Protein 3O6U (pdb70)

Solvent-accessible surface area: 31038 Å² total

Radius of gyration: 30.33 Å; Cα contacts (8 Å, |Δi|>4): 1224; chains: 5; bounding box: 78×75×86 Å

Sequence (592 aa):
LKDGDYTVETAKADDHGYKAKLSIKVSDGKITEAKYNEFNGETNAKREDKDYNEKTGVSGIGPAEYEPQLEKALIEKQSSDIDVITGATSSSNQFKKLAEKVLKNAEEGKTEATLVDLELKDGDYTVETAKADDHGYKAKLSIKVSDGKITEAKYNEFNGETNAKREDKDYNEKTGVSGIGPAEYEPQLEKALIEKQSSDIDVITGATSSSNQFKKLAEKVLKNAEEGKTEATLVDLELKDGDYTVETAKADDHGYKAKLSIKVSDGKITEAKYNEFNGETNAKREDKDYNEKTGVSGIGPAEYEPQLEKALIEKQSSDIDVITGATSSSNQFKKLAEKVLKNAEEGKTEATLVDLKDGDYTVETAKADDHGYKAKLSIKVSDGKITEAKYNEFNGETNAKREDKDYNEKTGVSGIGPAEYEPQLEKALIEKQSSDIDVITGATSSSNQFKKLAEKVLKNAEEGKTEATLVDLLKDGDYTVETAKADDHGYKAKLSIKVSDGKITEAKYNEFNGETNAKREDKDYNEKTGVSGIGPAEYEPQLEKALIEKQSSDIDVITGATSSSNQFKKLAEKVLKNAEEGKTEATLVDLE

Organism: Clostridium perfringens (strain 13 / Type A) (NCBI:txid195102)

CATH classification: 3.90.1010.20

B-factor: mean 55.6, std 26.06, range [9.31, 227.6]

Structure (mmCIF, N/CA/C/O backbone):
data_3O6U
#
_entry.id   3O6U
#
_cell.length_a   114.435
_cell.length_b   121.643
_cell.length_c   95.532
_cell.angle_alpha   90.000
_cell.angle_beta   90.000
_cell.angle_gamma   90.000
#
_symmetry.space_group_name_H-M   'C 2 2 21'
#
loop_
_entity.id
_entity.type
_entity.pdbx_description
1 polymer 'uncharacterized protein CPE2226'
2 water water
#
loop_
_atom_site.group_PDB
_atom_site.id
_atom_site.type_symbol
_atom_site.label_atom_id
_atom_site.label_alt_id
_atom_site.label_comp_id
_atom_site.label_asym_id
_atom_site.label_entity_id
_atom_site.label_seq_id
_atom_site.pdbx_PDB_ins_code
_atom_site.Cartn_x
_atom_site.Cartn_y
_atom_site.Cartn_z
_atom_site.occupancy
_atom_site.B_iso_or_equiv
_atom_site.auth_seq_id
_atom_site.auth_comp_id
_atom_site.auth_asym_id
_atom_site.auth_atom_id
_atom_site.pdbx_PDB_model_num
ATOM 9 N N . LEU A 1 2 ? 37.733 45.033 46.638 1.00 44.52 29 LEU A N 1
ATOM 10 C CA . LEU A 1 2 ? 38.362 45.154 47.938 1.00 44.11 29 LEU A CA 1
ATOM 11 C C . LEU A 1 2 ? 37.469 45.893 48.950 1.00 41.74 29 LEU A C 1
ATOM 12 O O . LEU A 1 2 ? 37.100 47.050 48.742 1.00 39.94 29 LEU A O 1
ATOM 17 N N . LYS A 1 3 ? 37.073 45.197 50.011 1.00 41.87 30 LYS A N 1
ATOM 18 C CA . LYS A 1 3 ? 36.313 45.834 51.087 1.00 36.57 30 LYS A CA 1
ATOM 19 C C . LYS A 1 3 ? 37.284 46.766 51.855 1.00 35.06 30 LYS A C 1
ATOM 20 O O . LYS A 1 3 ? 38.425 46.399 52.176 1.00 36.15 30 LYS A O 1
ATOM 26 N N . ASP A 1 4 ? 36.824 47.973 52.134 1.00 36.39 31 ASP A N 1
ATOM 27 C CA . ASP A 1 4 ? 37.618 48.939 52.874 1.00 45.81 31 ASP A CA 1
ATOM 28 C C . ASP A 1 4 ? 37.924 48.428 54.284 1.00 41.50 31 ASP A C 1
ATOM 29 O O . ASP A 1 4 ? 37.196 47.607 54.844 1.00 35.50 31 ASP A O 1
ATOM 34 N N . GLY A 1 5 ? 39.023 48.907 54.844 1.00 40.89 32 GLY A N 1
ATOM 35 C CA . GLY A 1 5 ? 39.377 48.529 56.197 1.00 35.34 32 GLY A CA 1
ATOM 36 C C . GLY A 1 5 ? 40.862 48.330 56.330 1.00 32.59 32 GLY A C 1
ATOM 37 O O . GLY A 1 5 ? 41.623 48.667 55.419 1.00 31.88 32 GLY A O 1
ATOM 38 N N . ASP A 1 6 ? 41.270 47.800 57.474 1.00 32.89 33 ASP A N 1
ATOM 39 C CA . ASP A 1 6 ? 42.675 47.496 57.710 1.00 29.86 33 ASP A CA 1
ATOM 40 C C . ASP A 1 6 ? 42.832 45.980 57.748 1.00 25.49 33 ASP A C 1
ATOM 41 O O . ASP A 1 6 ? 42.038 45.291 58.373 1.00 26.33 33 ASP A O 1
ATOM 46 N N . TYR A 1 7 ? 43.842 45.465 57.052 1.00 17.74 34 TYR A N 1
ATOM 47 C CA . TYR A 1 7 ? 44.104 44.031 57.065 1.00 19.02 34 TYR A CA 1
ATOM 48 C C . TYR A 1 7 ? 45.583 43.799 57.342 1.00 23.41 34 TYR A C 1
ATOM 49 O O . TYR A 1 7 ? 46.456 44.507 56.852 1.00 19.77 34 TYR A O 1
ATOM 58 N N . THR A 1 8 ? 45.830 42.800 58.172 1.00 24.94 35 THR A N 1
ATOM 59 C CA . THR A 1 8 ? 47.160 42.442 58.590 1.00 12.78 35 THR A CA 1
ATOM 60 C C . THR A 1 8 ? 47.375 40.949 58.447 1.00 22.22 35 THR A C 1
ATOM 61 O O . THR A 1 8 ? 46.533 40.133 58.836 1.00 12.84 35 THR A O 1
ATOM 65 N N . VAL A 1 9 ? 48.505 40.594 57.865 1.00 21.50 36 VAL A N 1
ATOM 66 C CA . VAL A 1 9 ? 48.863 39.202 57.760 1.00 19.31 36 VAL A CA 1
ATOM 67 C C . VAL A 1 9 ? 50.294 39.074 58.291 1.00 21.88 36 VAL A C 1
ATOM 68 O O . VAL A 1 9 ? 51.083 40.012 58.211 1.00 28.12 36 VAL A O 1
ATOM 72 N N . GLU A 1 10 ? 50.610 37.907 58.838 1.00 23.60 37 GLU A N 1
ATOM 73 C CA . GLU A 1 10 ? 51.908 37.641 59.429 1.00 10.44 37 GLU A CA 1
ATOM 74 C C . GLU A 1 10 ? 52.325 36.194 59.232 1.00 27.77 37 GLU A C 1
ATOM 75 O O . GLU A 1 10 ? 51.471 35.316 59.211 1.00 26.35 37 GLU A O 1
ATOM 81 N N . THR A 1 11 ? 53.629 35.946 59.079 1.00 20.37 38 THR A N 1
ATOM 82 C CA . THR A 1 11 ? 54.139 34.580 58.935 1.00 22.85 38 THR A CA 1
ATOM 83 C C . THR A 1 11 ? 53.862 33.800 60.222 1.00 24.70 38 THR A C 1
ATOM 84 O O . THR A 1 11 ? 54.056 34.317 61.314 1.00 28.77 38 THR A O 1
ATOM 88 N N . ALA A 1 12 ? 53.428 32.551 60.084 1.00 26.47 39 ALA A N 1
ATOM 89 C CA . ALA A 1 12 ? 53.061 31.722 61.234 1.00 25.75 39 ALA A CA 1
ATOM 90 C C . ALA A 1 12 ? 54.183 31.472 62.221 1.00 30.68 39 ALA A C 1
ATOM 91 O O . ALA A 1 12 ? 53.950 31.336 63.426 1.00 31.22 39 ALA A O 1
ATOM 93 N N . LYS A 1 13 ? 55.401 31.409 61.694 1.00 27.06 40 LYS A N 1
ATOM 94 C CA . LYS A 1 13 ? 56.582 31.179 62.510 1.00 33.34 40 LYS A CA 1
ATOM 95 C C . LYS A 1 13 ? 57.819 31.868 61.961 1.00 32.81 40 LYS A C 1
ATOM 96 O O . LYS A 1 13 ? 57.922 32.143 60.757 1.00 33.24 40 LYS A O 1
ATOM 102 N N . ALA A 1 14 ? 58.747 32.158 62.861 1.00 22.85 41 ALA A N 1
ATOM 103 C CA . ALA A 1 14 ? 60.011 32.763 62.503 1.00 20.18 41 ALA A CA 1
ATOM 104 C C . ALA A 1 14 ? 60.736 31.857 61.506 1.00 23.94 41 ALA A C 1
ATOM 105 O O . ALA A 1 14 ? 60.612 30.635 61.571 1.00 29.03 41 ALA A O 1
ATOM 107 N N . ASP A 1 15 ? 61.472 32.465 60.580 1.00 22.76 42 ASP A N 1
ATOM 108 C CA . ASP A 1 15 ? 62.268 31.693 59.636 1.00 27.29 42 ASP A CA 1
ATOM 109 C C . ASP A 1 15 ? 63.547 31.137 60.326 1.00 24.01 42 ASP A C 1
ATOM 110 O O . ASP A 1 15 ? 63.681 31.177 61.556 1.00 34.52 42 ASP A O 1
ATOM 115 N N . ASP A 1 16 ? 64.481 30.624 59.534 1.00 31.04 43 ASP A N 1
ATOM 116 C CA . ASP A 1 16 ? 65.701 30.006 60.051 1.00 32.19 43 ASP A CA 1
ATOM 117 C C . ASP A 1 16 ? 66.595 30.967 60.833 1.00 37.51 43 ASP A C 1
ATOM 118 O O . ASP A 1 16 ? 67.440 30.540 61.605 1.00 38.19 43 ASP A O 1
ATOM 123 N N . HIS A 1 17 ? 66.424 32.269 60.634 1.00 37.44 44 HIS A N 1
ATOM 124 C CA . HIS A 1 17 ? 67.229 33.232 61.374 1.00 25.35 44 HIS A CA 1
ATOM 125 C C . HIS A 1 17 ? 66.489 33.953 62.487 1.00 30.64 44 HIS A C 1
ATOM 126 O O . HIS A 1 17 ? 67.022 34.897 63.062 1.00 31.94 44 HIS A O 1
ATOM 133 N N . GLY A 1 18 ? 65.257 33.533 62.771 1.00 34.62 45 GLY A N 1
ATOM 134 C CA . GLY A 1 18 ? 64.502 34.134 63.858 1.00 27.45 45 GLY A CA 1
ATOM 135 C C . GLY A 1 18 ? 63.631 35.313 63.487 1.00 29.59 45 GLY A C 1
ATOM 136 O O . GLY A 1 18 ? 63.093 35.976 64.363 1.00 34.97 45 GLY A O 1
ATOM 137 N N . TYR A 1 19 ? 63.499 35.591 62.199 1.00 28.26 46 TYR A N 1
ATOM 138 C CA . TYR A 1 19 ? 62.652 36.695 61.773 1.00 20.26 46 TYR A CA 1
ATOM 139 C C . TYR A 1 19 ? 61.301 36.282 61.251 1.00 23.53 46 TYR A C 1
ATOM 140 O O . TYR A 1 19 ? 61.169 35.288 60.534 1.00 33.32 46 TYR A O 1
ATOM 149 N N . LYS A 1 20 ? 60.292 37.041 61.648 1.00 26.07 47 LYS A N 1
ATOM 150 C CA . LYS A 1 20 ? 58.959 36.853 61.105 1.00 25.31 47 LYS A CA 1
ATOM 151 C C . LYS A 1 20 ? 58.712 38.043 60.180 1.00 25.80 47 LYS A C 1
ATOM 152 O O . LYS A 1 20 ? 59.472 39.017 60.173 1.00 30.81 47 LYS A O 1
ATOM 158 N N . ALA A 1 21 ? 57.655 37.956 59.382 1.00 20.98 48 ALA A N 1
ATOM 159 C CA . ALA A 1 21 ? 57.295 39.091 58.538 1.00 24.57 48 ALA A CA 1
ATOM 160 C C . ALA A 1 21 ? 55.793 39.418 58.619 1.00 28.97 48 ALA A C 1
ATOM 161 O O . ALA A 1 21 ? 54.916 38.541 58.667 1.00 20.47 48 ALA A O 1
ATOM 163 N N . LYS A 1 22 ? 55.541 40.718 58.606 1.00 24.97 49 LYS A N 1
ATOM 164 C CA . LYS A 1 22 ? 54.226 41.283 58.766 1.00 25.55 49 LYS A CA 1
ATOM 165 C C . LYS A 1 22 ? 53.883 42.229 57.626 1.00 24.17 49 LYS A C 1
ATOM 166 O O . LYS A 1 22 ? 54.711 43.047 57.230 1.00 30.97 49 LYS A O 1
ATOM 172 N N . LEU A 1 23 ? 52.682 42.091 57.084 1.00 22.21 50 LEU A N 1
ATOM 173 C CA . LEU A 1 23 ? 52.221 43.018 56.071 1.00 17.13 50 LEU A CA 1
ATOM 174 C C . LEU A 1 23 ? 50.875 43.607 56.486 1.00 27.00 50 LEU A C 1
ATOM 175 O O . LEU A 1 23 ? 49.925 42.866 56.770 1.00 23.43 50 LEU A O 1
ATOM 180 N N . SER A 1 24 ? 50.811 44.936 56.564 1.00 20.22 51 SER A N 1
ATOM 181 C CA . SER A 1 24 ? 49.546 45.593 56.840 1.00 19.53 51 SER A CA 1
ATOM 182 C C . SER A 1 24 ? 49.161 46.457 55.657 1.00 29.67 51 SER A C 1
ATOM 183 O O . SER A 1 24 ? 50.022 47.032 54.986 1.00 26.94 51 SER A O 1
ATOM 186 N N . ILE A 1 25 ? 47.862 46.514 55.389 1.00 22.21 52 ILE A N 1
ATOM 187 C CA . ILE A 1 25 ? 47.385 47.400 54.358 1.00 29.69 52 ILE A CA 1
ATOM 188 C C . ILE A 1 25 ? 46.133 48.136 54.818 1.00 34.82 52 ILE A C 1
ATOM 189 O O . ILE A 1 25 ? 45.468 47.758 55.793 1.00 35.18 52 ILE A O 1
ATOM 194 N N . LYS A 1 26 ? 45.874 49.250 54.156 1.00 31.97 53 LYS A N 1
ATOM 195 C CA . LYS A 1 26 ? 44.651 49.979 54.417 1.00 31.20 53 LYS A CA 1
ATOM 196 C C . LYS A 1 26 ? 44.003 50.102 53.024 1.00 27.26 53 LYS A C 1
ATOM 197 O O . LYS A 1 26 ? 44.661 50.398 52.021 1.00 28.44 53 LYS A O 1
ATOM 203 N N . VAL A 1 27 ? 42.714 49.802 52.975 1.00 22.64 54 VAL A N 1
ATOM 204 C CA . VAL A 1 27 ? 41.965 49.859 51.731 1.00 26.46 54 VAL A CA 1
ATOM 205 C C . VAL A 1 27 ? 40.885 50.917 51.903 1.00 23.54 54 VAL A C 1
ATOM 206 O O . VAL A 1 27 ? 40.091 50.865 52.843 1.00 34.81 54 VAL A O 1
ATOM 210 N N . SER A 1 28 ? 40.852 51.878 50.996 1.00 30.82 55 SER A N 1
ATOM 211 C CA . SER A 1 28 ? 39.876 52.959 51.079 1.00 24.92 55 SER A CA 1
ATOM 212 C C . SER A 1 28 ? 39.271 53.221 49.727 1.00 29.99 55 SER A C 1
ATOM 213 O O . SER A 1 28 ? 39.981 53.577 48.795 1.00 35.50 55 SER A O 1
ATOM 216 N N . ASP A 1 29 ? 37.956 53.081 49.632 1.00 38.65 56 ASP A N 1
ATOM 217 C CA . ASP A 1 29 ? 37.258 53.279 48.371 1.00 46.65 56 ASP A CA 1
ATOM 218 C C . ASP A 1 29 ? 37.785 52.208 47.429 1.00 51.62 56 ASP A C 1
ATOM 219 O O . ASP A 1 29 ? 38.105 52.486 46.269 1.00 51.12 56 ASP A O 1
ATOM 224 N N . GLY A 1 30 ? 37.891 50.991 47.973 1.00 47.97 57 GLY A N 1
ATOM 225 C CA . GLY A 1 30 ? 38.353 49.830 47.229 1.00 41.02 57 GLY A CA 1
ATOM 226 C C . GLY A 1 30 ? 39.791 49.898 46.761 1.00 37.44 57 GLY A C 1
ATOM 227 O O . GLY A 1 30 ? 40.194 49.161 45.859 1.00 37.37 57 GLY A O 1
ATOM 228 N N . LYS A 1 31 ? 40.593 50.754 47.371 1.00 42.10 58 LYS A N 1
ATOM 229 C CA . LYS A 1 31 ? 41.963 50.859 46.909 1.00 47.93 58 LYS A CA 1
ATOM 230 C C . LYS A 1 31 ? 43.015 50.698 47.998 1.00 46.90 58 LYS A C 1
ATOM 231 O O . LYS A 1 31 ? 42.840 51.223 49.104 1.00 41.49 58 LYS A O 1
ATOM 237 N N . ILE A 1 32 ? 44.081 49.932 47.712 1.00 35.91 59 ILE A N 1
ATOM 238 C CA . ILE A 1 32 ? 45.186 49.809 48.689 1.00 37.60 59 ILE A CA 1
ATOM 239 C C . ILE A 1 32 ? 45.763 51.218 48.743 1.00 30.90 59 ILE A C 1
ATOM 240 O O . ILE A 1 32 ? 46.267 51.756 47.753 1.00 30.56 59 ILE A O 1
ATOM 245 N N . THR A 1 33 ? 45.745 51.759 49.946 1.00 27.33 60 THR A N 1
ATOM 246 C CA . THR A 1 33 ? 46.064 53.151 50.192 1.00 29.54 60 THR A CA 1
ATOM 247 C C . THR A 1 33 ? 47.283 53.332 51.081 1.00 34.07 60 THR A C 1
ATOM 248 O O . THR A 1 33 ? 47.992 54.323 50.985 1.00 41.39 60 THR A O 1
ATOM 252 N N . GLU A 1 34 ? 47.496 52.365 51.963 1.00 29.17 61 GLU A N 1
ATOM 253 C CA . GLU A 1 34 ? 48.666 52.333 52.834 1.00 32.31 61 GLU A CA 1
ATOM 254 C C . GLU A 1 34 ? 49.160 50.881 52.830 1.00 34.36 61 GLU A C 1
ATOM 255 O O . GLU A 1 34 ? 48.365 49.942 52.779 1.00 39.64 61 GLU A O 1
ATOM 261 N N . ALA A 1 35 ? 50.471 50.700 52.873 1.00 30.94 62 ALA A N 1
ATOM 262 C CA . ALA A 1 35 ? 51.052 49.368 52.914 1.00 26.09 62 ALA A CA 1
ATOM 263 C C . ALA A 1 35 ? 52.282 49.396 53.835 1.00 32.64 62 ALA A C 1
ATOM 264 O O . ALA A 1 35 ? 53.210 50.173 53.606 1.00 31.19 62 ALA A O 1
ATOM 266 N N . LYS A 1 36 ? 52.268 48.566 54.886 1.00 31.67 63 LYS A N 1
ATOM 267 C CA . LYS A 1 36 ? 53.387 48.489 55.842 1.00 28.74 63 LYS A CA 1
ATOM 268 C C . LYS A 1 36 ? 53.958 47.080 55.954 1.00 21.62 63 LYS A C 1
ATOM 269 O O . LYS A 1 36 ? 53.290 46.151 56.406 1.00 24.41 63 LYS A O 1
ATOM 275 N N . TYR A 1 37 ? 55.202 46.916 55.528 1.00 22.74 64 TYR A N 1
ATOM 276 C CA . TYR A 1 37 ? 55.819 45.597 55.578 1.00 24.90 64 TYR A CA 1
ATOM 277 C C . TYR A 1 37 ? 57.110 45.576 56.386 1.00 27.62 64 TYR A C 1
ATOM 278 O O . TYR A 1 37 ? 58.025 46.345 56.124 1.00 32.37 64 TYR A O 1
ATOM 287 N N . ASN A 1 38 ? 57.175 44.675 57.357 1.00 25.02 65 ASN A N 1
ATOM 288 C CA . ASN A 1 38 ? 58.351 44.538 58.187 1.00 11.90 65 ASN A CA 1
ATOM 289 C C . ASN A 1 38 ? 58.785 43.123 58.503 1.00 20.13 65 ASN A C 1
ATOM 290 O O . ASN A 1 38 ? 57.964 42.286 58.892 1.00 19.95 65 ASN A O 1
ATOM 295 N N . GLU A 1 39 ? 60.076 42.864 58.291 1.00 20.19 66 GLU A N 1
ATOM 296 C CA . GLU A 1 39 ? 60.684 41.625 58.766 1.00 19.76 66 GLU A CA 1
ATOM 297 C C . GLU A 1 39 ? 61.143 42.052 60.188 1.00 17.48 66 GLU A C 1
ATOM 298 O O . GLU A 1 39 ? 61.524 43.197 60.423 1.00 24.50 66 GLU A O 1
ATOM 304 N N . PHE A 1 40 ? 61.080 41.138 61.137 1.00 24.16 67 PHE A N 1
ATOM 305 C CA . PHE A 1 40 ? 61.353 41.520 62.519 1.00 24.86 67 PHE A CA 1
ATOM 306 C C . PHE A 1 40 ? 61.573 40.311 63.401 1.00 30.48 67 PHE A C 1
ATOM 307 O O . PHE A 1 40 ? 61.154 39.203 63.087 1.00 28.36 67 PHE A O 1
ATOM 315 N N . ASN A 1 41 ? 62.221 40.539 64.526 1.00 28.15 68 ASN A N 1
ATOM 316 C CA . ASN A 1 41 ? 62.542 39.440 65.408 1.00 26.33 68 ASN A CA 1
ATOM 317 C C . ASN A 1 41 ? 61.309 38.993 66.177 1.00 29.20 68 ASN A C 1
ATOM 318 O O . ASN A 1 41 ? 60.699 39.778 66.907 1.00 19.35 68 ASN A O 1
ATOM 323 N N . GLY A 1 42 ? 60.939 37.730 65.974 1.00 35.60 69 GLY A N 1
ATOM 324 C CA . GLY A 1 42 ? 59.779 37.163 66.634 1.00 28.45 69 GLY A CA 1
ATOM 325 C C . GLY A 1 42 ? 59.651 37.446 68.121 1.00 26.64 69 GLY A C 1
ATOM 326 O O . GLY A 1 42 ? 58.588 37.836 68.589 1.00 44.76 69 GLY A O 1
ATOM 327 N N . GLU A 1 43 ? 60.750 37.306 68.846 1.00 20.82 70 GLU A N 1
ATOM 328 C CA . GLU A 1 43 ? 60.769 37.469 70.286 1.00 23.56 70 GLU A CA 1
ATOM 329 C C . GLU A 1 43 ? 60.974 38.873 70.813 1.00 34.62 70 GLU A C 1
ATOM 330 O O . GLU A 1 43 ? 60.301 39.277 71.751 1.00 45.68 70 GLU A O 1
ATOM 336 N N . THR A 1 44 ? 61.904 39.615 70.214 1.00 35.71 71 THR A N 1
ATOM 337 C CA . THR A 1 44 ? 62.240 40.966 70.681 1.00 40.58 71 THR A CA 1
ATOM 338 C C . THR A 1 44 ? 61.471 42.039 69.958 1.00 42.79 71 THR A C 1
ATOM 339 O O . THR A 1 44 ? 61.336 43.163 70.444 1.00 33.41 71 THR A O 1
ATOM 343 N N . ASN A 1 45 ? 61.002 41.697 68.772 1.00 41.92 72 ASN A N 1
ATOM 344 C CA . ASN A 1 45 ? 60.250 42.620 67.950 1.00 39.40 72 ASN A CA 1
ATOM 345 C C . ASN A 1 45 ? 61.095 43.728 67.308 1.00 32.31 72 ASN A C 1
ATOM 346 O O . ASN A 1 45 ? 60.566 44.700 66.751 1.00 29.15 72 ASN A O 1
ATOM 351 N N . ALA A 1 46 ? 62.407 43.581 67.402 1.00 27.78 73 ALA A N 1
ATOM 352 C CA . ALA A 1 46 ? 63.299 44.504 66.720 1.00 22.17 73 ALA A CA 1
ATOM 353 C C . ALA A 1 46 ? 63.083 44.360 65.204 1.00 20.59 73 ALA A C 1
ATOM 354 O O . ALA A 1 46 ? 63.088 43.258 64.641 1.00 22.10 73 ALA A O 1
ATOM 364 N N . LYS A 1 48 ? 64.033 44.667 61.380 1.00 25.77 75 LYS A N 1
ATOM 365 C CA . LYS A 1 48 ? 65.218 44.435 60.559 1.00 23.28 75 LYS A CA 1
ATOM 366 C C . LYS A 1 48 ? 65.683 45.696 59.810 1.00 24.26 75 LYS A C 1
ATOM 367 O O . LYS A 1 48 ? 66.875 45.887 59.584 1.00 27.39 75 LYS A O 1
ATOM 373 N N . ARG A 1 49 ? 64.755 46.574 59.441 1.00 28.94 76 ARG A N 1
ATOM 374 C CA . ARG A 1 49 ? 65.166 47.743 58.675 1.00 26.70 76 ARG A CA 1
ATOM 375 C C . ARG A 1 49 ? 65.807 48.819 59.528 1.00 34.08 76 ARG A C 1
ATOM 376 O O . ARG A 1 49 ? 66.337 49.803 59.008 1.00 32.23 76 ARG A O 1
ATOM 384 N N . GLU A 1 50 ? 65.773 48.595 60.843 1.00 31.05 77 GLU A N 1
ATOM 385 C CA . GLU A 1 50 ? 66.403 49.491 61.800 1.00 28.98 77 GLU A CA 1
ATOM 386 C C . GLU A 1 50 ? 67.764 48.931 62.220 1.00 24.93 77 GLU A C 1
ATOM 387 O O . GLU A 1 50 ? 68.505 49.593 62.937 1.00 29.74 77 GLU A O 1
ATOM 393 N N . ASP A 1 51 ? 68.101 47.722 61.773 1.00 28.90 78 ASP A N 1
ATOM 394 C CA . ASP A 1 51 ? 69.381 47.120 62.149 1.00 25.31 78 ASP A CA 1
ATOM 395 C C . ASP A 1 51 ? 70.529 47.482 61.202 1.00 24.71 78 ASP A C 1
ATOM 396 O O . ASP A 1 51 ? 70.660 46.924 60.117 1.00 34.91 78 ASP A O 1
ATOM 401 N N . LYS A 1 52 ? 71.361 48.417 61.642 1.00 38.85 79 LYS A N 1
ATOM 402 C CA . LYS A 1 52 ? 72.516 48.902 60.890 1.00 43.16 79 LYS A CA 1
ATOM 403 C C . LYS A 1 52 ? 73.467 47.821 60.382 1.00 40.99 79 LYS A C 1
ATOM 404 O O . LYS A 1 52 ? 73.756 47.764 59.184 1.00 50.90 79 LYS A O 1
ATOM 410 N N . ASP A 1 53 ? 73.967 46.969 61.279 1.00 34.16 80 ASP A N 1
ATOM 411 C CA . ASP A 1 53 ? 74.911 45.926 60.863 1.00 41.38 80 ASP A CA 1
ATOM 412 C C . ASP A 1 53 ? 74.271 44.936 59.925 1.00 48.22 80 ASP A C 1
ATOM 413 O O . ASP A 1 53 ? 74.900 44.496 58.970 1.00 52.10 80 ASP A O 1
ATOM 418 N N . TYR A 1 54 ? 73.022 44.579 60.193 1.00 43.26 81 TYR A N 1
ATOM 419 C CA . TYR A 1 54 ? 72.339 43.645 59.322 1.00 42.04 81 TYR A CA 1
ATOM 420 C C . TYR A 1 54 ? 72.238 44.231 57.925 1.00 44.84 81 TYR A C 1
ATOM 421 O O . TYR A 1 54 ? 72.376 43.508 56.934 1.00 46.04 81 TYR A O 1
ATOM 430 N N . ASN A 1 55 ? 71.991 45.535 57.837 1.00 40.00 82 ASN A N 1
ATOM 431 C CA . ASN A 1 55 ? 71.886 46.149 56.531 1.00 42.10 82 ASN A CA 1
ATOM 432 C C . ASN A 1 55 ? 73.204 46.249 55.810 1.00 56.18 82 ASN A C 1
ATOM 433 O O . ASN A 1 55 ? 73.341 45.747 54.706 1.00 53.77 82 ASN A O 1
ATOM 438 N N . GLU A 1 56 ? 74.173 46.902 56.448 1.00 71.21 83 GLU A N 1
ATOM 439 C CA . GLU A 1 56 ? 75.462 47.150 55.812 1.00 74.64 83 GLU A CA 1
ATOM 440 C C . GLU A 1 56 ? 76.071 45.910 55.205 1.00 71.87 83 GLU A C 1
ATOM 441 O O . GLU A 1 56 ? 76.542 45.941 54.059 1.00 75.84 83 GLU A O 1
ATOM 447 N N . LYS A 1 57 ? 76.070 44.822 55.962 1.00 56.01 84 LYS A N 1
ATOM 448 C CA . LYS A 1 57 ? 76.570 43.569 55.421 1.00 55.85 84 LYS A CA 1
ATOM 449 C C . LYS A 1 57 ? 75.722 43.189 54.181 1.00 71.48 84 LYS A C 1
ATOM 450 O O . LYS A 1 57 ? 76.242 42.578 53.237 1.00 78.18 84 LYS A O 1
ATOM 464 N N . THR A 1 59 ? 73.723 45.469 52.106 1.00 81.03 86 THR A N 1
ATOM 465 C CA . THR A 1 59 ? 73.998 46.402 51.008 1.00 81.55 86 THR A CA 1
ATOM 466 C C . THR A 1 59 ? 75.297 45.798 50.399 1.00 73.89 86 THR A C 1
ATOM 467 O O . THR A 1 59 ? 75.371 45.540 49.197 1.00 70.99 86 THR A O 1
ATOM 471 N N . GLY A 1 60 ? 76.302 45.585 51.258 1.00 72.65 87 GLY A N 1
ATOM 472 C CA . GLY A 1 60 ? 77.550 44.968 50.847 1.00 70.80 87 GLY A CA 1
ATOM 473 C C . GLY A 1 60 ? 77.464 43.694 50.005 1.00 69.59 87 GLY A C 1
ATOM 474 O O . GLY A 1 60 ? 78.011 43.674 48.899 1.00 71.36 87 GLY A O 1
ATOM 475 N N . VAL A 1 61 ? 76.782 42.647 50.471 1.00 62.38 88 VAL A N 1
ATOM 476 C CA . VAL A 1 61 ? 76.766 41.414 49.693 1.00 65.41 88 VAL A CA 1
ATOM 477 C C . VAL A 1 61 ? 76.063 41.494 48.348 1.00 62.99 88 VAL A C 1
ATOM 478 O O . VAL A 1 61 ? 76.707 41.428 47.302 1.00 56.58 88 VAL A O 1
ATOM 482 N N . SER A 1 62 ? 74.751 41.695 48.396 1.00 69.65 89 SER A N 1
ATOM 483 C CA . SER A 1 62 ? 73.879 41.725 47.227 1.00 64.61 89 SER A CA 1
ATOM 484 C C . SER A 1 62 ? 73.684 43.107 46.657 1.00 66.40 89 SER A C 1
ATOM 485 O O . SER A 1 62 ? 73.248 43.252 45.522 1.00 66.55 89 SER A O 1
ATOM 488 N N . GLY A 1 63 ? 73.971 44.115 47.474 1.00 68.06 90 GLY A N 1
ATOM 489 C CA . GLY A 1 63 ? 73.777 45.497 47.068 1.00 61.46 90 GLY A CA 1
ATOM 490 C C . GLY A 1 63 ? 72.507 46.153 47.621 1.00 69.12 90 GLY A C 1
ATOM 491 O O . GLY A 1 63 ? 72.223 47.304 47.267 1.00 80.25 90 GLY A O 1
ATOM 492 N N . ILE A 1 64 ? 71.747 45.457 48.480 1.00 57.44 91 ILE A N 1
ATOM 493 C CA . ILE A 1 64 ? 70.504 46.028 49.024 1.00 55.37 91 ILE A CA 1
ATOM 494 C C . ILE A 1 64 ? 69.890 45.307 50.237 1.00 51.22 91 ILE A C 1
ATOM 495 O O . ILE A 1 64 ? 69.734 44.087 50.241 1.00 58.88 91 ILE A O 1
ATOM 500 N N . GLY A 1 65 ? 69.552 46.109 51.249 1.00 47.19 92 GLY A N 1
ATOM 501 C CA . GLY A 1 65 ? 68.950 45.628 52.486 1.00 31.55 92 GLY A CA 1
ATOM 502 C C . GLY A 1 65 ? 67.520 46.100 52.759 1.00 36.18 92 GLY A C 1
ATOM 503 O O . GLY A 1 65 ? 66.971 46.947 52.039 1.00 35.56 92 GLY A O 1
ATOM 504 N N . PRO A 1 66 ? 66.946 45.601 53.884 1.00 35.45 93 PRO A N 1
ATOM 505 C CA . PRO A 1 66 ? 65.569 45.922 54.311 1.00 30.61 93 PRO A CA 1
ATOM 506 C C . PRO A 1 66 ? 65.189 47.390 54.317 1.00 30.12 93 PRO A C 1
ATOM 507 O O . PRO A 1 66 ? 64.093 47.762 53.891 1.00 35.28 93 PRO A O 1
ATOM 511 N N . ALA A 1 67 ? 66.112 48.184 54.817 1.00 25.20 94 ALA A N 1
ATOM 512 C CA . ALA A 1 67 ? 65.974 49.628 54.894 1.00 32.86 94 ALA A CA 1
ATOM 513 C C . ALA A 1 67 ? 65.588 50.166 53.523 1.00 31.35 94 ALA A C 1
ATOM 514 O O . ALA A 1 67 ? 64.806 51.104 53.424 1.00 29.48 94 ALA A O 1
ATOM 516 N N . GLU A 1 68 ? 66.145 49.558 52.479 1.00 28.30 95 GLU A N 1
ATOM 517 C CA . GLU A 1 68 ? 65.789 49.903 51.114 1.00 30.75 95 GLU A CA 1
ATOM 518 C C . GLU A 1 68 ? 64.649 49.026 50.538 1.00 32.33 95 GLU A C 1
ATOM 519 O O . GLU A 1 68 ? 63.656 49.569 50.044 1.00 37.74 95 GLU A O 1
ATOM 525 N N . TYR A 1 69 ? 64.759 47.693 50.608 1.00 29.69 96 TYR A N 1
ATOM 526 C CA . TYR A 1 69 ? 63.732 46.891 49.952 1.00 35.34 96 TYR A CA 1
ATOM 527 C C . TYR A 1 69 ? 62.345 46.910 50.542 1.00 30.79 96 TYR A C 1
ATOM 528 O O . TYR A 1 69 ? 61.376 46.843 49.777 1.00 30.12 96 TYR A O 1
ATOM 537 N N . GLU A 1 70 ? 62.219 47.080 51.861 1.00 24.75 97 GLU A N 1
ATOM 538 C CA . GLU A 1 70 ? 60.884 47.040 52.453 1.00 22.55 97 GLU A CA 1
ATOM 539 C C . GLU A 1 70 ? 60.039 48.206 52.038 1.00 30.58 97 GLU A C 1
ATOM 540 O O . GLU A 1 70 ? 58.871 48.035 51.715 1.00 34.38 97 GLU A O 1
ATOM 546 N N . PRO A 1 71 ? 60.613 49.420 52.034 1.00 34.74 98 PRO A N 1
ATOM 547 C CA . PRO A 1 71 ? 59.759 50.530 51.609 1.00 33.84 98 PRO A CA 1
ATOM 548 C C . PRO A 1 71 ? 59.482 50.418 50.106 1.00 30.37 98 PRO A C 1
ATOM 549 O O . PRO A 1 71 ? 58.436 50.861 49.640 1.00 36.55 98 PRO A O 1
ATOM 553 N N . GLN A 1 72 ? 60.397 49.828 49.339 1.00 32.46 99 GLN A N 1
ATOM 554 C CA . GLN A 1 72 ? 60.136 49.652 47.909 1.00 32.45 99 GLN A CA 1
ATOM 555 C C . GLN A 1 72 ? 58.970 48.701 47.668 1.00 40.34 99 GLN A C 1
ATOM 556 O O . GLN A 1 72 ? 58.071 49.007 46.872 1.00 43.30 99 GLN A O 1
ATOM 562 N N . LEU A 1 73 ? 58.969 47.569 48.374 1.00 27.68 100 LEU A N 1
ATOM 563 C CA . LEU A 1 73 ? 57.915 46.575 48.226 1.00 25.31 100 LEU A CA 1
ATOM 564 C C . LEU A 1 73 ? 56.562 47.187 48.567 1.00 28.79 100 LEU A C 1
ATOM 565 O O . LEU A 1 73 ? 55.553 46.939 47.883 1.00 22.92 100 LEU A O 1
ATOM 570 N N . GLU A 1 74 ? 56.549 47.996 49.618 1.00 20.29 101 GLU A N 1
ATOM 571 C CA . GLU A 1 74 ? 55.337 48.667 50.043 1.00 25.74 101 GLU A CA 1
ATOM 572 C C . GLU A 1 74 ? 54.777 49.529 48.916 1.00 38.11 101 GLU A C 1
ATOM 573 O O . GLU A 1 74 ? 53.579 49.463 48.610 1.00 41.05 101 GLU A O 1
ATOM 579 N N . LYS A 1 75 ? 55.640 50.325 48.286 1.00 34.61 102 LYS A N 1
ATOM 580 C CA . LYS A 1 75 ? 55.197 51.232 47.227 1.00 29.46 102 LYS A CA 1
ATOM 581 C C . LYS A 1 75 ? 54.739 50.507 45.976 1.00 33.70 102 LYS A C 1
ATOM 582 O O . LYS A 1 75 ? 53.704 50.850 45.403 1.00 44.22 102 LYS A O 1
ATOM 588 N N . ALA A 1 76 ? 55.513 49.507 45.562 1.00 25.99 103 ALA A N 1
ATOM 589 C CA . ALA A 1 76 ? 55.191 48.713 44.378 1.00 29.89 103 ALA A CA 1
ATOM 590 C C . ALA A 1 76 ? 53.825 48.073 44.532 1.00 32.32 103 ALA A C 1
ATOM 591 O O . ALA A 1 76 ? 53.108 47.893 43.554 1.00 47.40 103 ALA A O 1
ATOM 593 N N . LEU A 1 77 ? 53.471 47.718 45.759 1.00 32.38 104 LEU A N 1
ATOM 594 C CA . LEU A 1 77 ? 52.168 47.119 46.036 1.00 33.16 104 LEU A CA 1
ATOM 595 C C . LEU A 1 77 ? 51.091 48.166 45.791 1.00 34.45 104 LEU A C 1
ATOM 596 O O . LEU A 1 77 ? 50.086 47.899 45.138 1.00 35.23 104 LEU A O 1
ATOM 601 N N . ILE A 1 78 ? 51.309 49.365 46.315 1.00 38.02 105 ILE A N 1
ATOM 602 C CA . ILE A 1 78 ? 50.348 50.441 46.140 1.00 40.41 105 ILE A CA 1
ATOM 603 C C . ILE A 1 78 ? 50.228 50.856 44.672 1.00 39.43 105 ILE A C 1
ATOM 604 O O . ILE A 1 78 ? 49.132 51.140 44.200 1.00 44.47 105 ILE A O 1
ATOM 609 N N . GLU A 1 79 ? 51.346 50.842 43.948 1.00 33.84 106 GLU A N 1
ATOM 610 C CA . GLU A 1 79 ? 51.371 51.184 42.527 1.00 41.54 106 GLU A CA 1
ATOM 611 C C . GLU A 1 79 ? 50.683 50.104 41.677 1.00 37.67 106 GLU A C 1
ATOM 612 O O . GLU A 1 79 ? 49.992 50.412 40.716 1.00 43.37 106 GLU A O 1
ATOM 618 N N . LYS A 1 80 ? 50.859 48.838 42.032 1.00 45.98 107 LYS A N 1
ATOM 619 C CA . LYS A 1 80 ? 50.268 47.750 41.254 1.00 43.19 107 LYS A CA 1
ATOM 620 C C . LYS A 1 80 ? 48.865 47.367 41.666 1.00 41.47 107 LYS A C 1
ATOM 621 O O . LYS A 1 80 ? 48.116 46.786 40.883 1.00 48.12 107 LYS A O 1
ATOM 627 N N . GLN A 1 81 ? 48.512 47.693 42.902 1.00 37.89 108 GLN A N 1
ATOM 628 C CA . GLN A 1 81 ? 47.218 47.316 43.458 1.00 37.73 108 GLN A CA 1
ATOM 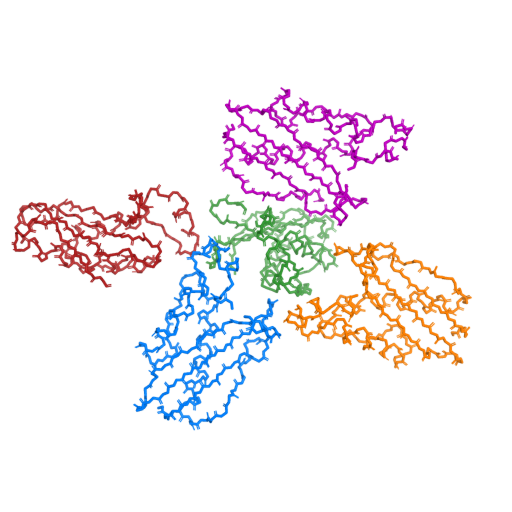629 C C . GLN A 1 81 ? 46.989 45.796 43.379 1.00 44.05 108 GLN A C 1
ATOM 630 O O . GLN A 1 81 ? 45.853 45.332 43.441 1.00 45.83 108 GLN A O 1
ATOM 636 N N . SER A 1 82 ? 48.065 45.026 43.216 1.00 36.43 109 SER A N 1
ATOM 637 C CA . SER A 1 82 ? 47.967 43.563 43.230 1.00 31.58 109 SER A CA 1
ATOM 638 C C . SER A 1 82 ? 49.271 42.986 43.774 1.00 41.57 109 SER A C 1
ATOM 639 O O . SER A 1 82 ? 50.289 43.672 43.823 1.00 39.56 109 SER A O 1
ATOM 642 N N . SER A 1 83 ? 49.226 41.726 44.189 1.00 37.19 110 SER A N 1
ATOM 643 C CA . SER A 1 83 ? 50.389 41.040 44.741 1.00 33.89 110 SER A CA 1
ATOM 644 C C . SER A 1 83 ? 51.435 40.774 43.671 1.00 43.76 110 SER A C 1
ATOM 645 O O . SER A 1 83 ? 52.602 40.542 43.981 1.00 39.14 110 SER A O 1
ATOM 648 N N . ASP A 1 84 ? 51.015 40.815 42.411 1.00 55.48 111 ASP A N 1
ATOM 649 C CA . ASP A 1 84 ? 51.914 40.516 41.309 1.00 62.90 111 ASP A CA 1
ATOM 650 C C . ASP A 1 84 ? 52.914 41.619 41.056 1.00 59.56 111 ASP A C 1
ATOM 651 O O . ASP A 1 84 ? 52.754 42.403 40.122 1.00 69.21 111 ASP A O 1
ATOM 656 N N . ILE A 1 85 ? 53.940 41.695 41.898 1.00 46.51 112 ILE A N 1
ATOM 657 C CA . ILE A 1 85 ? 54.975 42.703 41.709 1.00 44.43 112 ILE A CA 1
ATOM 658 C C . ILE A 1 85 ? 56.255 42.033 41.213 1.00 42.59 112 ILE A C 1
ATOM 659 O O . ILE A 1 85 ? 56.387 40.814 41.280 1.00 42.65 112 ILE A O 1
ATOM 664 N N . ASP A 1 86 ? 57.186 42.838 40.707 1.00 46.35 113 ASP A N 1
ATOM 665 C CA . ASP A 1 86 ? 58.467 42.345 40.197 1.00 45.89 113 ASP A CA 1
ATOM 666 C C . ASP A 1 86 ? 59.407 42.143 41.382 1.00 38.36 113 ASP A C 1
ATOM 667 O O . ASP A 1 86 ? 59.459 42.992 42.278 1.00 36.99 113 ASP A O 1
ATOM 672 N N . VAL A 1 87 ? 60.161 41.050 41.402 1.00 34.05 114 VAL A N 1
ATOM 673 C CA . VAL A 1 87 ? 61.035 40.863 42.540 1.00 34.32 114 VAL A CA 1
ATOM 674 C C . VAL A 1 87 ? 62.131 41.916 42.497 1.00 35.26 114 VAL A C 1
ATOM 675 O O . VAL A 1 87 ? 62.381 42.506 41.455 1.00 35.86 114 VAL A O 1
ATOM 679 N N . ILE A 1 88 ? 62.708 42.238 43.647 1.00 34.59 115 ILE A N 1
ATOM 680 C CA . ILE A 1 88 ? 63.771 43.232 43.663 1.00 40.79 115 ILE A CA 1
ATOM 681 C C . ILE A 1 88 ? 65.139 42.536 43.665 1.00 50.92 115 ILE A C 1
ATOM 682 O O . ILE A 1 88 ? 65.479 41.752 44.555 1.00 44.29 115 ILE A O 1
ATOM 687 N N . THR A 1 89 ? 65.902 42.825 42.621 1.00 58.10 116 THR A N 1
ATOM 688 C CA . THR A 1 89 ? 67.239 42.290 42.419 1.00 57.98 116 THR A CA 1
ATOM 689 C C . THR A 1 89 ? 68.068 42.447 43.687 1.00 49.45 116 THR A C 1
ATOM 690 O O . THR A 1 89 ? 68.268 43.566 44.157 1.00 33.46 116 THR A O 1
ATOM 694 N N . GLY A 1 90 ? 68.540 41.322 44.222 1.00 46.62 117 GLY A N 1
ATOM 695 C CA . GLY A 1 90 ? 69.379 41.335 45.408 1.00 45.72 117 GLY A CA 1
ATOM 696 C C . GLY A 1 90 ? 68.617 41.137 46.702 1.00 43.95 117 GLY A C 1
ATOM 697 O O . GLY A 1 90 ? 69.194 41.156 47.795 1.00 37.00 117 GLY A O 1
ATOM 698 N N . ALA A 1 91 ? 67.311 40.943 46.566 1.00 39.12 118 ALA A N 1
ATOM 699 C CA . ALA A 1 91 ? 66.411 40.746 47.702 1.00 36.84 118 ALA A CA 1
ATOM 700 C C . ALA A 1 91 ? 65.254 39.927 47.165 1.00 35.65 118 ALA A C 1
ATOM 701 O O . ALA A 1 91 ? 64.086 40.284 47.340 1.00 34.43 118 ALA A O 1
ATOM 703 N N . THR A 1 92 ? 65.597 38.827 46.506 1.00 35.77 119 THR A N 1
ATOM 704 C CA . THR A 1 92 ? 64.609 37.954 45.882 1.00 34.91 119 THR A CA 1
ATOM 705 C C . THR A 1 92 ? 63.789 37.192 46.900 1.00 38.06 119 THR A C 1
ATOM 706 O O . THR A 1 92 ? 62.611 36.914 46.694 1.00 46.12 119 THR A O 1
ATOM 710 N N . SER A 1 93 ? 64.434 36.862 48.005 1.00 34.12 120 SER A N 1
ATOM 711 C CA . SER A 1 93 ? 63.819 36.115 49.092 1.00 31.76 120 SER A CA 1
ATOM 712 C C . SER A 1 93 ? 62.670 36.916 49.707 1.00 29.04 120 SER A C 1
ATOM 713 O O . SER A 1 93 ? 61.542 36.432 49.809 1.00 34.11 120 SER A O 1
ATOM 716 N N . SER A 1 94 ? 62.962 38.146 50.109 1.00 26.59 121 SER A N 1
ATOM 717 C CA . SER A 1 94 ? 61.952 39.007 50.699 1.00 25.68 121 SER A CA 1
ATOM 718 C C . SER A 1 94 ? 60.855 39.370 49.688 1.00 26.82 121 SER A C 1
ATOM 719 O O . SER A 1 94 ? 59.675 39.458 50.038 1.00 27.19 121 SER A O 1
ATOM 722 N N . SER A 1 95 ? 61.227 39.549 48.428 1.00 25.92 122 SER A N 1
ATOM 723 C CA . SER A 1 95 ? 60.228 39.862 47.423 1.00 30.11 122 SER A CA 1
ATOM 724 C C . SER A 1 95 ? 59.213 38.724 47.347 1.00 35.84 122 SER A C 1
ATOM 725 O O . SER A 1 95 ? 58.000 38.958 47.340 1.00 38.42 122 SER A O 1
ATOM 728 N N . ASN A 1 96 ? 59.715 37.492 47.318 1.00 34.85 123 ASN A N 1
ATOM 729 C CA . ASN A 1 96 ? 58.849 36.315 47.256 1.00 32.48 123 ASN A CA 1
ATOM 730 C C . ASN A 1 96 ? 58.056 36.161 48.556 1.00 28.65 123 ASN A C 1
ATOM 731 O O . ASN A 1 96 ? 56.854 35.916 48.520 1.00 27.89 123 ASN A O 1
ATOM 736 N N . GLN A 1 97 ? 58.719 36.273 49.704 1.00 24.93 124 GLN A N 1
ATOM 737 C CA . GLN A 1 97 ? 57.987 36.226 50.962 1.00 26.46 124 GLN A CA 1
ATOM 738 C C . GLN A 1 97 ? 56.890 37.318 50.950 1.00 29.60 124 GLN A C 1
ATOM 739 O O . GLN A 1 97 ? 55.723 37.024 51.226 1.00 27.47 124 GLN A O 1
ATOM 745 N N . PHE A 1 98 ? 57.263 38.560 50.612 1.00 28.69 125 PHE A N 1
ATOM 746 C CA . PHE A 1 98 ? 56.313 39.684 50.525 1.00 23.39 125 PHE A CA 1
ATOM 747 C C . PHE A 1 98 ? 55.141 39.355 49.609 1.00 26.20 125 PHE A C 1
ATOM 748 O O . PHE A 1 98 ? 53.985 39.625 49.963 1.00 28.93 125 PHE A O 1
ATOM 756 N N . LYS A 1 99 ? 55.434 38.782 48.441 1.00 30.19 126 LYS A N 1
ATOM 757 C CA . LYS A 1 99 ? 54.386 38.443 47.487 1.00 32.72 126 LYS A CA 1
ATOM 758 C C . LYS A 1 99 ? 53.365 37.476 48.067 1.00 27.78 126 LYS A C 1
ATOM 759 O O . LYS A 1 99 ? 52.169 37.682 47.878 1.00 26.82 126 LYS A O 1
ATOM 765 N N . LYS A 1 100 ? 53.807 36.457 48.809 1.00 25.51 127 LYS A N 1
ATOM 766 C CA . LYS A 1 100 ? 52.849 35.506 49.404 1.00 34.31 127 LYS A CA 1
ATOM 767 C C . LYS A 1 100 ? 51.906 36.184 50.420 1.00 33.19 127 LYS A C 1
ATOM 768 O O . LYS A 1 100 ? 50.694 35.951 50.403 1.00 29.84 127 LYS A O 1
ATOM 774 N N . LEU A 1 101 ? 52.466 37.032 51.285 1.00 26.64 128 LEU A N 1
ATOM 775 C CA . LEU A 1 101 ? 51.687 37.796 52.268 1.00 20.26 128 LEU A CA 1
ATOM 776 C C . LEU A 1 101 ? 50.704 38.744 51.539 1.00 21.99 128 LEU A C 1
ATOM 777 O O . LEU A 1 101 ? 49.544 38.871 51.947 1.00 22.25 128 LEU A O 1
ATOM 782 N N . ALA A 1 102 ? 51.147 39.413 50.477 1.00 18.95 129 ALA A N 1
ATOM 783 C CA . ALA A 1 102 ? 50.224 40.247 49.695 1.00 24.94 129 ALA A CA 1
ATOM 784 C C . ALA A 1 102 ? 49.061 39.410 49.100 1.00 30.98 129 ALA A C 1
ATOM 785 O O . ALA A 1 102 ? 47.906 39.847 49.154 1.00 32.28 129 ALA A O 1
ATOM 787 N N . GLU A 1 103 ? 49.340 38.227 48.542 1.00 27.73 130 GLU A N 1
ATOM 788 C CA . GLU A 1 103 ? 48.258 37.406 47.999 1.00 33.75 130 GLU A CA 1
ATOM 789 C C . GLU A 1 103 ? 47.246 37.113 49.108 1.00 29.40 130 GLU A C 1
ATOM 790 O O . GLU A 1 103 ? 46.045 37.301 48.916 1.00 28.65 130 GLU A O 1
ATOM 796 N N . LYS A 1 104 ? 47.720 36.702 50.281 1.00 22.79 131 LYS A N 1
ATOM 797 C CA . LYS A 1 104 ? 46.795 36.386 51.350 1.00 24.13 131 LYS A CA 1
ATOM 798 C C . LYS A 1 104 ? 46.086 37.594 51.945 1.00 25.44 131 LYS A C 1
ATOM 799 O O . LYS A 1 104 ? 44.895 37.507 52.237 1.00 33.53 131 LYS A O 1
ATOM 805 N N . VAL A 1 105 ? 46.782 38.725 52.114 1.00 23.06 132 VAL A N 1
ATOM 806 C CA . VAL A 1 105 ? 46.113 39.908 52.684 1.00 20.48 132 VAL A CA 1
ATOM 807 C C . VAL A 1 105 ? 45.057 40.466 51.720 1.00 22.94 132 VAL A C 1
ATOM 808 O O . VAL A 1 105 ? 44.003 40.938 52.156 1.00 33.01 132 VAL A O 1
ATOM 812 N N . LEU A 1 106 ? 45.336 40.387 50.418 1.00 27.73 133 LEU A N 1
ATOM 813 C CA . LEU A 1 106 ? 44.401 40.842 49.388 1.00 28.18 133 LEU A CA 1
ATOM 814 C C . LEU A 1 106 ? 43.159 39.943 49.311 1.00 38.23 133 LEU A C 1
ATOM 815 O O . LEU A 1 106 ? 42.078 40.425 48.978 1.00 40.01 133 LEU A O 1
ATOM 820 N N . LYS A 1 107 ? 43.302 38.648 49.603 1.00 32.11 134 LYS A N 1
ATOM 821 C CA . LYS A 1 107 ? 42.135 37.780 49.595 1.00 35.80 134 LYS A CA 1
ATOM 822 C C . LYS A 1 107 ? 41.231 38.213 50.742 1.00 38.76 134 LYS A C 1
ATOM 823 O O . LYS A 1 107 ? 40.004 38.252 50.596 1.00 46.30 134 LYS A O 1
ATOM 829 N N . ASN A 1 108 ? 41.838 38.533 51.883 1.00 34.22 135 ASN A N 1
ATOM 830 C CA . ASN A 1 108 ? 41.077 38.936 53.061 1.00 27.05 135 ASN A CA 1
ATOM 831 C C . ASN A 1 108 ? 40.358 40.251 52.830 1.00 30.32 135 ASN A C 1
ATOM 832 O O . ASN A 1 108 ? 39.265 40.469 53.344 1.00 29.19 135 ASN A O 1
ATOM 837 N N . ALA A 1 109 ? 40.973 41.129 52.050 1.00 31.46 136 ALA A N 1
ATOM 838 C CA . ALA A 1 109 ? 40.352 42.405 51.731 1.00 29.55 136 ALA A CA 1
ATOM 839 C C . ALA A 1 109 ? 39.088 42.139 50.916 1.00 38.75 136 ALA A C 1
ATOM 840 O O . ALA A 1 109 ? 38.089 42.838 51.081 1.00 48.02 136 ALA A O 1
ATOM 842 N N . GLU A 1 110 ? 39.135 41.125 50.051 1.00 37.47 137 GLU A N 1
ATOM 843 C CA . GLU A 1 110 ? 37.990 40.745 49.222 1.00 42.22 137 GLU A CA 1
ATOM 844 C C . GLU A 1 110 ? 36.841 40.206 50.046 1.00 47.27 137 GLU A C 1
ATOM 845 O O . GLU A 1 110 ? 35.681 40.526 49.781 1.00 56.73 137 GLU A O 1
ATOM 851 N N . GLU A 1 111 ? 37.157 39.373 51.031 1.00 43.73 138 GLU A N 1
ATOM 852 C CA . GLU A 1 111 ? 36.124 38.800 51.884 1.00 41.94 138 GLU A CA 1
ATOM 853 C C . GLU A 1 111 ? 35.780 39.751 53.013 1.00 41.03 138 GLU A C 1
ATOM 854 O O . GLU A 1 111 ? 34.831 39.512 53.746 1.00 42.13 138 GLU A O 1
ATOM 860 N N . GLY A 1 112 ? 36.554 40.823 53.149 1.00 50.33 139 GLY A N 1
ATOM 861 C CA . GLY A 1 112 ? 36.351 41.740 54.259 1.00 49.33 139 GLY A CA 1
ATOM 862 C C . GLY A 1 112 ? 36.531 41.010 55.589 1.00 47.78 139 GLY A C 1
ATOM 863 O O . GLY A 1 112 ? 35.722 41.178 56.506 1.00 48.08 139 GLY A O 1
ATOM 864 N N . LYS A 1 113 ? 37.562 40.163 55.686 1.00 42.82 140 LYS A N 1
ATOM 865 C CA . LYS A 1 113 ? 37.853 39.426 56.928 1.00 36.57 140 LYS A CA 1
ATOM 866 C C . LYS A 1 113 ? 38.633 40.347 57.857 1.00 42.50 140 LYS A C 1
ATOM 867 O O . LYS A 1 113 ? 39.756 40.773 57.552 1.00 41.11 140 LYS A O 1
ATOM 873 N N . THR A 1 114 ? 38.056 40.615 59.016 1.00 43.00 141 THR A N 1
ATOM 874 C CA . THR A 1 114 ? 38.667 41.579 59.897 1.00 54.92 141 THR A CA 1
ATOM 875 C C . THR A 1 114 ? 39.906 41.140 60.642 1.00 53.71 141 THR A C 1
ATOM 876 O O . THR A 1 114 ? 40.865 41.908 60.769 1.00 54.94 141 THR A O 1
ATOM 880 N N . GLU A 1 115 ? 39.913 39.892 61.084 1.00 47.67 142 GLU A N 1
ATOM 881 C CA . GLU A 1 115 ? 41.008 39.404 61.902 1.00 41.04 142 GLU A CA 1
ATOM 882 C C . GLU A 1 115 ? 42.305 39.144 61.168 1.00 36.50 142 GLU A C 1
ATOM 883 O O . GLU A 1 115 ? 42.305 38.796 59.996 1.00 43.42 142 GLU A O 1
ATOM 889 N N . ALA A 1 116 ? 43.412 39.346 61.870 1.00 27.50 143 ALA A N 1
ATOM 890 C CA . ALA A 1 116 ? 44.737 39.106 61.317 1.00 30.27 143 ALA A CA 1
ATOM 891 C C . ALA A 1 116 ? 44.932 37.607 61.143 1.00 26.34 143 ALA A C 1
ATOM 892 O O . ALA A 1 116 ? 44.580 36.813 62.020 1.00 17.23 143 ALA A O 1
ATOM 894 N N . THR A 1 117 ? 45.516 37.212 60.020 1.00 27.25 144 THR A N 1
ATOM 895 C CA . THR A 1 117 ? 45.741 35.798 59.783 1.00 27.34 144 THR A CA 1
ATOM 896 C C . THR A 1 117 ? 47.208 35.473 59.641 1.00 32.21 144 THR A C 1
ATOM 897 O O . THR A 1 117 ? 48.034 36.342 59.339 1.00 29.26 144 THR A O 1
ATOM 901 N N . LEU A 1 118 ? 47.509 34.205 59.889 1.00 23.98 145 LEU A N 1
ATOM 902 C CA . LEU A 1 118 ? 48.851 33.689 59.816 1.00 20.13 145 LEU A CA 1
ATOM 903 C C . LEU A 1 118 ? 49.047 33.019 58.485 1.00 29.98 145 LEU A C 1
ATOM 904 O O . LEU A 1 118 ? 48.164 32.304 58.002 1.00 31.30 145 LEU A O 1
ATOM 909 N N . VAL A 1 119 ? 50.191 33.291 57.868 1.00 24.52 146 VAL A N 1
ATOM 910 C CA . VAL A 1 119 ? 50.517 32.661 56.599 1.00 26.31 146 VAL A CA 1
ATOM 911 C C . VAL A 1 119 ? 51.730 31.765 56.830 1.00 32.86 146 VAL A C 1
ATOM 912 O O . VAL A 1 119 ? 52.757 32.198 57.361 1.00 30.88 146 VAL A O 1
ATOM 916 N N . ASP A 1 120 ? 51.582 30.502 56.456 1.00 27.91 147 ASP A N 1
ATOM 917 C CA . ASP A 1 120 ? 52.622 29.506 56.676 1.00 43.13 147 ASP A CA 1
ATOM 918 C C . ASP A 1 120 ? 53.473 29.355 55.436 1.00 44.66 147 ASP A C 1
ATOM 919 O O . ASP A 1 120 ? 53.048 28.731 54.455 1.00 41.85 147 ASP A O 1
ATOM 924 N N . LEU A 1 121 ? 54.670 29.929 55.475 1.00 35.60 148 LEU A N 1
ATOM 925 C CA . LEU A 1 121 ? 55.552 29.869 54.321 1.00 45.57 148 LEU A CA 1
ATOM 926 C C . LEU A 1 121 ? 56.350 28.583 54.326 1.00 63.01 148 LEU A C 1
ATOM 927 O O . LEU A 1 121 ? 56.566 27.981 53.276 1.00 74.25 148 LEU A O 1
ATOM 932 N N . GLU A 1 122 ? 56.755 28.144 55.512 1.00 68.53 149 GLU A N 1
ATOM 933 C CA . GLU A 1 122 ? 57.542 26.922 55.645 1.00 76.49 149 GLU A CA 1
ATOM 934 C C . GLU A 1 122 ? 56.809 25.651 55.167 1.00 76.81 149 GLU A C 1
ATOM 935 O O . GLU A 1 122 ? 55.876 25.720 54.347 1.00 73.37 149 GLU A O 1
ATOM 945 N N . LEU B 1 2 ? 68.253 -1.187 88.624 1.00 75.91 29 LEU B N 1
ATOM 946 C CA . LEU B 1 2 ? 68.803 0.088 89.034 1.00 67.47 29 LEU B CA 1
ATOM 947 C C . LEU B 1 2 ? 69.037 0.124 90.540 1.00 72.60 29 LEU B C 1
ATOM 948 O O . LEU B 1 2 ? 68.094 0.047 91.333 1.00 73.12 29 LEU B O 1
ATOM 953 N N . LYS B 1 3 ? 70.300 0.216 90.933 1.00 74.55 30 LYS B N 1
ATOM 954 C CA . LYS B 1 3 ? 70.630 0.297 92.349 1.00 78.39 30 LYS B CA 1
ATOM 955 C C . LYS B 1 3 ? 70.155 1.657 92.870 1.00 74.91 30 LYS B C 1
ATOM 956 O O . LYS B 1 3 ? 70.473 2.690 92.286 1.00 73.21 30 LYS B O 1
ATOM 962 N N . ASP B 1 4 ? 69.374 1.662 93.948 1.00 78.16 31 ASP B N 1
ATOM 963 C CA . ASP B 1 4 ? 68.895 2.928 94.514 1.00 79.72 31 ASP B CA 1
ATOM 964 C C . ASP B 1 4 ? 70.085 3.819 94.893 1.00 82.65 31 ASP B C 1
ATOM 965 O O . ASP B 1 4 ? 71.142 3.322 95.286 1.00 85.76 31 ASP B O 1
ATOM 970 N N . GLY B 1 5 ? 69.906 5.132 94.739 1.00 79.91 32 GLY B N 1
ATOM 971 C CA . GLY B 1 5 ? 70.959 6.098 95.037 1.00 71.34 32 GLY B CA 1
ATOM 972 C C . GLY B 1 5 ? 70.933 7.309 94.105 1.00 65.04 32 GLY B C 1
ATOM 973 O O . GLY B 1 5 ? 69.987 7.470 93.323 1.00 53.65 32 GLY B O 1
ATOM 974 N N . ASP B 1 6 ? 71.966 8.157 94.204 1.00 60.62 33 ASP B N 1
ATOM 975 C CA . ASP B 1 6 ? 72.125 9.366 93.376 1.00 49.23 33 ASP B CA 1
ATOM 976 C C . ASP B 1 6 ? 73.326 9.207 92.427 1.00 51.84 33 ASP B C 1
ATOM 977 O O . ASP B 1 6 ? 74.435 8.883 92.857 1.00 53.99 33 ASP B O 1
ATOM 982 N N . TYR B 1 7 ? 73.103 9.466 91.139 1.00 47.73 34 TYR B N 1
ATOM 983 C CA . TYR B 1 7 ? 74.142 9.290 90.120 1.00 44.20 34 TYR B CA 1
ATOM 984 C C . TYR B 1 7 ? 74.342 10.508 89.234 1.00 40.80 34 TYR B C 1
ATOM 985 O O . TYR B 1 7 ? 73.385 11.165 88.849 1.00 46.59 34 TYR B O 1
ATOM 994 N N . THR B 1 8 ? 75.592 10.799 88.905 1.00 40.20 35 THR B N 1
ATOM 995 C CA . THR B 1 8 ? 75.906 11.952 88.082 1.00 38.34 35 THR B CA 1
ATOM 996 C C . THR B 1 8 ? 76.896 11.641 86.973 1.00 33.46 35 THR B C 1
ATOM 997 O O . THR B 1 8 ? 77.889 10.949 87.179 1.00 28.93 35 THR B O 1
ATOM 1001 N N . VAL B 1 9 ? 76.620 12.191 85.799 1.00 31.19 36 VAL B N 1
ATOM 1002 C CA . VAL B 1 9 ? 77.499 12.051 84.660 1.00 30.03 36 VAL B CA 1
ATOM 1003 C C . VAL B 1 9 ? 77.617 13.451 84.045 1.00 36.14 36 VAL B C 1
ATOM 1004 O O . VAL B 1 9 ? 76.682 14.246 84.115 1.00 32.67 36 VAL B O 1
ATOM 1008 N N . GLU B 1 10 ? 78.767 13.738 83.444 1.00 39.79 37 GLU B N 1
ATOM 1009 C CA . GLU B 1 10 ? 79.051 15.034 82.839 1.00 33.66 37 GLU B CA 1
ATOM 1010 C C . GLU B 1 10 ? 79.911 14.871 81.584 1.00 31.49 37 GLU B C 1
ATOM 1011 O O . GLU B 1 10 ? 80.614 13.874 81.442 1.00 34.26 37 GLU B O 1
ATOM 1017 N N . THR B 1 11 ? 79.860 15.838 80.668 1.00 29.36 38 THR B N 1
ATOM 1018 C CA . THR B 1 11 ? 80.699 15.729 79.479 1.00 28.65 38 THR B CA 1
ATOM 1019 C C . THR B 1 11 ? 82.154 16.079 79.804 1.00 31.33 38 THR B C 1
ATOM 1020 O O . THR B 1 11 ? 82.439 16.955 80.623 1.00 38.17 38 THR B O 1
ATOM 1024 N N . ALA B 1 12 ? 83.072 15.375 79.152 1.00 41.65 39 ALA B N 1
ATOM 1025 C CA . ALA B 1 12 ? 84.503 15.552 79.376 1.00 38.99 39 ALA B CA 1
ATOM 1026 C C . ALA B 1 12 ? 85.024 16.870 78.876 1.00 41.25 39 ALA B C 1
ATOM 1027 O O . ALA B 1 12 ? 85.860 17.499 79.520 1.00 45.60 39 ALA B O 1
ATOM 1029 N N . LYS B 1 13 ? 84.539 17.293 77.719 1.00 38.99 40 LYS B N 1
ATOM 1030 C CA . LYS B 1 13 ? 85.031 18.523 77.146 1.00 49.78 40 LYS B CA 1
ATOM 1031 C C . LYS B 1 13 ? 83.945 19.413 76.563 1.00 53.06 40 LYS B C 1
ATOM 1032 O O . LYS B 1 13 ? 82.967 18.941 75.993 1.00 58.60 40 LYS B O 1
ATOM 1038 N N . ALA B 1 14 ? 84.116 20.712 76.749 1.00 45.16 41 ALA B N 1
ATOM 1039 C CA . ALA B 1 14 ? 83.174 21.685 76.224 1.00 40.76 41 ALA B CA 1
ATOM 1040 C C . ALA B 1 14 ? 83.016 21.459 74.724 1.00 50.58 41 ALA B C 1
ATOM 1041 O O . ALA B 1 14 ? 84.009 21.323 74.005 1.00 60.48 41 ALA B O 1
ATOM 1043 N N . ASP B 1 15 ? 81.768 21.428 74.261 1.00 43.49 42 ASP B N 1
ATOM 1044 C CA . ASP B 1 15 ? 81.481 21.224 72.849 1.00 43.81 42 ASP B CA 1
ATOM 1045 C C . ASP B 1 15 ? 82.004 22.358 71.977 1.00 53.12 42 ASP B C 1
ATOM 1046 O O . ASP B 1 15 ? 82.694 23.264 72.456 1.00 47.66 42 ASP B O 1
ATOM 1051 N N . ASP B 1 16 ? 81.655 22.319 70.700 1.00 59.45 43 ASP B N 1
ATOM 1052 C CA . ASP B 1 16 ? 82.166 23.305 69.771 1.00 75.06 43 ASP B CA 1
ATOM 1053 C C . ASP B 1 16 ? 81.930 24.741 70.203 1.00 73.18 43 ASP B C 1
ATOM 1054 O O . ASP B 1 16 ? 82.755 25.616 69.942 1.00 64.15 43 ASP B O 1
ATOM 1059 N N . HIS B 1 17 ? 80.830 24.961 70.917 1.00 74.24 44 HIS B N 1
ATOM 1060 C CA . HIS B 1 17 ? 80.410 26.307 71.306 1.00 61.33 44 HIS B CA 1
ATOM 1061 C C . HIS B 1 17 ? 80.760 26.746 72.720 1.00 50.39 44 HIS B C 1
ATOM 1062 O O . HIS B 1 17 ? 80.311 27.798 73.186 1.00 43.54 44 HIS B O 1
ATOM 1069 N N . GLY B 1 18 ? 81.560 25.936 73.400 1.00 45.74 45 GLY B N 1
ATOM 1070 C CA . GLY B 1 18 ? 81.962 26.266 74.755 1.00 35.70 45 GLY B CA 1
ATOM 1071 C C . GLY B 1 18 ? 81.083 25.666 75.831 1.00 33.66 45 GLY B C 1
ATOM 1072 O O . GLY B 1 18 ? 81.324 25.886 77.019 1.00 40.05 45 GLY B O 1
ATOM 1073 N N . TYR B 1 19 ? 80.084 24.886 75.445 1.00 25.88 46 TYR B N 1
ATOM 1074 C CA . TYR B 1 19 ? 79.191 24.318 76.432 1.00 36.59 46 TYR B CA 1
ATOM 1075 C C . TYR B 1 19 ? 79.426 22.884 76.822 1.00 34.14 46 TYR B C 1
ATOM 1076 O O . TYR B 1 19 ? 79.780 22.048 75.999 1.00 38.67 46 TYR B O 1
ATOM 1085 N N . LYS B 1 20 ? 79.266 22.634 78.113 1.00 28.37 47 LYS B N 1
ATOM 1086 C CA . LYS B 1 20 ? 79.309 21.289 78.646 1.00 27.68 47 LYS B CA 1
ATOM 1087 C C . LYS B 1 20 ? 77.854 20.905 79.012 1.00 28.17 47 LYS B C 1
ATOM 1088 O O . LYS B 1 20 ? 76.927 21.703 78.870 1.00 36.16 47 LYS B O 1
ATOM 1094 N N . ALA B 1 21 ? 77.659 19.681 79.480 1.00 30.41 48 ALA B N 1
ATOM 1095 C CA . ALA B 1 21 ? 76.342 19.235 79.903 1.00 24.46 48 ALA B CA 1
ATOM 1096 C C . ALA B 1 21 ? 76.545 18.305 81.065 1.00 26.94 48 ALA B C 1
ATOM 1097 O O . ALA B 1 21 ? 77.591 17.698 81.203 1.00 30.29 48 ALA B O 1
ATOM 1099 N N . LYS B 1 22 ? 75.518 18.182 81.886 1.00 27.48 49 LYS B N 1
ATOM 1100 C CA . LYS B 1 22 ? 75.592 17.370 83.074 1.00 29.07 49 LYS B CA 1
ATOM 1101 C C . LYS B 1 22 ? 74.236 16.730 83.283 1.00 30.99 49 LYS B C 1
ATOM 1102 O O . LYS B 1 22 ? 73.208 17.348 83.027 1.00 34.26 49 LYS B O 1
ATOM 1108 N N . LEU B 1 23 ? 74.238 15.474 83.695 1.00 37.38 50 LEU B N 1
ATOM 1109 C CA . LEU B 1 23 ? 73.001 14.787 83.973 1.00 26.38 50 LEU B CA 1
ATOM 1110 C C . LEU B 1 23 ? 73.092 14.066 85.310 1.00 29.86 50 LEU B C 1
ATOM 1111 O O . LEU B 1 23 ? 74.050 13.357 85.577 1.00 36.90 50 LEU B O 1
ATOM 1116 N N . SER B 1 24 ? 72.111 14.293 86.163 1.00 29.86 51 SER B N 1
ATOM 1117 C CA . SER B 1 24 ? 72.046 13.586 87.419 1.00 31.09 51 SER B CA 1
ATOM 1118 C C . SER B 1 24 ? 70.667 12.942 87.524 1.00 34.58 51 SER B C 1
ATOM 1119 O O . SER B 1 24 ? 69.679 13.483 87.030 1.00 28.80 51 SER B O 1
ATOM 1122 N N . ILE B 1 25 ? 70.620 11.754 88.117 1.00 37.14 52 ILE B N 1
ATOM 1123 C CA . ILE B 1 25 ? 69.354 11.099 88.379 1.00 38.05 52 ILE B CA 1
ATOM 1124 C C . ILE B 1 25 ? 69.352 10.553 89.803 1.00 42.97 52 ILE B C 1
ATOM 1125 O O . ILE B 1 25 ? 70.402 10.306 90.402 1.00 43.70 52 ILE B O 1
ATOM 1130 N N . LYS B 1 26 ? 68.151 10.411 90.346 1.00 33.98 53 LYS B N 1
ATOM 1131 C CA . LYS B 1 26 ? 67.972 9.838 91.654 1.00 30.59 53 LYS B CA 1
ATOM 1132 C C . LYS B 1 26 ? 67.102 8.598 91.471 1.00 44.25 53 LYS B C 1
ATOM 1133 O O . LYS B 1 26 ? 65.994 8.675 90.930 1.00 48.36 53 LYS B O 1
ATOM 1139 N N . VAL B 1 27 ? 67.615 7.450 91.900 1.00 50.97 54 VAL B N 1
ATOM 1140 C CA . VAL B 1 27 ? 66.854 6.208 91.799 1.00 60.35 54 VAL B CA 1
ATOM 1141 C C . VAL B 1 27 ? 66.301 5.753 93.154 1.00 66.75 54 VAL B C 1
ATOM 1142 O O . VAL B 1 27 ? 67.001 5.778 94.174 1.00 66.33 54 VAL B O 1
ATOM 1146 N N . SER B 1 28 ? 65.036 5.348 93.159 1.00 70.46 55 SER B N 1
ATOM 1147 C CA . SER B 1 28 ? 64.401 4.858 94.374 1.00 66.53 55 SER B CA 1
ATOM 1148 C C . SER B 1 28 ? 63.402 3.754 94.063 1.00 61.60 55 SER B C 1
ATOM 1149 O O . SER B 1 28 ? 62.327 4.016 93.519 1.00 54.74 55 SER B O 1
ATOM 1152 N N . ASP B 1 29 ? 63.778 2.524 94.420 1.00 66.60 56 ASP B N 1
ATOM 1153 C CA . ASP B 1 29 ? 62.967 1.319 94.217 1.00 64.40 56 ASP B CA 1
ATOM 1154 C C . ASP B 1 29 ? 62.978 0.840 92.762 1.00 63.35 56 ASP B C 1
ATOM 1155 O O . ASP B 1 29 ? 61.932 0.486 92.209 1.00 62.54 56 ASP B O 1
ATOM 1160 N N . GLY B 1 30 ? 64.165 0.831 92.157 1.00 63.25 57 GLY B N 1
ATOM 1161 C CA . GLY B 1 30 ? 64.315 0.389 90.779 1.00 59.09 57 GLY B CA 1
ATOM 1162 C C . GLY B 1 30 ? 63.929 1.425 89.738 1.00 66.03 57 GLY B C 1
ATOM 1163 O O . GLY B 1 30 ? 64.249 1.277 88.551 1.00 65.98 57 GLY B O 1
ATOM 1164 N N . LYS B 1 31 ? 63.254 2.479 90.178 1.00 59.18 58 LYS B N 1
ATOM 1165 C CA . LYS B 1 31 ? 62.825 3.534 89.275 1.00 62.89 58 LYS B CA 1
ATOM 1166 C C . LYS B 1 31 ? 63.542 4.886 89.396 1.00 54.16 58 LYS B C 1
ATOM 1167 O O . LYS B 1 31 ? 63.835 5.363 90.499 1.00 46.57 58 LYS B O 1
ATOM 1173 N N . ILE B 1 32 ? 63.859 5.462 88.238 1.00 48.29 59 ILE B N 1
ATOM 1174 C CA . ILE B 1 32 ? 64.353 6.840 88.165 1.00 41.29 59 ILE B CA 1
ATOM 1175 C C . ILE B 1 32 ? 63.216 7.706 88.765 1.00 43.12 59 ILE B C 1
ATOM 1176 O O . ILE B 1 32 ? 62.101 7.767 88.226 1.00 48.99 59 ILE B O 1
ATOM 1181 N N . THR B 1 33 ? 63.526 8.385 89.864 1.00 41.83 60 THR B N 1
ATOM 1182 C CA . THR B 1 33 ? 62.553 9.206 90.583 1.00 37.82 60 THR B CA 1
ATOM 1183 C C . THR B 1 33 ? 62.745 10.730 90.398 1.00 52.16 60 THR B C 1
ATOM 1184 O O . THR B 1 33 ? 61.799 11.506 90.553 1.00 57.41 60 THR B O 1
ATOM 1188 N N . GLU B 1 34 ? 63.970 11.156 90.097 1.00 48.89 61 GLU B N 1
ATOM 1189 C CA . GLU B 1 34 ? 64.246 12.562 89.803 1.00 42.68 61 GLU B CA 1
ATOM 1190 C C . GLU B 1 34 ? 65.358 12.606 88.758 1.00 39.41 61 GLU B C 1
ATOM 1191 O O . GLU B 1 34 ? 66.132 11.656 88.628 1.00 37.43 61 GLU B O 1
ATOM 1197 N N . ALA B 1 35 ? 65.426 13.713 88.016 1.00 36.05 62 ALA B N 1
ATOM 1198 C CA . ALA B 1 35 ? 66.440 13.896 86.978 1.00 35.56 62 ALA B CA 1
ATOM 1199 C C . ALA B 1 35 ? 66.662 15.373 86.711 1.00 30.74 62 ALA B C 1
ATOM 1200 O O . ALA B 1 35 ? 65.716 16.153 86.597 1.00 28.35 62 ALA B O 1
ATOM 1202 N N . LYS B 1 36 ? 67.932 15.744 86.624 1.00 31.52 63 LYS B N 1
ATOM 1203 C CA . LYS B 1 36 ? 68.324 17.126 86.421 1.00 31.24 63 LYS B CA 1
ATOM 1204 C C . LYS B 1 36 ? 69.359 17.189 85.318 1.00 31.98 63 LYS B C 1
ATOM 1205 O O . LYS B 1 36 ? 70.451 16.630 85.448 1.00 39.78 63 LYS B O 1
ATOM 1211 N N . TYR B 1 37 ? 68.997 17.876 84.239 1.00 22.12 64 TYR B N 1
ATOM 1212 C CA . TYR B 1 37 ? 69.850 18.036 83.066 1.00 19.98 64 TYR B CA 1
ATOM 1213 C C . TYR B 1 37 ? 70.176 19.521 82.861 1.00 32.28 64 TYR B C 1
ATOM 1214 O O . TYR B 1 37 ? 69.277 20.360 82.922 1.00 27.24 64 TYR B O 1
ATOM 1223 N N . ASN B 1 38 ? 71.451 19.835 82.613 1.00 31.83 65 ASN B N 1
ATOM 1224 C CA . ASN B 1 38 ? 71.897 21.208 82.416 1.00 29.52 65 ASN B CA 1
ATOM 1225 C C . ASN B 1 38 ? 73.069 21.377 81.467 1.00 30.60 65 ASN B C 1
ATOM 1226 O O . ASN B 1 38 ? 74.156 20.836 81.680 1.00 23.64 65 ASN B O 1
ATOM 1231 N N . GLU B 1 39 ? 72.840 22.127 80.406 1.00 26.83 66 GLU B N 1
ATOM 1232 C CA . GLU B 1 39 ? 73.938 22.483 79.533 1.00 20.90 66 GLU B CA 1
ATOM 1233 C C . GLU B 1 39 ? 74.443 23.791 80.183 1.00 23.18 66 GLU B C 1
ATOM 1234 O O . GLU B 1 39 ? 73.665 24.562 80.742 1.00 30.19 66 GLU B O 1
ATOM 1240 N N . PHE B 1 40 ? 75.750 24.013 80.156 1.00 27.50 67 PHE B N 1
ATOM 1241 C CA . PHE B 1 40 ? 76.321 25.182 80.806 1.00 32.94 67 PHE B CA 1
ATOM 1242 C C . PHE B 1 40 ? 77.659 25.558 80.207 1.00 32.50 67 PHE B C 1
ATOM 1243 O O . PHE B 1 40 ? 78.387 24.709 79.714 1.00 31.50 67 PHE B O 1
ATOM 1251 N N . ASN B 1 41 ? 77.956 26.851 80.211 1.00 37.16 68 ASN B N 1
ATOM 1252 C CA . ASN B 1 41 ? 79.231 27.327 79.692 1.00 35.61 68 ASN B CA 1
ATOM 1253 C C . ASN B 1 41 ? 80.375 26.678 80.465 1.00 35.38 68 ASN B C 1
ATOM 1254 O O . ASN B 1 41 ? 80.416 26.728 81.697 1.00 40.49 68 ASN B O 1
ATOM 1259 N N . GLY B 1 42 ? 81.300 26.077 79.721 1.00 42.88 69 GLY B N 1
ATOM 1260 C CA . GLY B 1 42 ? 82.434 25.386 80.309 1.00 42.83 69 GLY B CA 1
ATOM 1261 C C . GLY B 1 42 ? 83.305 26.205 81.238 1.00 46.08 69 GLY B C 1
ATOM 1262 O O . GLY B 1 42 ? 83.668 25.729 82.315 1.00 43.19 69 GLY B O 1
ATOM 1263 N N . GLU B 1 43 ? 83.641 27.429 80.850 1.00 49.17 70 GLU B N 1
ATOM 1264 C CA . GLU B 1 43 ? 84.491 28.253 81.701 1.00 47.51 70 GLU B CA 1
ATOM 1265 C C . GLU B 1 43 ? 83.779 28.936 82.862 1.00 47.54 70 GLU B C 1
ATOM 1266 O O . GLU B 1 43 ? 84.174 28.752 84.012 1.00 52.14 70 GLU B O 1
ATOM 1272 N N . THR B 1 44 ? 82.710 29.679 82.575 1.00 49.95 71 THR B N 1
ATOM 1273 C CA . THR B 1 44 ? 81.982 30.419 83.608 1.00 42.82 71 THR B CA 1
ATOM 1274 C C . THR B 1 44 ? 80.949 29.626 84.394 1.00 39.50 71 THR B C 1
ATOM 1275 O O . THR B 1 44 ? 80.530 30.043 85.470 1.00 41.64 71 THR B O 1
ATOM 1279 N N . ASN B 1 45 ? 80.514 28.495 83.857 1.00 39.37 72 ASN B N 1
ATOM 1280 C CA . ASN B 1 45 ? 79.540 27.668 84.559 1.00 38.00 72 ASN B CA 1
ATOM 1281 C C . ASN B 1 45 ? 78.118 28.231 84.567 1.00 39.65 72 ASN B C 1
ATOM 1282 O O . ASN B 1 45 ? 77.272 27.798 85.349 1.00 39.36 72 ASN B O 1
ATOM 1287 N N . ALA B 1 46 ? 77.861 29.196 83.693 1.00 34.76 73 ALA B N 1
ATOM 1288 C CA . ALA B 1 46 ? 76.540 29.793 83.599 1.00 34.01 73 ALA B CA 1
ATOM 1289 C C . ALA B 1 46 ? 75.597 28.768 82.967 1.00 34.83 73 ALA B C 1
ATOM 1290 O O . ALA B 1 46 ? 75.932 28.132 81.955 1.00 23.03 73 ALA B O 1
ATOM 1300 N N . LYS B 1 48 ? 72.904 27.409 80.752 1.00 21.46 75 LYS B N 1
ATOM 1301 C CA . LYS B 1 48 ? 72.191 27.756 79.531 1.00 22.67 75 LYS B CA 1
ATOM 1302 C C . LYS B 1 48 ? 70.695 28.079 79.808 1.00 28.46 75 LYS B C 1
ATOM 1303 O O . LYS B 1 48 ? 70.128 28.981 79.179 1.00 36.81 75 LYS B O 1
ATOM 1309 N N . ARG B 1 49 ? 70.050 27.395 80.757 1.00 23.75 76 ARG B N 1
ATOM 1310 C CA . ARG B 1 49 ? 68.619 27.643 80.894 1.00 29.90 76 ARG B CA 1
ATOM 1311 C C . ARG B 1 49 ? 68.220 28.909 81.605 1.00 28.71 76 ARG B C 1
ATOM 1312 O O . ARG B 1 49 ? 67.051 29.280 81.594 1.00 32.28 76 ARG B O 1
ATOM 1320 N N . GLU B 1 50 ? 69.182 29.589 82.212 1.00 22.71 77 GLU B N 1
ATOM 1321 C CA . GLU B 1 50 ? 68.878 30.871 82.833 1.00 27.77 77 GLU B CA 1
ATOM 1322 C C . GLU B 1 50 ? 69.326 32.006 81.894 1.00 16.31 77 GLU B C 1
ATOM 1323 O O . GLU B 1 50 ? 69.108 33.171 82.171 1.00 23.23 77 GLU B O 1
ATOM 1329 N N . ASP B 1 51 ? 69.952 31.660 80.778 1.00 24.90 78 ASP B N 1
ATOM 1330 C CA . ASP B 1 51 ? 70.453 32.661 79.842 1.00 26.76 78 ASP B CA 1
ATOM 1331 C C . ASP B 1 51 ? 69.327 33.242 78.987 1.00 23.45 78 ASP B C 1
ATOM 1332 O O . ASP B 1 51 ? 68.942 32.640 77.986 1.00 27.37 78 ASP B O 1
ATOM 1337 N N . LYS B 1 52 ? 68.821 34.413 79.359 1.00 31.28 79 LYS B N 1
ATOM 1338 C CA . LYS B 1 52 ? 67.727 35.010 78.615 1.00 34.19 79 LYS B CA 1
ATOM 1339 C C . LYS B 1 52 ? 68.011 35.159 77.121 1.00 35.84 79 LYS B C 1
ATOM 1340 O O . LYS B 1 52 ? 67.253 34.644 76.299 1.00 38.82 79 LYS B O 1
ATOM 1346 N N . ASP B 1 53 ? 69.117 35.808 76.761 1.00 33.53 80 ASP B N 1
ATOM 1347 C CA . ASP B 1 53 ? 69.407 36.039 75.348 1.00 25.95 80 ASP B CA 1
ATOM 1348 C C . ASP B 1 53 ? 69.518 34.765 74.567 1.00 26.21 80 ASP B C 1
ATOM 1349 O O . ASP B 1 53 ? 68.969 34.653 73.478 1.00 32.71 80 ASP B O 1
ATOM 1354 N N . TYR B 1 54 ? 70.231 33.801 75.119 1.00 22.62 81 TYR B N 1
ATOM 1355 C CA . TYR B 1 54 ? 70.371 32.520 74.459 1.00 27.25 81 TYR B CA 1
ATOM 1356 C C . TYR B 1 54 ? 68.978 31.922 74.236 1.00 24.75 81 TYR B C 1
ATOM 1357 O O . TYR B 1 54 ? 68.654 31.491 73.121 1.00 23.10 81 TYR B O 1
ATOM 1366 N N . ASN B 1 55 ? 68.142 31.899 75.275 1.00 26.45 82 ASN B N 1
ATOM 1367 C CA . ASN B 1 55 ? 66.813 31.331 75.097 1.00 29.17 82 ASN B CA 1
ATOM 1368 C C . ASN B 1 55 ? 66.002 32.054 74.041 1.00 29.52 82 ASN B C 1
ATOM 1369 O O . ASN B 1 55 ? 65.350 31.404 73.224 1.00 33.85 82 ASN B O 1
ATOM 1374 N N . GLU B 1 56 ? 66.039 33.383 74.051 1.00 31.60 83 GLU B N 1
ATOM 1375 C CA . GLU B 1 56 ? 65.316 34.155 73.050 1.00 35.36 83 GLU B CA 1
ATOM 1376 C C . GLU B 1 56 ? 65.817 33.814 71.663 1.00 32.01 83 GLU B C 1
ATOM 1377 O O . GLU B 1 56 ? 65.009 33.513 70.787 1.00 29.31 83 GLU B O 1
ATOM 1383 N N . LYS B 1 57 ? 67.134 33.826 71.460 1.00 33.10 84 LYS B N 1
ATOM 1384 C CA . LYS B 1 57 ? 67.659 33.499 70.144 1.00 34.05 84 LYS B CA 1
ATOM 1385 C C . LYS B 1 57 ? 67.186 32.152 69.640 1.00 30.64 84 LYS B C 1
ATOM 1386 O O . LYS B 1 57 ? 66.563 32.071 68.585 1.00 32.69 84 LYS B O 1
ATOM 1400 N N . THR B 1 59 ? 64.868 30.062 70.634 1.00 30.07 86 THR B N 1
ATOM 1401 C CA . THR B 1 59 ? 63.416 29.978 70.557 1.00 27.59 86 THR B CA 1
ATOM 1402 C C . THR B 1 59 ? 63.033 30.506 69.172 1.00 32.28 86 THR B C 1
ATOM 1403 O O . THR B 1 59 ? 62.152 29.969 68.508 1.00 25.95 86 THR B O 1
ATOM 1407 N N . GLY B 1 60 ? 63.730 31.560 68.756 1.00 31.43 87 GLY B N 1
ATOM 1408 C CA . GLY B 1 60 ? 63.521 32.156 67.454 1.00 36.96 87 GLY B CA 1
ATOM 1409 C C . GLY B 1 60 ? 63.992 31.316 66.277 1.00 38.76 87 GLY B C 1
ATOM 1410 O O . GLY B 1 60 ? 63.248 31.165 65.303 1.00 44.23 87 GLY B O 1
ATOM 1411 N N . VAL B 1 61 ? 65.194 30.752 66.325 1.00 38.30 88 VAL B N 1
ATOM 1412 C CA . VAL B 1 61 ? 65.603 30.002 65.149 1.00 39.29 88 VAL B CA 1
ATOM 1413 C C . VAL B 1 61 ? 65.151 28.544 65.098 1.00 31.86 88 VAL B C 1
ATOM 1414 O O . VAL B 1 61 ? 64.829 28.042 64.031 1.00 28.85 88 VAL B O 1
ATOM 1418 N N . SER B 1 62 ? 65.041 27.880 66.239 1.00 26.59 89 SER B N 1
ATOM 1419 C CA . SER B 1 62 ? 64.630 26.486 66.222 1.00 26.58 89 SER B CA 1
ATOM 1420 C C . SER B 1 62 ? 63.263 26.213 66.859 1.00 30.18 89 SER B C 1
ATOM 1421 O O . SER B 1 62 ? 62.787 25.082 66.841 1.00 41.19 89 SER B O 1
ATOM 1424 N N . GLY B 1 63 ? 62.653 27.240 67.439 1.00 24.59 90 GLY B N 1
ATOM 1425 C CA . GLY B 1 63 ? 61.337 27.087 68.030 1.00 20.23 90 GLY B CA 1
ATOM 1426 C C . GLY B 1 63 ? 61.267 26.845 69.526 1.00 31.57 90 GLY B C 1
ATOM 1427 O O . GLY B 1 63 ? 60.216 27.033 70.138 1.00 39.82 90 GLY B O 1
ATOM 1428 N N . ILE B 1 64 ? 62.401 26.475 70.118 1.00 29.33 91 ILE B N 1
ATOM 1429 C CA . ILE B 1 64 ? 62.459 26.140 71.536 1.00 30.25 91 ILE B CA 1
ATOM 1430 C C . ILE B 1 64 ? 63.880 26.361 72.100 1.00 30.77 91 ILE B C 1
ATOM 1431 O O . ILE B 1 64 ? 64.867 26.232 71.387 1.00 28.61 91 ILE B O 1
ATOM 1436 N N . GLY B 1 65 ? 63.949 26.758 73.366 1.00 27.78 92 GLY B N 1
ATOM 1437 C CA . GLY B 1 65 ? 65.214 26.995 74.031 1.00 23.67 92 GLY B CA 1
ATOM 1438 C C . GLY B 1 65 ? 65.338 26.116 75.263 1.00 28.39 92 GLY B C 1
ATOM 1439 O O . GLY B 1 65 ? 64.351 25.518 75.716 1.00 19.33 92 GLY B O 1
ATOM 1440 N N . PRO B 1 66 ? 66.553 26.041 75.833 1.00 27.63 93 PRO B N 1
ATOM 1441 C CA . PRO B 1 66 ? 66.882 25.243 77.022 1.00 18.58 93 PRO B CA 1
ATOM 1442 C C . PRO B 1 66 ? 65.926 25.349 78.189 1.00 20.85 93 PRO B C 1
ATOM 1443 O O . PRO B 1 66 ? 65.773 24.384 78.930 1.00 24.69 93 PRO B O 1
ATOM 1447 N N . ALA B 1 67 ? 65.284 26.497 78.351 1.00 26.83 94 ALA B N 1
ATOM 1448 C CA . ALA B 1 67 ? 64.425 26.695 79.503 1.00 22.68 94 ALA B CA 1
ATOM 1449 C C . ALA B 1 67 ? 63.227 25.797 79.430 1.00 27.96 94 ALA B C 1
ATOM 1450 O O . ALA B 1 67 ? 62.584 25.500 80.439 1.00 34.30 94 ALA B O 1
ATOM 1452 N N . GLU B 1 68 ? 62.935 25.360 78.217 1.00 24.08 95 GLU B N 1
ATOM 1453 C CA . GLU B 1 68 ? 61.849 24.436 78.002 1.00 20.65 95 GLU B CA 1
ATOM 1454 C C . GLU B 1 68 ? 62.325 23.028 77.684 1.00 30.94 95 GLU B C 1
ATOM 1455 O O . GLU B 1 68 ? 61.723 22.064 78.175 1.00 38.97 95 GLU B O 1
ATOM 1461 N N . TYR B 1 69 ? 63.393 22.863 76.904 1.00 22.26 96 TYR B N 1
ATOM 1462 C CA . TYR B 1 69 ? 63.721 21.492 76.561 1.00 32.72 96 TYR B CA 1
ATOM 1463 C C . TYR B 1 69 ? 64.450 20.711 77.622 1.00 28.35 96 TYR B C 1
ATOM 1464 O O . TYR B 1 69 ? 64.291 19.496 77.681 1.00 31.13 96 TYR B O 1
ATOM 1473 N N . GLU B 1 70 ? 65.207 21.386 78.487 1.00 24.57 97 GLU B N 1
ATOM 1474 C CA . GLU B 1 70 ? 65.905 20.668 79.561 1.00 29.07 97 GLU B CA 1
ATOM 1475 C C . GLU B 1 70 ? 64.911 19.987 80.508 1.00 32.27 97 GLU B C 1
ATOM 1476 O O . GLU B 1 70 ? 65.034 18.796 80.774 1.00 36.66 97 GLU B O 1
ATOM 1482 N N . PRO B 1 71 ? 63.913 20.720 81.026 1.00 31.59 98 PRO B N 1
ATOM 1483 C CA . PRO B 1 71 ? 62.953 20.051 81.917 1.00 30.57 98 PRO B CA 1
ATOM 1484 C C . PRO B 1 71 ? 62.140 19.000 81.134 1.00 30.24 98 PRO B C 1
ATOM 1485 O O . PRO B 1 71 ? 61.683 18.007 81.703 1.00 34.44 98 PRO B O 1
ATOM 1489 N N . GLN B 1 72 ? 61.944 19.206 79.831 1.00 24.11 99 GLN B N 1
ATOM 1490 C CA . GLN B 1 72 ? 61.175 18.224 79.052 1.00 33.45 99 GLN B CA 1
ATOM 1491 C C . GLN B 1 72 ? 61.928 16.924 78.850 1.00 32.78 99 GLN B C 1
ATOM 1492 O O . GLN B 1 72 ? 61.316 15.857 78.791 1.00 41.92 99 GLN B O 1
ATOM 1498 N N . LEU B 1 73 ? 63.243 17.010 78.690 1.00 25.21 100 LEU B N 1
ATOM 1499 C CA . LEU B 1 73 ? 64.068 15.807 78.587 1.00 36.16 100 LEU B CA 1
ATOM 1500 C C . LEU B 1 73 ? 64.009 15.123 79.975 1.00 32.51 100 LEU B C 1
ATOM 1501 O O . LEU B 1 73 ? 63.757 13.924 80.083 1.00 34.32 100 LEU B O 1
ATOM 1506 N N . GLU B 1 74 ? 64.222 15.895 81.032 1.00 24.32 101 GLU B N 1
ATOM 1507 C CA . GLU B 1 74 ? 64.126 15.350 82.371 1.00 31.75 101 GLU B CA 1
ATOM 1508 C C . GLU B 1 74 ? 62.828 14.569 82.517 1.00 33.24 101 GLU B C 1
ATOM 1509 O O . GLU B 1 74 ? 62.870 13.403 82.862 1.00 31.66 101 GLU B O 1
ATOM 1515 N N . LYS B 1 75 ? 61.681 15.204 82.270 1.00 39.62 102 LYS B N 1
ATOM 1516 C CA . LYS B 1 75 ? 60.394 14.509 82.362 1.00 28.07 102 LYS B CA 1
ATOM 1517 C C . LYS B 1 75 ? 60.318 13.263 81.475 1.00 36.57 102 LYS B C 1
ATOM 1518 O O . LYS B 1 75 ? 59.834 12.221 81.917 1.00 39.61 102 LYS B O 1
ATOM 1524 N N . ALA B 1 76 ? 60.820 13.348 80.244 1.00 33.05 103 ALA B N 1
ATOM 1525 C CA . ALA B 1 76 ? 60.758 12.213 79.322 1.00 34.24 103 ALA B CA 1
ATOM 1526 C C . ALA B 1 76 ? 61.582 10.991 79.734 1.00 43.20 103 ALA B C 1
ATOM 1527 O O . ALA B 1 76 ? 61.334 9.879 79.267 1.00 46.46 103 ALA B O 1
ATOM 1529 N N . LEU B 1 77 ? 62.567 11.202 80.596 1.00 42.43 104 LEU B N 1
ATOM 1530 C CA . LEU B 1 77 ? 63.408 10.118 81.066 1.00 38.29 104 LEU B CA 1
ATOM 1531 C C . LEU B 1 77 ? 62.651 9.390 82.149 1.00 49.56 104 LEU B C 1
ATOM 1532 O O . LEU B 1 77 ? 62.651 8.167 82.216 1.00 56.40 104 LEU B O 1
ATOM 1537 N N . ILE B 1 78 ? 61.989 10.159 82.995 1.00 52.24 105 ILE B N 1
ATOM 1538 C CA . ILE B 1 78 ? 61.267 9.578 84.099 1.00 55.91 105 ILE B CA 1
ATOM 1539 C C . ILE B 1 78 ? 60.014 8.869 83.607 1.00 64.36 105 ILE B C 1
ATOM 1540 O O . ILE B 1 78 ? 59.488 7.978 84.277 1.00 72.25 105 ILE B O 1
ATOM 1545 N N . GLU B 1 79 ? 59.559 9.233 82.413 1.00 65.97 106 GLU B N 1
ATOM 1546 C CA . GLU B 1 79 ? 58.364 8.611 81.846 1.00 70.41 106 GLU B CA 1
ATOM 1547 C C . GLU B 1 79 ? 58.716 7.355 81.044 1.00 66.31 106 GLU B C 1
ATOM 1548 O O . GLU B 1 79 ? 58.011 6.352 81.135 1.00 68.05 106 GLU B O 1
ATOM 1554 N N . LYS B 1 80 ? 59.785 7.409 80.256 1.00 58.29 107 LYS B N 1
ATOM 1555 C CA . LYS B 1 80 ? 60.232 6.230 79.522 1.00 54.74 107 LYS B CA 1
ATOM 1556 C C . LYS B 1 80 ? 60.893 5.246 80.483 1.00 59.41 107 LYS B C 1
ATOM 1557 O O . LYS B 1 80 ? 60.840 4.038 80.283 1.00 65.25 107 LYS B O 1
ATOM 1563 N N . GLN B 1 81 ? 61.500 5.774 81.537 1.00 58.79 108 GLN B N 1
ATOM 1564 C CA . GLN B 1 81 ? 62.233 4.961 82.486 1.00 54.57 108 GLN B CA 1
ATOM 1565 C C . GLN B 1 81 ? 63.422 4.277 81.829 1.00 56.94 108 GLN B C 1
ATOM 1566 O O . GLN B 1 81 ? 64.056 3.420 82.430 1.00 59.83 108 GLN B O 1
ATOM 1572 N N . SER B 1 82 ? 63.716 4.644 80.583 1.00 55.43 109 SER B N 1
ATOM 1573 C CA . SER B 1 82 ? 64.901 4.123 79.920 1.00 50.45 109 SER B CA 1
ATOM 1574 C C . SER B 1 82 ? 65.543 5.231 79.088 1.00 52.06 109 SER B C 1
ATOM 1575 O O . SER B 1 82 ? 64.926 6.249 78.791 1.00 58.80 109 SER B O 1
ATOM 1578 N N . SER B 1 83 ? 66.791 5.022 78.714 1.00 53.10 110 SER B N 1
ATOM 1579 C CA . SER B 1 83 ? 67.542 6.012 77.969 1.00 40.77 110 SER B CA 1
ATOM 1580 C C . SER B 1 83 ? 66.934 6.319 76.623 1.00 47.54 110 SER B C 1
ATOM 1581 O O . SER B 1 83 ? 67.268 7.324 76.001 1.00 53.69 110 SER B O 1
ATOM 1584 N N . ASP B 1 84 ? 66.048 5.448 76.164 1.00 53.70 111 ASP B N 1
ATOM 1585 C CA . ASP B 1 84 ? 65.486 5.608 74.829 1.00 65.11 111 ASP B CA 1
ATOM 1586 C C . ASP B 1 84 ? 64.220 6.441 74.794 1.00 72.64 111 ASP B C 1
ATOM 1587 O O . ASP B 1 84 ? 63.109 5.909 74.834 1.00 81.53 111 ASP B O 1
ATOM 1592 N N . ILE B 1 85 ? 64.397 7.754 74.722 1.00 64.02 112 ILE B N 1
ATOM 1593 C CA . ILE B 1 85 ? 63.273 8.678 74.714 1.00 51.44 112 ILE B CA 1
ATOM 1594 C C . ILE B 1 85 ? 63.163 9.317 73.334 1.00 51.42 112 ILE B C 1
ATOM 1595 O O . ILE B 1 85 ? 64.101 9.239 72.537 1.00 47.95 112 ILE B O 1
ATOM 1600 N N . ASP B 1 86 ? 62.018 9.921 73.034 1.00 48.41 113 ASP B N 1
ATOM 1601 C CA . ASP B 1 86 ? 61.849 10.548 71.725 1.00 51.51 113 ASP B CA 1
ATOM 1602 C C . ASP B 1 86 ? 62.514 11.918 71.713 1.00 48.98 113 ASP B C 1
ATOM 1603 O O . ASP B 1 86 ? 62.398 12.681 72.682 1.00 39.01 113 ASP B O 1
ATOM 1608 N N . VAL B 1 87 ? 63.222 12.222 70.627 1.00 44.38 114 VAL B N 1
ATOM 1609 C CA . VAL B 1 87 ? 63.898 13.505 70.524 1.00 42.30 114 VAL B CA 1
ATOM 1610 C C . VAL B 1 87 ? 62.891 14.635 70.537 1.00 46.36 114 VAL B C 1
ATOM 1611 O O . VAL B 1 87 ? 61.733 14.481 70.140 1.00 41.22 114 VAL B O 1
ATOM 1615 N N . ILE B 1 88 ? 63.339 15.789 70.992 1.00 49.81 115 ILE B N 1
ATOM 1616 C CA . ILE B 1 88 ? 62.434 16.908 71.074 1.00 52.84 115 ILE B CA 1
ATOM 1617 C C . ILE B 1 88 ? 62.550 17.796 69.841 1.00 48.36 115 ILE B C 1
ATOM 1618 O O . ILE B 1 88 ? 63.629 18.283 69.494 1.00 46.82 115 ILE B O 1
ATOM 1623 N N . THR B 1 89 ? 61.426 17.922 69.140 1.00 41.48 116 THR B N 1
ATOM 1624 C CA . THR B 1 89 ? 61.331 18.739 67.932 1.00 38.30 116 THR B CA 1
ATOM 1625 C C . THR B 1 89 ? 61.978 20.059 68.296 1.00 32.74 116 THR B C 1
ATOM 1626 O O . THR B 1 89 ? 61.634 20.626 69.326 1.00 33.26 116 THR B O 1
ATOM 1630 N N . GLY B 1 90 ? 62.899 20.534 67.457 1.00 30.41 117 GLY B N 1
ATOM 1631 C CA . GLY B 1 90 ? 63.597 21.785 67.708 1.00 28.92 117 GLY B CA 1
ATOM 1632 C C . GLY B 1 90 ? 64.893 21.658 68.507 1.00 41.32 117 GLY B C 1
ATOM 1633 O O . GLY B 1 90 ? 65.761 22.539 68.449 1.00 43.77 117 GLY B O 1
ATOM 1634 N N . ALA B 1 91 ? 65.041 20.562 69.246 1.00 46.31 118 ALA B N 1
ATOM 1635 C CA . ALA B 1 91 ? 66.226 20.367 70.078 1.00 44.29 118 ALA B CA 1
ATOM 1636 C C . ALA B 1 91 ? 66.853 18.993 69.836 1.00 47.85 118 ALA B C 1
ATOM 1637 O O . ALA B 1 91 ? 67.030 18.199 70.772 1.00 43.16 118 ALA B O 1
ATOM 1639 N N . THR B 1 92 ? 67.213 18.723 68.583 1.00 48.69 119 THR B N 1
ATOM 1640 C CA . THR B 1 92 ? 67.776 17.416 68.230 1.00 42.37 119 THR B CA 1
ATOM 1641 C C . THR B 1 92 ? 69.135 17.192 68.852 1.00 39.96 119 THR B C 1
ATOM 1642 O O . THR B 1 92 ? 69.367 16.169 69.507 1.00 46.71 119 THR B O 1
ATOM 1646 N N . SER B 1 93 ? 70.026 18.146 68.644 1.00 32.63 120 SER B N 1
ATOM 1647 C CA . SER B 1 93 ? 71.346 18.092 69.234 1.00 36.78 120 SER B CA 1
ATOM 1648 C C . SER B 1 93 ? 71.259 17.771 70.718 1.00 35.78 120 SER B C 1
ATOM 1649 O O . SER B 1 93 ? 71.832 16.796 71.181 1.00 35.95 120 SER B O 1
ATOM 1652 N N . SER B 1 94 ? 70.523 18.600 71.455 1.00 32.68 121 SER B N 1
ATOM 1653 C CA . SER B 1 94 ? 70.444 18.441 72.891 1.00 23.64 121 SER B CA 1
ATOM 1654 C C . SER B 1 94 ? 69.803 17.142 73.289 1.00 29.70 121 SER B C 1
ATOM 1655 O O . SER B 1 94 ? 70.157 16.555 74.307 1.00 31.68 121 SER B O 1
ATOM 1658 N N . SER B 1 95 ? 68.877 16.682 72.463 1.00 37.04 122 SER B N 1
ATOM 1659 C CA . SER B 1 95 ? 68.203 15.417 72.693 1.00 33.95 122 SER B CA 1
ATOM 1660 C C . SER B 1 95 ? 69.192 14.267 72.549 1.00 37.16 122 SER B C 1
ATOM 1661 O O . SER B 1 95 ? 69.216 13.374 73.398 1.00 32.89 122 SER B O 1
ATOM 1664 N N . ASN B 1 96 ? 70.010 14.293 71.490 1.00 31.65 123 ASN B N 1
ATOM 1665 C CA . ASN B 1 96 ? 70.979 13.217 71.254 1.00 35.81 123 ASN B CA 1
ATOM 1666 C C . ASN B 1 96 ? 72.032 13.178 72.360 1.00 42.01 123 ASN B C 1
ATOM 1667 O O . ASN B 1 96 ? 72.305 12.121 72.924 1.00 47.50 123 ASN B O 1
ATOM 1672 N N . GLN B 1 97 ? 72.611 14.333 72.668 1.00 38.02 124 GLN B N 1
ATOM 1673 C CA . GLN B 1 97 ? 73.594 14.449 73.736 1.00 39.49 124 GLN B CA 1
ATOM 1674 C C . GLN B 1 97 ? 72.976 13.959 75.038 1.00 35.55 124 GLN B C 1
ATOM 1675 O O . GLN B 1 97 ? 73.653 13.338 75.860 1.00 32.95 124 GLN B O 1
ATOM 1681 N N . PHE B 1 98 ? 71.699 14.268 75.233 1.00 43.71 125 PHE B N 1
ATOM 1682 C CA . PHE B 1 98 ? 70.992 13.835 76.430 1.00 41.10 125 PHE B CA 1
ATOM 1683 C C . PHE B 1 98 ? 70.906 12.303 76.466 1.00 43.26 125 PHE B C 1
ATOM 1684 O O . PHE B 1 98 ? 71.183 11.667 77.499 1.00 35.87 125 PHE B O 1
ATOM 1692 N N . LYS B 1 99 ? 70.541 11.718 75.322 1.00 40.58 126 LYS B N 1
ATOM 1693 C CA . LYS B 1 99 ? 70.346 10.274 75.237 1.00 43.38 126 LYS B CA 1
ATOM 1694 C C . LYS B 1 99 ? 71.601 9.537 75.654 1.00 44.09 126 LYS B C 1
ATOM 1695 O O . LYS B 1 99 ? 71.551 8.645 76.508 1.00 42.81 126 LYS B O 1
ATOM 1701 N N . LYS B 1 100 ? 72.721 9.925 75.059 1.00 43.78 127 LYS B N 1
ATOM 1702 C CA . LYS B 1 100 ? 74.016 9.367 75.403 1.00 42.86 127 LYS B CA 1
ATOM 1703 C C . LYS B 1 100 ? 74.252 9.446 76.919 1.00 45.82 127 LYS B C 1
ATOM 1704 O O . LYS B 1 100 ? 74.459 8.414 77.564 1.00 51.30 127 LYS B O 1
ATOM 1710 N N . LEU B 1 101 ? 74.214 10.655 77.487 1.00 38.55 128 LEU B N 1
ATOM 1711 C CA . LEU B 1 101 ? 74.445 10.815 78.926 1.00 32.80 128 LEU B CA 1
ATOM 1712 C C . LEU B 1 101 ? 73.476 9.954 79.743 1.00 30.90 128 LEU B C 1
ATOM 1713 O O . LEU B 1 101 ? 73.811 9.519 80.843 1.00 33.10 128 LEU B O 1
ATOM 1718 N N . ALA B 1 102 ? 72.291 9.688 79.194 1.00 31.95 129 ALA B N 1
ATOM 1719 C CA . ALA B 1 102 ? 71.288 8.851 79.867 1.00 33.95 129 ALA B CA 1
ATOM 1720 C C . ALA B 1 102 ? 71.726 7.378 79.913 1.00 39.06 129 ALA B C 1
ATOM 1721 O O . ALA B 1 102 ? 71.615 6.718 80.951 1.00 39.86 129 ALA B O 1
ATOM 1723 N N . GLU B 1 103 ? 72.192 6.861 78.781 1.00 32.87 130 GLU B N 1
ATOM 1724 C CA . GLU B 1 103 ? 72.723 5.505 78.725 1.00 45.59 130 GLU B CA 1
ATOM 1725 C C . GLU B 1 103 ? 73.832 5.370 79.775 1.00 44.55 130 GLU B C 1
ATOM 1726 O O . GLU B 1 103 ? 73.781 4.483 80.622 1.00 44.22 130 GLU B O 1
ATOM 1732 N N . LYS B 1 104 ? 74.808 6.273 79.737 1.00 41.72 131 LYS B N 1
ATOM 1733 C CA . LYS B 1 104 ? 75.932 6.201 80.650 1.00 44.65 131 LYS B CA 1
ATOM 1734 C C . LYS B 1 104 ? 75.590 6.287 82.139 1.00 45.51 131 LYS B C 1
ATOM 1735 O O . LYS B 1 104 ? 76.196 5.594 82.963 1.00 45.27 131 LYS B O 1
ATOM 1741 N N . VAL B 1 105 ? 74.599 7.102 82.484 1.00 45.40 132 VAL B N 1
ATOM 1742 C CA . VAL B 1 105 ? 74.222 7.276 83.885 1.00 44.34 132 VAL B CA 1
ATOM 1743 C C . VAL B 1 105 ? 73.354 6.121 84.387 1.00 46.80 132 VAL B C 1
ATOM 1744 O O . VAL B 1 105 ? 73.222 5.909 85.594 1.00 51.03 132 VAL B O 1
ATOM 1748 N N . LEU B 1 106 ? 72.735 5.399 83.452 1.00 38.76 133 LEU B N 1
ATOM 1749 C CA . LEU B 1 106 ? 71.894 4.239 83.788 1.00 35.78 133 LEU B CA 1
ATOM 1750 C C . LEU B 1 106 ? 72.808 3.024 84.017 1.00 45.70 133 LEU B C 1
ATOM 1751 O O . LEU B 1 106 ? 72.568 2.215 84.916 1.00 50.85 133 LEU B O 1
ATOM 1756 N N . LYS B 1 107 ? 73.824 2.892 83.170 1.00 43.57 134 LYS B N 1
ATOM 1757 C CA . LYS B 1 107 ? 74.881 1.903 83.373 1.00 61.78 134 LYS B CA 1
ATOM 1758 C C . LYS B 1 107 ? 75.446 2.142 84.805 1.00 76.19 134 LYS B C 1
ATOM 1759 O O . LYS B 1 107 ? 75.421 1.238 85.639 1.00 77.51 134 LYS B O 1
ATOM 1765 N N . ASN B 1 108 ? 75.956 3.351 85.074 1.00 71.29 135 ASN B N 1
ATOM 1766 C CA . ASN B 1 108 ? 76.507 3.686 86.390 1.00 59.53 135 ASN B CA 1
ATOM 1767 C C . ASN B 1 108 ? 75.578 3.320 87.529 1.00 62.28 135 ASN B C 1
ATOM 1768 O O . ASN B 1 108 ? 76.032 3.013 88.624 1.00 69.00 135 ASN B O 1
ATOM 1773 N N . ALA B 1 109 ? 74.276 3.364 87.278 1.00 57.18 136 ALA B N 1
ATOM 1774 C CA . ALA B 1 109 ? 73.307 3.061 88.317 1.00 51.66 136 ALA B CA 1
ATOM 1775 C C . ALA B 1 109 ? 73.219 1.561 88.539 1.00 61.55 136 ALA B C 1
ATOM 1776 O O . ALA B 1 109 ? 72.928 1.103 89.646 1.00 69.50 136 ALA B O 1
ATOM 1778 N N . GLU B 1 110 ? 73.468 0.798 87.480 1.00 59.64 137 GLU B N 1
ATOM 1779 C CA . GLU B 1 110 ? 73.433 -0.653 87.578 1.00 69.63 137 GLU B CA 1
ATOM 1780 C C . GLU B 1 110 ? 74.622 -1.167 88.385 1.00 66.05 137 GLU B C 1
ATOM 1781 O O . GLU B 1 110 ? 74.484 -2.088 89.184 1.00 61.39 137 GLU B O 1
ATOM 1787 N N . GLU B 1 111 ? 75.784 -0.563 88.183 1.00 72.88 138 GLU B N 1
ATOM 1788 C CA . GLU B 1 111 ? 76.976 -0.937 88.931 1.00 71.73 138 GLU B CA 1
ATOM 1789 C C . GLU B 1 111 ? 76.975 -0.376 90.363 1.00 66.27 138 GLU B C 1
ATOM 1790 O O . GLU B 1 111 ? 77.605 -0.952 91.250 1.00 72.60 138 GLU B O 1
ATOM 1796 N N . GLY B 1 112 ? 76.235 0.707 90.590 1.00 61.37 139 GLY B N 1
ATOM 1797 C CA . GLY B 1 112 ? 76.271 1.356 91.889 1.00 53.48 139 GLY B CA 1
ATOM 1798 C C . GLY B 1 112 ? 77.455 2.331 91.975 1.00 48.10 139 GLY B C 1
ATOM 1799 O O . GLY B 1 112 ? 77.957 2.608 93.064 1.00 50.87 139 GLY B O 1
ATOM 1800 N N . LYS B 1 113 ? 77.943 2.796 90.823 1.00 46.72 140 LYS B N 1
ATOM 1801 C CA . LYS B 1 113 ? 79.006 3.803 90.778 1.00 55.39 140 LYS B CA 1
ATOM 1802 C C . LYS B 1 113 ? 78.328 5.141 91.137 1.00 73.31 140 LYS B C 1
ATOM 1803 O O . LYS B 1 113 ? 77.535 5.690 90.361 1.00 72.92 140 LYS B O 1
ATOM 1809 N N . THR B 1 114 ? 78.649 5.663 92.312 1.00 80.55 141 THR B N 1
ATOM 1810 C CA . THR B 1 114 ? 78.048 6.900 92.777 1.00 79.23 141 THR B CA 1
ATOM 1811 C C . THR B 1 114 ? 78.924 8.111 92.576 1.00 74.96 141 THR B C 1
ATOM 1812 O O . THR B 1 114 ? 78.543 9.211 92.981 1.00 77.58 141 THR B O 1
ATOM 1816 N N . GLU B 1 115 ? 80.091 7.927 91.966 1.00 66.38 142 GLU B N 1
ATOM 1817 C CA . GLU B 1 115 ? 80.972 9.071 91.758 1.00 61.52 142 GLU B CA 1
ATOM 1818 C C . GLU B 1 115 ? 80.758 9.739 90.402 1.00 57.94 142 GLU B C 1
ATOM 1819 O O . GLU B 1 115 ? 80.494 9.081 89.397 1.00 60.69 142 GLU B O 1
ATOM 1825 N N . ALA B 1 116 ? 80.817 11.064 90.397 1.00 55.56 143 ALA B N 1
ATOM 1826 C CA . ALA B 1 116 ? 80.657 11.818 89.168 1.00 49.67 143 ALA B CA 1
ATOM 1827 C C . ALA B 1 116 ? 81.635 11.262 88.139 1.00 50.58 143 ALA B C 1
ATOM 1828 O O . ALA B 1 116 ? 82.843 11.216 88.377 1.00 54.74 143 ALA B O 1
ATOM 1830 N N . THR B 1 117 ? 81.107 10.829 87.003 1.00 42.54 144 THR B N 1
ATOM 1831 C CA . THR B 1 117 ? 81.949 10.307 85.949 1.00 41.71 144 THR B CA 1
ATOM 1832 C C . THR B 1 117 ? 81.837 11.125 84.679 1.00 39.13 144 THR B C 1
ATOM 1833 O O . THR B 1 117 ? 80.791 11.711 84.385 1.00 40.44 144 THR B O 1
ATOM 1837 N N . LEU B 1 118 ? 82.943 11.197 83.949 1.00 38.06 145 LEU B N 1
ATOM 1838 C CA . LEU B 1 118 ? 82.948 11.899 82.686 1.00 32.60 145 LEU B CA 1
ATOM 1839 C C . LEU B 1 118 ? 82.552 10.927 81.585 1.00 38.11 145 LEU B C 1
ATOM 1840 O O . LEU B 1 118 ? 82.677 9.712 81.721 1.00 42.58 145 LEU B O 1
ATOM 1845 N N . VAL B 1 119 ? 82.065 11.499 80.497 1.00 43.65 146 VAL B N 1
ATOM 1846 C CA . VAL B 1 119 ? 81.580 10.775 79.338 1.00 43.38 146 VAL B CA 1
ATOM 1847 C C . VAL B 1 119 ? 82.109 11.597 78.187 1.00 49.33 146 VAL B C 1
ATOM 1848 O O . VAL B 1 119 ? 81.813 12.791 78.111 1.00 57.26 146 VAL B O 1
ATOM 1852 N N . ASP B 1 120 ? 82.914 10.993 77.315 1.00 41.73 147 ASP B N 1
ATOM 1853 C CA . ASP B 1 120 ? 83.446 11.743 76.181 1.00 50.22 147 ASP B CA 1
ATOM 1854 C C . ASP B 1 120 ? 82.539 11.531 74.983 1.00 50.46 147 ASP B C 1
ATOM 1855 O O . ASP B 1 120 ? 82.147 10.403 74.686 1.00 38.55 147 ASP B O 1
ATOM 1860 N N . LEU B 1 121 ? 82.217 12.628 74.299 1.00 60.62 148 LEU B N 1
ATOM 1861 C CA . LEU B 1 121 ? 81.289 12.594 73.176 1.00 63.34 148 LEU B CA 1
ATOM 1862 C C . LEU B 1 121 ? 81.918 13.007 71.855 1.00 76.51 148 LEU B C 1
ATOM 1863 O O . LEU B 1 121 ? 81.423 12.651 70.787 1.00 79.00 148 LEU B O 1
ATOM 1868 N N . GLU B 1 122 ? 83.013 13.754 71.926 1.00 89.35 149 GLU B N 1
ATOM 1869 C CA . GLU B 1 122 ? 83.720 14.161 70.714 1.00 97.45 149 GLU B CA 1
ATOM 1870 C C . GLU B 1 122 ? 84.336 12.924 70.017 1.00 102.74 149 GLU B C 1
ATOM 1871 O O . GLU B 1 122 ? 84.145 11.786 70.473 1.00 99.21 149 GLU B O 1
ATOM 1881 N N . LEU C 1 2 ? 79.971 3.538 45.721 1.00 72.84 29 LEU C N 1
ATOM 1882 C CA . LEU C 1 2 ? 80.845 4.659 45.393 1.00 68.75 29 LEU C CA 1
ATOM 1883 C C . LEU C 1 2 ? 82.224 4.195 44.917 1.00 72.07 29 LEU C C 1
ATOM 1884 O O . LEU C 1 2 ? 82.894 3.387 45.572 1.00 72.52 29 LEU C O 1
ATOM 1889 N N . LYS C 1 3 ? 82.630 4.713 43.761 1.00 72.66 30 LYS C N 1
ATOM 1890 C CA . LYS C 1 3 ? 83.916 4.380 43.157 1.00 71.43 30 LYS C CA 1
ATOM 1891 C C . LYS C 1 3 ? 85.025 5.280 43.713 1.00 75.18 30 LYS C C 1
ATOM 1892 O O . LYS C 1 3 ? 84.797 6.468 43.974 1.00 69.09 30 LYS C O 1
ATOM 1898 N N . ASP C 1 4 ? 86.221 4.719 43.900 1.00 74.38 31 ASP C N 1
ATOM 1899 C CA . ASP C 1 4 ? 87.329 5.498 44.455 1.00 68.86 31 ASP C CA 1
ATOM 1900 C C . ASP C 1 4 ? 87.771 6.634 43.541 1.00 72.93 31 ASP C C 1
ATOM 1901 O O . ASP C 1 4 ? 87.583 6.585 42.321 1.00 72.38 31 ASP C O 1
ATOM 1906 N N . GLY C 1 5 ? 88.343 7.663 44.159 1.00 73.79 32 GLY C N 1
ATOM 1907 C CA . GLY C 1 5 ? 88.763 8.840 43.427 1.00 71.11 32 GLY C CA 1
ATOM 1908 C C . GLY C 1 5 ? 88.313 10.142 44.082 1.00 60.46 32 GLY C C 1
ATOM 1909 O O . GLY C 1 5 ? 87.954 10.180 45.265 1.00 44.61 32 GLY C O 1
ATOM 1910 N N . ASP C 1 6 ? 88.317 11.206 43.282 1.00 61.52 33 ASP C N 1
ATOM 1911 C CA . ASP C 1 6 ? 87.980 12.556 43.724 1.00 53.24 33 ASP C CA 1
ATOM 1912 C C . ASP C 1 6 ? 86.896 13.152 42.844 1.00 51.11 33 ASP C C 1
ATOM 1913 O O . ASP C 1 6 ? 87.054 13.206 41.625 1.00 53.95 33 ASP C O 1
ATOM 1918 N N . TYR C 1 7 ? 85.801 13.602 43.457 1.00 46.56 34 TYR C N 1
ATOM 1919 C CA . TYR C 1 7 ? 84.682 14.169 42.695 1.00 47.32 34 TYR C CA 1
ATOM 1920 C C . TYR C 1 7 ? 84.357 15.602 43.087 1.00 51.17 34 TYR C C 1
ATOM 1921 O O . TYR C 1 7 ? 84.484 15.994 44.252 1.00 46.21 34 TYR C O 1
ATOM 1930 N N . THR C 1 8 ? 83.931 16.376 42.096 1.00 46.03 35 THR C N 1
ATOM 1931 C CA . THR C 1 8 ? 83.693 17.790 42.309 1.00 54.29 35 THR C CA 1
ATOM 1932 C C . THR C 1 8 ? 82.562 18.349 41.474 1.00 54.61 35 THR C C 1
ATOM 1933 O O . THR C 1 8 ? 82.474 18.149 40.261 1.00 57.04 35 THR C O 1
ATOM 1937 N N . VAL C 1 9 ? 81.691 19.067 42.157 1.00 46.70 36 VAL C N 1
ATOM 1938 C CA . VAL C 1 9 ? 80.527 19.630 41.526 1.00 49.94 36 VAL C CA 1
ATOM 1939 C C . VAL C 1 9 ? 80.432 21.083 41.992 1.00 51.03 36 VAL C C 1
ATOM 1940 O O . VAL C 1 9 ? 80.854 21.409 43.107 1.00 45.27 36 VAL C O 1
ATOM 1944 N N . GLU C 1 10 ? 79.901 21.961 41.145 1.00 53.03 37 GLU C N 1
ATOM 1945 C CA . GLU C 1 10 ? 79.848 23.375 41.504 1.00 57.44 37 GLU C CA 1
ATOM 1946 C C . GLU C 1 10 ? 78.685 24.114 40.860 1.00 53.61 37 GLU C C 1
ATOM 1947 O O . GLU C 1 10 ? 78.302 23.812 39.734 1.00 56.99 37 GLU C O 1
ATOM 1953 N N . THR C 1 11 ? 78.133 25.098 41.562 1.00 55.80 38 THR C N 1
ATOM 1954 C CA . THR C 1 11 ? 76.989 25.833 41.026 1.00 56.60 38 THR C CA 1
ATOM 1955 C C . THR C 1 11 ? 77.340 26.586 39.747 1.00 59.60 38 THR C C 1
ATOM 1956 O O . THR C 1 11 ? 78.380 27.231 39.664 1.00 56.16 38 THR C O 1
ATOM 1960 N N . ALA C 1 12 ? 76.474 26.477 38.747 1.00 64.07 39 ALA C N 1
ATOM 1961 C CA . ALA C 1 12 ? 76.686 27.146 37.470 1.00 66.47 39 ALA C CA 1
ATOM 1962 C C . ALA C 1 12 ? 76.816 28.656 37.643 1.00 63.44 39 ALA C C 1
ATOM 1963 O O . ALA C 1 12 ? 77.733 29.278 37.097 1.00 65.81 39 ALA C O 1
ATOM 1965 N N . LYS C 1 13 ? 75.903 29.243 38.411 1.00 54.91 40 LYS C N 1
ATOM 1966 C CA . LYS C 1 13 ? 75.914 30.689 38.616 1.00 58.47 40 LYS C CA 1
ATOM 1967 C C . LYS C 1 13 ? 75.620 31.100 40.053 1.00 46.64 40 LYS C C 1
ATOM 1968 O O . LYS C 1 13 ? 75.057 30.330 40.835 1.00 38.28 40 LYS C O 1
ATOM 1974 N N . ALA C 1 14 ? 75.991 32.324 40.399 1.00 42.04 41 ALA C N 1
ATOM 1975 C CA . ALA C 1 14 ? 75.801 32.782 41.762 1.00 37.06 41 ALA C CA 1
ATOM 1976 C C . ALA C 1 14 ? 74.348 33.009 42.164 1.00 42.34 41 ALA C C 1
ATOM 1977 O O . ALA C 1 14 ? 73.490 33.296 41.326 1.00 49.06 41 ALA C O 1
ATOM 1979 N N . ASP C 1 15 ? 74.065 32.840 43.451 1.00 40.10 42 ASP C N 1
ATOM 1980 C CA . ASP C 1 15 ? 72.722 33.091 43.949 1.00 44.31 42 ASP C CA 1
ATOM 1981 C C . ASP C 1 15 ? 72.462 34.615 44.019 1.00 50.92 42 ASP C C 1
ATOM 1982 O O . ASP C 1 15 ? 73.330 35.444 43.685 1.00 44.73 42 ASP C O 1
ATOM 1987 N N . ASP C 1 16 ? 71.256 34.959 44.457 1.00 48.16 43 ASP C N 1
ATOM 1988 C CA . ASP C 1 16 ? 70.812 36.342 44.584 1.00 55.33 43 ASP C CA 1
ATOM 1989 C C . ASP C 1 16 ? 71.856 37.225 45.277 1.00 50.88 43 ASP C C 1
ATOM 1990 O O . ASP C 1 16 ? 71.992 38.405 44.950 1.00 47.76 43 ASP C O 1
ATOM 1995 N N . HIS C 1 17 ? 72.601 36.658 46.222 1.00 46.67 44 HIS C N 1
ATOM 1996 C CA . HIS C 1 17 ? 73.617 37.432 46.926 1.00 44.67 44 HIS C CA 1
ATOM 1997 C C . HIS C 1 17 ? 75.022 37.360 46.330 1.00 44.62 44 HIS C C 1
ATOM 1998 O O . HIS C 1 17 ? 75.992 37.782 46.960 1.00 46.06 44 HIS C O 1
ATOM 2005 N N . GLY C 1 18 ? 75.122 36.837 45.111 1.00 36.54 45 GLY C N 1
ATOM 2006 C CA . GLY C 1 18 ? 76.407 36.765 44.434 1.00 37.88 45 GLY C CA 1
ATOM 2007 C C . GLY C 1 18 ? 77.325 35.630 44.836 1.00 39.63 45 GLY C C 1
ATOM 2008 O O . GLY C 1 18 ? 78.502 35.614 44.461 1.00 47.26 45 GLY C O 1
ATOM 2009 N N . TYR C 1 19 ? 76.798 34.685 45.603 1.00 37.61 46 TYR C N 1
ATOM 2010 C CA . TYR C 1 19 ? 77.575 33.540 46.040 1.00 40.77 46 TYR C CA 1
ATOM 2011 C C . TYR C 1 19 ? 77.324 32.273 45.243 1.00 41.71 46 TYR C C 1
ATOM 2012 O O . TYR C 1 19 ? 76.197 31.975 44.840 1.00 43.18 46 TYR C O 1
ATOM 2021 N N . LYS C 1 20 ? 78.413 31.565 44.978 1.00 48.56 47 LYS C N 1
ATOM 2022 C CA . LYS C 1 20 ? 78.349 30.264 44.329 1.00 50.12 47 LYS C CA 1
ATOM 2023 C C . LYS C 1 20 ? 78.740 29.283 45.430 1.00 39.76 47 LYS C C 1
ATOM 2024 O O . LYS C 1 20 ? 79.159 29.677 46.532 1.00 38.84 47 LYS C O 1
ATOM 2030 N N . ALA C 1 21 ? 78.591 28.002 45.134 1.00 42.48 48 ALA C N 1
ATOM 2031 C CA . ALA C 1 21 ? 79.001 26.984 46.083 1.00 40.32 48 ALA C CA 1
ATOM 2032 C C . ALA C 1 21 ? 79.663 25.834 45.332 1.00 39.45 48 ALA C C 1
ATOM 2033 O O . ALA C 1 21 ? 79.348 25.567 44.167 1.00 43.17 48 ALA C O 1
ATOM 2035 N N . LYS C 1 22 ? 80.572 25.157 46.023 1.00 39.44 49 LYS C N 1
ATOM 2036 C CA . LYS C 1 22 ? 81.328 24.053 45.461 1.00 43.05 49 LYS C CA 1
ATOM 2037 C C . LYS C 1 22 ? 81.471 22.904 46.460 1.00 41.23 49 LYS C C 1
ATOM 2038 O O . LYS C 1 22 ? 81.787 23.142 47.633 1.00 46.37 49 LYS C O 1
ATOM 2044 N N . LEU C 1 23 ? 81.212 21.674 46.012 1.00 33.77 50 LEU C N 1
ATOM 2045 C CA . LEU C 1 23 ? 81.433 20.502 46.868 1.00 34.74 50 LEU C CA 1
ATOM 2046 C C . LEU C 1 23 ? 82.472 19.520 46.276 1.00 43.22 50 LEU C C 1
ATOM 2047 O O . LEU C 1 23 ? 82.434 19.169 45.085 1.00 42.56 50 LEU C O 1
ATOM 2052 N N . SER C 1 24 ? 83.403 19.088 47.124 1.00 44.79 51 SER C N 1
ATOM 2053 C CA . SER C 1 24 ? 84.417 18.125 46.723 1.00 43.54 51 SER C CA 1
ATOM 2054 C C . SER C 1 24 ? 84.521 16.969 47.702 1.00 47.52 51 SER C C 1
ATOM 2055 O O . SER C 1 24 ? 84.525 17.165 48.925 1.00 46.52 51 SER C O 1
ATOM 2058 N N . ILE C 1 25 ? 84.616 15.762 47.154 1.00 52.07 52 ILE C N 1
ATOM 2059 C CA . ILE C 1 25 ? 84.766 14.578 47.973 1.00 48.85 52 ILE C CA 1
ATOM 2060 C C . ILE C 1 25 ? 85.806 13.579 47.462 1.00 52.42 52 ILE C C 1
ATOM 2061 O O . ILE C 1 25 ? 86.022 13.422 46.250 1.00 38.86 52 ILE C O 1
ATOM 2066 N N . LYS C 1 26 ? 86.461 12.935 48.424 1.00 55.97 53 LYS C N 1
ATOM 2067 C CA . LYS C 1 26 ? 87.378 11.857 48.129 1.00 52.27 53 LYS C CA 1
ATOM 2068 C C . LYS C 1 26 ? 86.748 10.527 48.623 1.00 56.73 53 LYS C C 1
ATOM 2069 O O . LYS C 1 26 ? 86.335 10.401 49.788 1.00 45.23 53 LYS C O 1
ATOM 2075 N N . VAL C 1 27 ? 86.639 9.555 47.722 1.00 59.79 54 VAL C N 1
ATOM 2076 C CA . VAL C 1 27 ? 86.162 8.236 48.117 1.00 66.74 54 VAL C CA 1
ATOM 2077 C C . VAL C 1 27 ? 87.358 7.263 48.231 1.00 67.51 54 VAL C C 1
ATOM 2078 O O . VAL C 1 27 ? 88.086 7.027 47.263 1.00 62.21 54 VAL C O 1
ATOM 2082 N N . SER C 1 28 ? 87.564 6.726 49.429 1.00 69.28 55 SER C N 1
ATOM 2083 C CA . SER C 1 28 ? 88.625 5.752 49.654 1.00 66.04 55 SER C CA 1
ATOM 2084 C C . SER C 1 28 ? 88.001 4.422 50.131 1.00 65.38 55 SER C C 1
ATOM 2085 O O . SER C 1 28 ? 87.503 4.296 51.259 1.00 50.91 55 SER C O 1
ATOM 2088 N N . ASP C 1 29 ? 88.018 3.436 49.239 1.00 73.93 56 ASP C N 1
ATOM 2089 C CA . ASP C 1 29 ? 87.474 2.113 49.520 1.00 72.12 56 ASP C CA 1
ATOM 2090 C C . ASP C 1 29 ? 85.956 2.149 49.638 1.00 70.84 56 ASP C C 1
ATOM 2091 O O . ASP C 1 29 ? 85.377 1.584 50.570 1.00 72.46 56 ASP C O 1
ATOM 2096 N N . GLY C 1 30 ? 85.327 2.832 48.682 1.00 69.22 57 GLY C N 1
ATOM 2097 C CA . GLY C 1 30 ? 83.876 2.939 48.645 1.00 61.59 57 GLY C CA 1
ATOM 2098 C C . GLY C 1 30 ? 83.253 3.874 49.663 1.00 59.92 57 GLY C C 1
ATOM 2099 O O . GLY C 1 30 ? 82.044 4.129 49.621 1.00 60.43 57 GLY C O 1
ATOM 2100 N N . LYS C 1 31 ? 84.061 4.359 50.597 1.00 64.34 58 LYS C N 1
ATOM 2101 C CA . LYS C 1 31 ? 83.580 5.309 51.595 1.00 65.00 58 LYS C CA 1
ATOM 2102 C C . LYS C 1 31 ? 83.992 6.769 51.293 1.00 60.42 58 LYS C C 1
ATOM 2103 O O . LYS C 1 31 ? 85.051 7.029 50.703 1.00 59.85 58 LYS C O 1
ATOM 2109 N N . ILE C 1 32 ? 83.122 7.715 51.654 1.00 56.27 59 ILE C N 1
ATOM 2110 C CA . ILE C 1 32 ? 83.489 9.136 51.570 1.00 50.42 59 ILE C CA 1
ATOM 2111 C C . ILE C 1 32 ? 84.449 9.342 52.770 1.00 44.92 59 ILE C C 1
ATOM 2112 O O . ILE C 1 32 ? 84.100 9.127 53.935 1.00 49.43 59 ILE C O 1
ATOM 2117 N N . THR C 1 33 ? 85.649 9.801 52.439 1.00 48.34 60 THR C N 1
ATOM 2118 C CA . THR C 1 33 ? 86.764 9.939 53.367 1.00 54.69 60 THR C CA 1
ATOM 2119 C C . THR C 1 33 ? 87.095 11.377 53.662 1.00 61.60 60 THR C C 1
ATOM 2120 O O . THR C 1 33 ? 87.539 11.733 54.757 1.00 62.26 60 THR C O 1
ATOM 2124 N N . GLU C 1 34 ? 86.898 12.207 52.659 1.00 62.19 61 GLU C N 1
ATOM 2125 C CA . GLU C 1 34 ? 87.123 13.609 52.858 1.00 63.60 61 GLU C CA 1
ATOM 2126 C C . GLU C 1 34 ? 86.117 14.406 52.055 1.00 50.16 61 GLU C C 1
ATOM 2127 O O . GLU C 1 34 ? 85.780 14.054 50.922 1.00 47.39 61 GLU C O 1
ATOM 2133 N N . ALA C 1 35 ? 85.586 15.449 52.674 1.00 41.73 62 ALA C N 1
ATOM 2134 C CA . ALA C 1 35 ? 84.706 16.336 51.947 1.00 37.64 62 ALA C CA 1
ATOM 2135 C C . ALA C 1 35 ? 85.059 17.805 52.223 1.00 54.00 62 ALA C C 1
ATOM 2136 O O . ALA C 1 35 ? 85.400 18.196 53.347 1.00 32.25 62 ALA C O 1
ATOM 2138 N N . LYS C 1 36 ? 85.017 18.604 51.159 1.00 54.85 63 LYS C N 1
ATOM 2139 C CA . LYS C 1 36 ? 85.274 20.032 51.258 1.00 45.71 63 LYS C CA 1
ATOM 2140 C C . LYS C 1 36 ? 84.105 20.799 50.636 1.00 43.64 63 LYS C C 1
ATOM 2141 O O . LYS C 1 36 ? 83.769 20.652 49.449 1.00 39.98 63 LYS C O 1
ATOM 2147 N N . TYR C 1 37 ? 83.464 21.607 51.466 1.00 45.99 64 TYR C N 1
ATOM 2148 C CA . TYR C 1 37 ? 82.337 22.403 51.015 1.00 38.97 64 TYR C CA 1
ATOM 2149 C C . TYR C 1 37 ? 82.625 23.875 51.213 1.00 40.39 64 TYR C C 1
ATOM 2150 O O . TYR C 1 37 ? 82.952 24.302 52.320 1.00 40.16 64 TYR C O 1
ATOM 2159 N N . ASN C 1 38 ? 82.517 24.639 50.131 1.00 41.88 65 ASN C N 1
ATOM 2160 C CA . ASN C 1 38 ? 82.732 26.074 50.185 1.00 38.25 65 ASN C CA 1
ATOM 2161 C C . ASN C 1 38 ? 81.717 26.905 49.416 1.00 42.94 65 ASN C C 1
ATOM 2162 O O . ASN C 1 38 ? 81.402 26.630 48.240 1.00 42.93 65 ASN C O 1
ATOM 2167 N N . GLU C 1 39 ? 81.173 27.896 50.118 1.00 39.74 66 GLU C N 1
ATOM 2168 C CA . GLU C 1 39 ? 80.326 28.885 49.475 1.00 46.11 66 GLU C CA 1
ATOM 2169 C C . GLU C 1 39 ? 81.324 30.055 49.306 1.00 45.90 66 GLU C C 1
ATOM 2170 O O . GLU C 1 39 ? 82.043 30.429 50.241 1.00 42.96 66 GLU C O 1
ATOM 2176 N N . PHE C 1 40 ? 81.378 30.612 48.104 1.00 37.33 67 PHE C N 1
ATOM 2177 C CA . PHE C 1 40 ? 82.339 31.660 47.828 1.00 43.59 67 PHE C CA 1
ATOM 2178 C C . PHE C 1 40 ? 81.847 32.696 46.861 1.00 49.61 67 PHE C C 1
ATOM 2179 O O . PHE C 1 40 ? 81.038 32.410 45.978 1.00 42.98 67 PHE C O 1
ATOM 2187 N N . ASN C 1 41 ? 82.356 33.907 47.059 1.00 52.71 68 ASN C N 1
ATOM 2188 C CA . ASN C 1 41 ? 82.109 35.046 46.182 1.00 52.76 68 ASN C CA 1
ATOM 2189 C C . ASN C 1 41 ? 82.441 34.596 44.737 1.00 50.63 68 ASN C C 1
ATOM 2190 O O . ASN C 1 41 ? 83.599 34.326 44.389 1.00 4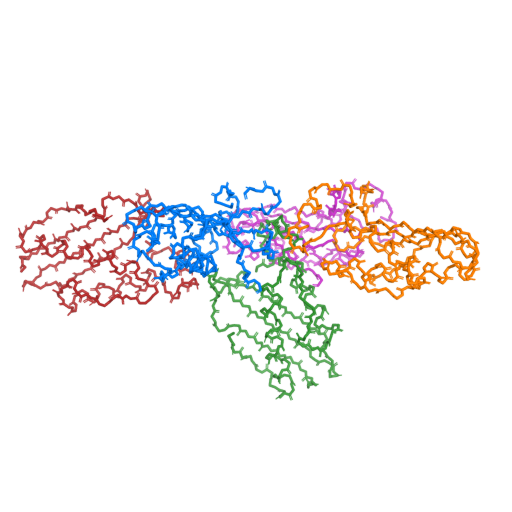8.33 68 ASN C O 1
ATOM 2195 N N . GLY C 1 42 ? 81.406 34.542 43.910 1.00 48.80 69 GLY C N 1
ATOM 2196 C CA . GLY C 1 42 ? 81.561 34.078 42.547 1.00 55.44 69 GLY C CA 1
ATOM 2197 C C . GLY C 1 42 ? 82.555 34.806 41.671 1.00 55.66 69 GLY C C 1
ATOM 2198 O O . GLY C 1 42 ? 83.133 34.206 40.758 1.00 56.79 69 GLY C O 1
ATOM 2199 N N . GLU C 1 43 ? 82.779 36.084 41.958 1.00 48.71 70 GLU C N 1
ATOM 2200 C CA . GLU C 1 43 ? 83.665 36.898 41.137 1.00 54.63 70 GLU C CA 1
ATOM 2201 C C . GLU C 1 43 ? 85.049 37.126 41.705 1.00 53.36 70 GLU C C 1
ATOM 2202 O O . GLU C 1 43 ? 85.999 37.332 40.953 1.00 62.48 70 GLU C O 1
ATOM 2208 N N . THR C 1 44 ? 85.171 37.076 43.022 1.00 46.07 71 THR C N 1
ATOM 2209 C CA . THR C 1 44 ? 86.459 37.320 43.665 1.00 48.67 71 THR C CA 1
ATOM 2210 C C . THR C 1 44 ? 87.021 36.057 44.298 1.00 59.30 71 THR C C 1
ATOM 2211 O O . THR C 1 44 ? 88.145 36.051 44.794 1.00 64.95 71 THR C O 1
ATOM 2215 N N . ASN C 1 45 ? 86.232 34.989 44.246 1.00 62.19 72 ASN C N 1
ATOM 2216 C CA . ASN C 1 45 ? 86.546 33.709 44.877 1.00 61.55 72 ASN C CA 1
ATOM 2217 C C . ASN C 1 45 ? 86.859 33.811 46.365 1.00 57.91 72 ASN C C 1
ATOM 2218 O O . ASN C 1 45 ? 87.477 32.909 46.937 1.00 63.90 72 ASN C O 1
ATOM 2223 N N . ALA C 1 46 ? 86.432 34.899 47.004 1.00 45.31 73 ALA C N 1
ATOM 2224 C CA . ALA C 1 46 ? 86.676 35.034 48.431 1.00 45.98 73 ALA C CA 1
ATOM 2225 C C . ALA C 1 46 ? 85.773 34.006 49.137 1.00 43.95 73 ALA C C 1
ATOM 2226 O O . ALA C 1 46 ? 84.584 33.862 48.831 1.00 42.07 73 ALA C O 1
ATOM 2236 N N . LYS C 1 48 ? 83.553 32.459 51.789 1.00 38.61 75 LYS C N 1
ATOM 2237 C CA . LYS C 1 48 ? 82.616 32.960 52.787 1.00 42.42 75 LYS C CA 1
ATOM 2238 C C . LYS C 1 48 ? 82.926 32.581 54.236 1.00 44.57 75 LYS C C 1
ATOM 2239 O O . LYS C 1 48 ? 82.494 33.273 55.160 1.00 46.92 75 LYS C O 1
ATOM 2245 N N . ARG C 1 49 ? 83.682 31.506 54.445 1.00 44.26 76 ARG C N 1
ATOM 2246 C CA . ARG C 1 49 ? 84.046 31.097 55.808 1.00 48.68 76 ARG C CA 1
ATOM 2247 C C . ARG C 1 49 ? 85.316 31.783 56.294 1.00 49.37 76 ARG C C 1
ATOM 2248 O O . ARG C 1 49 ? 85.707 31.633 57.453 1.00 48.69 76 ARG C O 1
ATOM 2256 N N . GLU C 1 50 ? 85.977 32.513 55.407 1.00 47.98 77 GLU C N 1
ATOM 2257 C CA . GLU C 1 50 ? 87.185 33.225 55.791 1.00 54.51 77 GLU C CA 1
ATOM 2258 C C . GLU C 1 50 ? 86.792 34.616 56.240 1.00 50.00 77 GLU C C 1
ATOM 2259 O O . GLU C 1 50 ? 87.598 35.326 56.840 1.00 49.89 77 GLU C O 1
ATOM 2265 N N . ASP C 1 51 ? 85.542 34.986 55.960 1.00 47.19 78 ASP C N 1
ATOM 2266 C CA . ASP C 1 51 ? 85.023 36.339 56.233 1.00 48.31 78 ASP C CA 1
ATOM 2267 C C . ASP C 1 51 ? 84.650 36.493 57.692 1.00 50.08 78 ASP C C 1
ATOM 2268 O O . ASP C 1 51 ? 83.539 36.171 58.101 1.00 43.79 78 ASP C O 1
ATOM 2273 N N . LYS C 1 52 ? 85.587 37.043 58.456 1.00 57.01 79 LYS C N 1
ATOM 2274 C CA . LYS C 1 52 ? 85.440 37.112 59.899 1.00 58.52 79 LYS C CA 1
ATOM 2275 C C . LYS C 1 52 ? 84.191 37.808 60.327 1.00 57.25 79 LYS C C 1
ATOM 2276 O O . LYS C 1 52 ? 83.381 37.252 61.060 1.00 64.58 79 LYS C O 1
ATOM 2282 N N . ASP C 1 53 ? 84.037 39.029 59.845 1.00 44.58 80 ASP C N 1
ATOM 2283 C CA . ASP C 1 53 ? 82.886 39.852 60.168 1.00 44.25 80 ASP C CA 1
ATOM 2284 C C . ASP C 1 53 ? 81.578 39.161 59.861 1.00 50.29 80 ASP C C 1
ATOM 2285 O O . ASP C 1 53 ? 80.699 39.070 60.720 1.00 53.32 80 ASP C O 1
ATOM 2290 N N . TYR C 1 54 ? 81.440 38.712 58.619 1.00 53.10 81 TYR C N 1
ATOM 2291 C CA . TYR C 1 54 ? 80.243 38.010 58.190 1.00 50.97 81 TYR C CA 1
ATOM 2292 C C . TYR C 1 54 ? 79.959 36.866 59.159 1.00 45.01 81 TYR C C 1
ATOM 2293 O O . TYR C 1 54 ? 78.806 36.601 59.514 1.00 41.34 81 TYR C O 1
ATOM 2302 N N . ASN C 1 55 ? 81.018 36.205 59.609 1.00 40.99 82 ASN C N 1
ATOM 2303 C CA . ASN C 1 55 ? 80.834 35.071 60.491 1.00 45.05 82 ASN C CA 1
ATOM 2304 C C . ASN C 1 55 ? 80.423 35.454 61.915 1.00 48.95 82 ASN C C 1
ATOM 2305 O O . ASN C 1 55 ? 79.790 34.662 62.615 1.00 44.39 82 ASN C O 1
ATOM 2310 N N . GLU C 1 56 ? 80.763 36.667 62.332 1.00 54.64 83 GLU C N 1
ATOM 2311 C CA . GLU C 1 56 ? 80.406 37.152 63.662 1.00 58.15 83 GLU C CA 1
ATOM 2312 C C . GLU C 1 56 ? 78.946 37.557 63.713 1.00 49.58 83 GLU C C 1
ATOM 2313 O O . GLU C 1 56 ? 78.257 37.351 64.719 1.00 48.54 83 GLU C O 1
ATOM 2319 N N . LYS C 1 57 ? 78.494 38.151 62.613 1.00 48.92 84 LYS C N 1
ATOM 2320 C CA . LYS C 1 57 ? 77.138 38.662 62.500 1.00 39.95 84 LYS C CA 1
ATOM 2321 C C . LYS C 1 57 ? 76.211 37.498 62.333 1.00 45.56 84 LYS C C 1
ATOM 2322 O O . LYS C 1 57 ? 75.225 37.368 63.047 1.00 55.10 84 LYS C O 1
ATOM 2336 N N . THR C 1 59 ? 76.555 34.519 63.226 1.00 58.42 86 THR C N 1
ATOM 2337 C CA . THR C 1 59 ? 76.424 33.840 64.517 1.00 52.72 86 THR C CA 1
ATOM 2338 C C . THR C 1 59 ? 75.510 34.663 65.423 1.00 50.64 86 THR C C 1
ATOM 2339 O O . THR C 1 59 ? 74.689 34.102 66.151 1.00 48.55 86 THR C O 1
ATOM 2343 N N . GLY C 1 60 ? 75.669 35.985 65.382 1.00 45.26 87 GLY C N 1
ATOM 2344 C CA . GLY C 1 60 ? 74.825 36.861 66.174 1.00 38.43 87 GLY C CA 1
ATOM 2345 C C . GLY C 1 60 ? 73.358 36.661 65.830 1.00 46.34 87 GLY C C 1
ATOM 2346 O O . GLY C 1 60 ? 72.498 36.574 66.717 1.00 47.58 87 GLY C O 1
ATOM 2347 N N . VAL C 1 61 ? 73.069 36.551 64.543 1.00 38.39 88 VAL C N 1
ATOM 2348 C CA . VAL C 1 61 ? 71.701 36.388 64.112 1.00 43.17 88 VAL C CA 1
ATOM 2349 C C . VAL C 1 61 ? 71.114 35.005 64.383 1.00 45.33 88 VAL C C 1
ATOM 2350 O O . VAL C 1 61 ? 70.176 34.875 65.166 1.00 38.85 88 VAL C O 1
ATOM 2354 N N . SER C 1 62 ? 71.718 33.984 63.777 1.00 49.93 89 SER C N 1
ATOM 2355 C CA . SER C 1 62 ? 71.209 32.614 63.817 1.00 51.26 89 SER C CA 1
ATOM 2356 C C . SER C 1 62 ? 71.913 31.657 64.745 1.00 49.74 89 SER C C 1
ATOM 2357 O O . SER C 1 62 ? 71.428 30.551 64.970 1.00 44.79 89 SER C O 1
ATOM 2360 N N . GLY C 1 63 ? 73.069 32.071 65.250 1.00 49.97 90 GLY C N 1
ATOM 2361 C CA . GLY C 1 63 ? 73.838 31.228 66.151 1.00 42.61 90 GLY C CA 1
ATOM 2362 C C . GLY C 1 63 ? 75.015 30.481 65.527 1.00 49.70 90 GLY C C 1
ATOM 2363 O O . GLY C 1 63 ? 75.824 29.894 66.248 1.00 40.86 90 GLY C O 1
ATOM 2364 N N . ILE C 1 64 ? 75.121 30.492 64.198 1.00 55.06 91 ILE C N 1
ATOM 2365 C CA . ILE C 1 64 ? 76.222 29.804 63.525 1.00 46.04 91 ILE C CA 1
ATOM 2366 C C . ILE C 1 64 ? 76.626 30.403 62.176 1.00 48.62 91 ILE C C 1
ATOM 2367 O O . ILE C 1 64 ? 75.780 30.629 61.306 1.00 50.73 91 ILE C O 1
ATOM 2372 N N . GLY C 1 65 ? 77.923 30.639 61.996 1.00 45.69 92 GLY C N 1
ATOM 2373 C CA . GLY C 1 65 ? 78.401 31.185 60.735 1.00 42.69 92 GLY C CA 1
ATOM 2374 C C . GLY C 1 65 ? 78.970 30.148 59.781 1.00 38.83 92 GLY C C 1
ATOM 2375 O O . GLY C 1 65 ? 79.089 28.977 60.137 1.00 35.55 92 GLY C O 1
ATOM 2376 N N . PRO C 1 66 ? 79.293 30.543 58.537 1.00 46.96 93 PRO C N 1
ATOM 2377 C CA . PRO C 1 66 ? 79.853 29.557 57.609 1.00 45.27 93 PRO C CA 1
ATOM 2378 C C . PRO C 1 66 ? 81.057 28.825 58.201 1.00 40.41 93 PRO C C 1
ATOM 2379 O O . PRO C 1 66 ? 81.193 27.629 58.006 1.00 34.77 93 PRO C O 1
ATOM 2383 N N . ALA C 1 67 ? 81.911 29.536 58.942 1.00 38.84 94 ALA C N 1
ATOM 2384 C CA . ALA C 1 67 ? 83.143 28.948 59.470 1.00 43.10 94 ALA C CA 1
ATOM 2385 C C . ALA C 1 67 ? 82.901 27.714 60.297 1.00 52.51 94 ALA C C 1
ATOM 2386 O O . ALA C 1 67 ? 83.798 26.889 60.493 1.00 51.15 94 ALA C O 1
ATOM 2388 N N . GLU C 1 68 ? 81.680 27.580 60.785 1.00 55.53 95 GLU C N 1
ATOM 2389 C CA . GLU C 1 68 ? 81.351 26.411 61.573 1.00 55.83 95 GLU C CA 1
ATOM 2390 C C . GLU C 1 68 ? 80.393 25.466 60.882 1.00 50.71 95 GLU C C 1
ATOM 2391 O O . GLU C 1 68 ? 80.552 24.251 60.981 1.00 62.21 95 GLU C O 1
ATOM 2397 N N . TYR C 1 69 ? 79.420 25.991 60.148 1.00 48.28 96 TYR C N 1
ATOM 2398 C CA . TYR C 1 69 ? 78.479 25.085 59.513 1.00 46.32 96 TYR C CA 1
ATOM 2399 C C . TYR C 1 69 ? 79.010 24.402 58.262 1.00 46.41 96 TYR C C 1
ATOM 2400 O O . TYR C 1 69 ? 78.541 23.321 57.895 1.00 44.86 96 TYR C O 1
ATOM 2409 N N . GLU C 1 70 ? 80.008 25.002 57.616 1.00 37.47 97 GLU C N 1
ATOM 2410 C CA . GLU C 1 70 ? 80.544 24.395 56.404 1.00 38.24 97 GLU C CA 1
ATOM 2411 C C . GLU C 1 70 ? 81.311 23.132 56.759 1.00 41.24 97 GLU C C 1
ATOM 2412 O O . GLU C 1 70 ? 81.195 22.117 56.077 1.00 35.99 97 GLU C O 1
ATOM 2418 N N . PRO C 1 71 ? 82.127 23.189 57.829 1.00 44.06 98 PRO C N 1
ATOM 2419 C CA . PRO C 1 71 ? 82.845 21.968 58.206 1.00 41.52 98 PRO C CA 1
ATOM 2420 C C . PRO C 1 71 ? 81.855 20.939 58.788 1.00 48.08 98 PRO C C 1
ATOM 2421 O O . PRO C 1 71 ? 82.036 19.740 58.586 1.00 51.64 98 PRO C O 1
ATOM 2425 N N . GLN C 1 72 ? 80.818 21.390 59.514 1.00 47.04 99 GLN C N 1
ATOM 2426 C CA . GLN C 1 72 ? 79.859 20.453 60.118 1.00 46.62 99 GLN C CA 1
ATOM 2427 C C . GLN C 1 72 ? 79.133 19.641 59.053 1.00 41.86 99 GLN C C 1
ATOM 2428 O O . GLN C 1 72 ? 78.953 18.436 59.197 1.00 55.15 99 GLN C O 1
ATOM 2434 N N . LEU C 1 73 ? 78.726 20.304 57.984 1.00 41.86 100 LEU C N 1
ATOM 2435 C CA . LEU C 1 73 ? 78.063 19.630 56.873 1.00 47.74 100 LEU C CA 1
ATOM 2436 C C . LEU C 1 73 ? 79.022 18.634 56.222 1.00 49.08 100 LEU C C 1
ATOM 2437 O O . LEU C 1 73 ? 78.594 17.661 55.585 1.00 49.14 100 LEU C O 1
ATOM 2442 N N . GLU C 1 74 ? 80.320 18.894 56.372 1.00 46.37 101 GLU C N 1
ATOM 2443 C CA . GLU C 1 74 ? 81.338 18.032 55.780 1.00 47.81 101 GLU C CA 1
ATOM 2444 C C . GLU C 1 74 ? 81.421 16.761 56.589 1.00 39.75 101 GLU C C 1
ATOM 2445 O O . GLU C 1 74 ? 81.277 15.674 56.043 1.00 42.15 101 GLU C O 1
ATOM 2451 N N . LYS C 1 75 ? 81.643 16.916 57.888 1.00 37.65 102 LYS C N 1
ATOM 2452 C CA . LYS C 1 75 ? 81.709 15.804 58.818 1.00 43.00 102 LYS C CA 1
ATOM 2453 C C . LYS C 1 75 ? 80.447 14.971 58.720 1.00 57.00 102 LYS C C 1
ATOM 2454 O O . LYS C 1 75 ? 80.501 13.744 58.602 1.00 59.83 102 LYS C O 1
ATOM 2460 N N . ALA C 1 76 ? 79.310 15.661 58.744 1.00 52.92 103 ALA C N 1
ATOM 2461 C CA . ALA C 1 76 ? 78.018 15.004 58.733 1.00 49.34 103 ALA C CA 1
ATOM 2462 C C . ALA C 1 76 ? 77.725 14.212 57.465 1.00 46.89 103 ALA C C 1
ATOM 2463 O O . ALA C 1 76 ? 76.978 13.236 57.499 1.00 61.78 103 ALA C O 1
ATOM 2465 N N . LEU C 1 77 ? 78.309 14.631 56.348 1.00 48.22 104 LEU C N 1
ATOM 2466 C CA . LEU C 1 77 ? 78.150 13.914 55.081 1.00 44.08 104 LEU C CA 1
ATOM 2467 C C . LEU C 1 77 ? 79.060 12.681 55.109 1.00 51.38 104 LEU C C 1
ATOM 2468 O O . LEU C 1 77 ? 78.785 11.673 54.453 1.00 38.98 104 LEU C O 1
ATOM 2473 N N . ILE C 1 78 ? 80.152 12.788 55.866 1.00 55.88 105 ILE C N 1
ATOM 2474 C CA . ILE C 1 78 ? 81.126 11.713 56.019 1.00 58.66 105 ILE C CA 1
ATOM 2475 C C . ILE C 1 78 ? 80.575 10.678 56.992 1.00 64.21 105 ILE C C 1
ATOM 2476 O O . ILE C 1 78 ? 80.864 9.485 56.878 1.00 77.85 105 ILE C O 1
ATOM 2481 N N . GLU C 1 79 ? 79.764 11.142 57.934 1.00 57.46 106 GLU C N 1
ATOM 2482 C CA . GLU C 1 79 ? 79.174 10.264 58.934 1.00 53.22 106 GLU C CA 1
ATOM 2483 C C . GLU C 1 79 ? 77.895 9.587 58.417 1.00 60.53 106 GLU C C 1
ATOM 2484 O O . GLU C 1 79 ? 77.370 8.684 59.060 1.00 67.94 106 GLU C O 1
ATOM 2490 N N . LYS C 1 80 ? 77.428 9.988 57.240 1.00 64.40 107 LYS C N 1
ATOM 2491 C CA . LYS C 1 80 ? 76.168 9.478 56.705 1.00 62.59 107 LYS C CA 1
ATOM 2492 C C . LYS C 1 80 ? 76.293 8.722 55.413 1.00 63.29 107 LYS C C 1
ATOM 2493 O O . LYS C 1 80 ? 75.396 7.979 55.031 1.00 64.03 107 LYS C O 1
ATOM 2499 N N . GLN C 1 81 ? 77.398 8.937 54.722 1.00 65.41 108 GLN C N 1
ATOM 2500 C CA . GLN C 1 81 ? 77.642 8.246 53.473 1.00 62.44 108 GLN C CA 1
ATOM 2501 C C . GLN C 1 81 ? 76.528 8.397 52.452 1.00 55.50 108 GLN C C 1
ATOM 2502 O O . GLN C 1 81 ? 76.431 7.608 51.513 1.00 47.57 108 GLN C O 1
ATOM 2508 N N . SER C 1 82 ? 75.690 9.414 52.643 1.00 56.06 109 SER C N 1
ATOM 2509 C CA . SER C 1 82 ? 74.617 9.715 51.694 1.00 61.43 109 SER C CA 1
ATOM 2510 C C . SER C 1 82 ? 74.255 11.198 51.742 1.00 62.29 109 SER C C 1
ATOM 2511 O O . SER C 1 82 ? 74.554 11.885 52.725 1.00 56.55 109 SER C O 1
ATOM 2514 N N . SER C 1 83 ? 73.589 11.682 50.695 1.00 59.55 110 SER C N 1
ATOM 2515 C CA . SER C 1 83 ? 73.236 13.094 50.619 1.00 64.31 110 SER C CA 1
ATOM 2516 C C . SER C 1 83 ? 72.164 13.501 51.621 1.00 72.87 110 SER C C 1
ATOM 2517 O O . SER C 1 83 ? 71.982 14.689 51.903 1.00 76.67 110 SER C O 1
ATOM 2520 N N . ASP C 1 84 ? 71.487 12.515 52.192 1.00 78.58 111 ASP C N 1
ATOM 2521 C CA . ASP C 1 84 ? 70.414 12.790 53.128 1.00 83.95 111 ASP C CA 1
ATOM 2522 C C . ASP C 1 84 ? 70.841 12.999 54.568 1.00 77.68 111 ASP C C 1
ATOM 2523 O O . ASP C 1 84 ? 70.677 12.118 55.410 1.00 85.15 111 ASP C O 1
ATOM 2528 N N . ILE C 1 85 ? 71.419 14.156 54.847 1.00 62.38 112 ILE C N 1
ATOM 2529 C CA . ILE C 1 85 ? 71.794 14.470 56.213 1.00 52.79 112 ILE C CA 1
ATOM 2530 C C . ILE C 1 85 ? 70.731 15.396 56.828 1.00 51.77 112 ILE C C 1
ATOM 2531 O O . ILE C 1 85 ? 69.980 16.068 56.117 1.00 50.66 112 ILE C O 1
ATOM 2536 N N . ASP C 1 86 ? 70.648 15.405 58.150 1.00 49.89 113 ASP C N 1
ATOM 2537 C CA . ASP C 1 86 ? 69.752 16.336 58.821 1.00 53.65 113 ASP C CA 1
ATOM 2538 C C . ASP C 1 86 ? 70.233 17.740 58.413 1.00 50.64 113 ASP C C 1
ATOM 2539 O O . ASP C 1 86 ? 71.399 17.912 58.060 1.00 53.01 113 ASP C O 1
ATOM 2544 N N . VAL C 1 87 ? 69.339 18.728 58.418 1.00 46.23 114 VAL C N 1
ATOM 2545 C CA . VAL C 1 87 ? 69.774 20.089 58.136 1.00 37.05 114 VAL C CA 1
ATOM 2546 C C . VAL C 1 87 ? 70.300 20.651 59.465 1.00 40.10 114 VAL C C 1
ATOM 2547 O O . VAL C 1 87 ? 70.008 20.123 60.532 1.00 41.76 114 VAL C O 1
ATOM 2551 N N . ILE C 1 88 ? 71.105 21.706 59.382 1.00 42.66 115 ILE C N 1
ATOM 2552 C CA . ILE C 1 88 ? 71.701 22.350 60.551 1.00 40.74 115 ILE C CA 1
ATOM 2553 C C . ILE C 1 88 ? 70.864 23.596 60.849 1.00 49.25 115 ILE C C 1
ATOM 2554 O O . ILE C 1 88 ? 70.905 24.582 60.101 1.00 47.49 115 ILE C O 1
ATOM 2559 N N . THR C 1 89 ? 70.106 23.565 61.944 1.00 54.57 116 THR C N 1
ATOM 2560 C CA . THR C 1 89 ? 69.228 24.696 62.221 1.00 51.05 116 THR C CA 1
ATOM 2561 C C . THR C 1 89 ? 70.040 25.961 62.308 1.00 47.71 116 THR C C 1
ATOM 2562 O O . THR C 1 89 ? 71.099 25.974 62.930 1.00 47.50 116 THR C O 1
ATOM 2566 N N . GLY C 1 90 ? 69.544 27.016 61.664 1.00 36.10 117 GLY C N 1
ATOM 2567 C CA . GLY C 1 90 ? 70.262 28.279 61.636 1.00 34.96 117 GLY C CA 1
ATOM 2568 C C . GLY C 1 90 ? 71.103 28.418 60.376 1.00 31.40 117 GLY C C 1
ATOM 2569 O O . GLY C 1 90 ? 71.749 29.433 60.171 1.00 36.85 117 GLY C O 1
ATOM 2570 N N . ALA C 1 91 ? 71.105 27.379 59.548 1.00 32.97 118 ALA C N 1
ATOM 2571 C CA . ALA C 1 91 ? 71.834 27.366 58.287 1.00 33.11 118 ALA C CA 1
ATOM 2572 C C . ALA C 1 91 ? 71.106 26.365 57.397 1.00 40.88 118 ALA C C 1
ATOM 2573 O O . ALA C 1 91 ? 71.725 25.546 56.709 1.00 31.26 118 ALA C O 1
ATOM 2575 N N . THR C 1 92 ? 69.777 26.454 57.441 1.00 30.54 119 THR C N 1
ATOM 2576 C CA . THR C 1 92 ? 68.868 25.603 56.683 1.00 35.74 119 THR C CA 1
ATOM 2577 C C . THR C 1 92 ? 69.056 25.750 55.174 1.00 36.17 119 THR C C 1
ATOM 2578 O O . THR C 1 92 ? 69.052 24.767 54.443 1.00 35.47 119 THR C O 1
ATOM 2582 N N . SER C 1 93 ? 69.215 26.986 54.720 1.00 40.17 120 SER C N 1
ATOM 2583 C CA . SER C 1 93 ? 69.433 27.298 53.311 1.00 38.20 120 SER C CA 1
ATOM 2584 C C . SER C 1 93 ? 70.738 26.670 52.743 1.00 40.79 120 SER C C 1
ATOM 2585 O O . SER C 1 93 ? 70.751 26.151 51.615 1.00 37.36 120 SER C O 1
ATOM 2588 N N . SER C 1 94 ? 71.831 26.730 53.507 1.00 34.22 121 SER C N 1
ATOM 2589 C CA . SER C 1 94 ? 73.094 26.133 53.066 1.00 41.47 121 SER C CA 1
ATOM 2590 C C . SER C 1 94 ? 72.940 24.614 53.110 1.00 43.23 121 SER C C 1
ATOM 2591 O O . SER C 1 94 ? 73.294 23.915 52.153 1.00 38.93 121 SER C O 1
ATOM 2594 N N . SER C 1 95 ? 72.412 24.114 54.225 1.00 42.17 122 SER C N 1
ATOM 2595 C CA . SER C 1 95 ? 72.183 22.687 54.387 1.00 38.32 122 SER C CA 1
ATOM 2596 C C . SER C 1 95 ? 71.497 22.170 53.141 1.00 45.85 122 SER C C 1
ATOM 2597 O O . SER C 1 95 ? 71.934 21.183 52.547 1.00 52.75 122 SER C O 1
ATOM 2600 N N . ASN C 1 96 ? 70.440 22.864 52.723 1.00 36.09 123 ASN C N 1
ATOM 2601 C CA . ASN C 1 96 ? 69.680 22.422 51.559 1.00 39.87 123 ASN C CA 1
ATOM 2602 C C . ASN C 1 96 ? 70.493 22.483 50.282 1.00 43.63 123 ASN C C 1
ATOM 2603 O O . ASN C 1 96 ? 70.409 21.585 49.450 1.00 45.37 123 ASN C O 1
ATOM 2608 N N . GLN C 1 97 ? 71.275 23.549 50.132 1.00 30.58 124 GLN C N 1
ATOM 2609 C CA . GLN C 1 97 ? 72.151 23.718 48.969 1.00 38.84 124 GLN C CA 1
ATOM 2610 C C . GLN C 1 97 ? 73.167 22.575 48.982 1.00 41.71 124 GLN C C 1
ATOM 2611 O O . GLN C 1 97 ? 73.276 21.818 48.014 1.00 47.08 124 GLN C O 1
ATOM 2617 N N . PHE C 1 98 ? 73.924 22.476 50.065 1.00 38.74 125 PHE C N 1
ATOM 2618 C CA . PHE C 1 98 ? 74.847 21.369 50.233 1.00 48.53 125 PHE C CA 1
ATOM 2619 C C . PHE C 1 98 ? 74.196 20.015 49.828 1.00 46.70 125 PHE C C 1
ATOM 2620 O O . PHE C 1 98 ? 74.656 19.361 48.894 1.00 52.43 125 PHE C O 1
ATOM 2628 N N . LYS C 1 99 ? 73.108 19.630 50.506 1.00 44.03 126 LYS C N 1
ATOM 2629 C CA . LYS C 1 99 ? 72.467 18.326 50.271 1.00 44.40 126 LYS C CA 1
ATOM 2630 C C . LYS C 1 99 ? 72.195 18.006 48.819 1.00 48.35 126 LYS C C 1
ATOM 2631 O O . LYS C 1 99 ? 72.386 16.869 48.388 1.00 58.61 126 LYS C O 1
ATOM 2637 N N . LYS C 1 100 ? 71.751 19.009 48.069 1.00 40.58 127 LYS C N 1
ATOM 2638 C CA . LYS C 1 100 ? 71.510 18.860 46.633 1.00 39.90 127 LYS C CA 1
ATOM 2639 C C . LYS C 1 100 ? 72.831 18.707 45.862 1.00 35.72 127 LYS C C 1
ATOM 2640 O O . LYS C 1 100 ? 72.860 18.087 44.801 1.00 42.47 127 LYS C O 1
ATOM 2646 N N . LEU C 1 101 ? 73.915 19.301 46.358 1.00 34.39 128 LEU C N 1
ATOM 2647 C CA . LEU C 1 101 ? 75.198 19.175 45.664 1.00 41.68 128 LEU C CA 1
ATOM 2648 C C . LEU C 1 101 ? 75.744 17.772 45.957 1.00 55.12 128 LEU C C 1
ATOM 2649 O O . LEU C 1 101 ? 76.346 17.123 45.089 1.00 49.82 128 LEU C O 1
ATOM 2654 N N . ALA C 1 102 ? 75.508 17.303 47.182 1.00 56.07 129 ALA C N 1
ATOM 2655 C CA . ALA C 1 102 ? 75.917 15.962 47.575 1.00 55.52 129 ALA C CA 1
ATOM 2656 C C . ALA C 1 102 ? 75.144 14.978 46.690 1.00 62.98 129 ALA C C 1
ATOM 2657 O O . ALA C 1 102 ? 75.661 13.925 46.319 1.00 67.50 129 ALA C O 1
ATOM 2659 N N . GLU C 1 103 ? 73.907 15.308 46.347 1.00 58.33 130 GLU C N 1
ATOM 2660 C CA . GLU C 1 103 ? 73.181 14.426 45.465 1.00 62.23 130 GLU C CA 1
ATOM 2661 C C . GLU C 1 103 ? 73.945 14.260 44.161 1.00 64.06 130 GLU C C 1
ATOM 2662 O O . GLU C 1 103 ? 74.197 13.143 43.724 1.00 65.40 130 GLU C O 1
ATOM 2668 N N . LYS C 1 104 ? 74.349 15.378 43.570 1.00 64.87 131 LYS C N 1
ATOM 2669 C CA . LYS C 1 104 ? 74.996 15.344 42.271 1.00 59.72 131 LYS C CA 1
ATOM 2670 C C . LYS C 1 104 ? 76.369 14.717 42.268 1.00 55.22 131 LYS C C 1
ATOM 2671 O O . LYS C 1 104 ? 76.719 13.999 41.335 1.00 57.93 131 LYS C O 1
ATOM 2677 N N . VAL C 1 105 ? 77.133 14.959 43.327 1.00 58.62 132 VAL C N 1
ATOM 2678 C CA . VAL C 1 105 ? 78.493 14.439 43.405 1.00 57.61 132 VAL C CA 1
ATOM 2679 C C . VAL C 1 105 ? 78.529 12.949 43.730 1.00 49.28 132 VAL C C 1
ATOM 2680 O O . VAL C 1 105 ? 79.356 12.228 43.190 1.00 55.93 132 VAL C O 1
ATOM 2684 N N . LEU C 1 106 ? 77.625 12.493 44.597 1.00 50.49 133 LEU C N 1
ATOM 2685 C CA . LEU C 1 106 ? 77.526 11.074 44.953 1.00 57.34 133 LEU C CA 1
ATOM 2686 C C . LEU C 1 106 ? 77.090 10.282 43.728 1.00 61.29 133 LEU C C 1
ATOM 2687 O O . LEU C 1 106 ? 77.514 9.141 43.538 1.00 74.09 133 LEU C O 1
ATOM 2692 N N . LYS C 1 107 ? 76.225 10.887 42.917 1.00 53.58 134 LYS C N 1
ATOM 2693 C CA . LYS C 1 107 ? 75.807 10.290 41.650 1.00 59.99 134 LYS C CA 1
ATOM 2694 C C . LYS C 1 107 ? 77.049 10.156 40.762 1.00 67.62 134 LYS C C 1
ATOM 2695 O O . LYS C 1 107 ? 77.316 9.081 40.225 1.00 74.40 134 LYS C O 1
ATOM 2701 N N . ASN C 1 108 ? 77.786 11.258 40.596 1.00 66.86 135 ASN C N 1
ATOM 2702 C CA . ASN C 1 108 ? 79.011 11.252 39.797 1.00 70.51 135 ASN C CA 1
ATOM 2703 C C . ASN C 1 108 ? 80.023 10.233 40.337 1.00 64.98 135 ASN C C 1
ATOM 2704 O O . ASN C 1 108 ? 80.799 9.668 39.568 1.00 59.50 135 ASN C O 1
ATOM 2709 N N . ALA C 1 109 ? 80.002 9.987 41.647 1.00 65.56 136 ALA C N 1
ATOM 2710 C CA . ALA C 1 109 ? 80.919 9.024 42.254 1.00 69.49 136 ALA C CA 1
ATOM 2711 C C . ALA C 1 109 ? 80.559 7.586 41.870 1.00 77.30 136 ALA C C 1
ATOM 2712 O O . ALA C 1 109 ? 81.445 6.736 41.728 1.00 84.31 136 ALA C O 1
ATOM 2714 N N . GLU C 1 110 ? 79.266 7.312 41.697 1.00 76.97 137 GLU C N 1
ATOM 2715 C CA . GLU C 1 110 ? 78.827 5.977 41.299 1.00 81.62 137 GLU C CA 1
ATOM 2716 C C . GLU C 1 110 ? 79.123 5.743 39.818 1.00 79.83 137 GLU C C 1
ATOM 2717 O O . GLU C 1 110 ? 79.266 4.602 39.371 1.00 78.10 137 GLU C O 1
ATOM 2723 N N . GLU C 1 111 ? 79.226 6.832 39.066 1.00 75.15 138 GLU C N 1
ATOM 2724 C CA . GLU C 1 111 ? 79.518 6.747 37.642 1.00 68.84 138 GLU C CA 1
ATOM 2725 C C . GLU C 1 111 ? 81.008 7.006 37.398 1.00 67.00 138 GLU C C 1
ATOM 2726 O O . GLU C 1 111 ? 81.442 7.186 36.258 1.00 66.88 138 GLU C O 1
ATOM 2732 N N . GLY C 1 112 ? 81.773 7.007 38.489 1.00 64.06 139 GLY C N 1
ATOM 2733 C CA . GLY C 1 112 ? 83.210 7.219 38.428 1.00 61.46 139 GLY C CA 1
ATOM 2734 C C . GLY C 1 112 ? 83.775 8.331 37.555 1.00 65.94 139 GLY C C 1
ATOM 2735 O O . GLY C 1 112 ? 84.866 8.175 37.002 1.00 67.48 139 GLY C O 1
ATOM 2736 N N . LYS C 1 113 ? 83.053 9.439 37.391 1.00 72.38 140 LYS C N 1
ATOM 2737 C CA . LYS C 1 113 ? 83.598 10.551 36.602 1.00 79.99 140 LYS C CA 1
ATOM 2738 C C . LYS C 1 113 ? 84.266 11.552 37.552 1.00 88.55 140 LYS C C 1
ATOM 2739 O O . LYS C 1 113 ? 83.615 12.207 38.377 1.00 88.83 140 LYS C O 1
ATOM 2745 N N . THR C 1 114 ? 85.584 11.645 37.418 1.00 89.00 141 THR C N 1
ATOM 2746 C CA . THR C 1 114 ? 86.407 12.483 38.275 1.00 85.73 141 THR C CA 1
ATOM 2747 C C . THR C 1 114 ? 86.298 13.935 37.868 1.00 88.52 141 THR C C 1
ATOM 2748 O O . THR C 1 114 ? 86.607 14.841 38.648 1.00 91.27 141 THR C O 1
ATOM 2752 N N . GLU C 1 115 ? 85.827 14.146 36.644 1.00 88.00 142 GLU C N 1
ATOM 2753 C CA . GLU C 1 115 ? 85.690 15.487 36.097 1.00 86.33 142 GLU C CA 1
ATOM 2754 C C . GLU C 1 115 ? 84.697 16.360 36.861 1.00 77.10 142 GLU C C 1
ATOM 2755 O O . GLU C 1 115 ? 83.734 15.866 37.464 1.00 64.97 142 GLU C O 1
ATOM 2761 N N . ALA C 1 116 ? 84.951 17.666 36.820 1.00 72.86 143 ALA C N 1
ATOM 2762 C CA . ALA C 1 116 ? 84.124 18.656 37.493 1.00 68.42 143 ALA C CA 1
ATOM 2763 C C . ALA C 1 116 ? 82.895 19.051 36.678 1.00 72.35 143 ALA C C 1
ATOM 2764 O O . ALA C 1 116 ? 83.003 19.384 35.493 1.00 72.34 143 ALA C O 1
ATOM 2766 N N . THR C 1 117 ? 81.730 19.011 37.317 1.00 73.29 144 THR C N 1
ATOM 2767 C CA . THR C 1 117 ? 80.490 19.397 36.655 1.00 72.45 144 THR C CA 1
ATOM 2768 C C . THR C 1 117 ? 79.871 20.660 37.261 1.00 63.69 144 THR C C 1
ATOM 2769 O O . THR C 1 117 ? 80.112 21.003 38.425 1.00 52.15 144 THR C O 1
ATOM 2773 N N . LEU C 1 118 ? 79.082 21.352 36.440 1.00 64.05 145 LEU C N 1
ATOM 2774 C CA . LEU C 1 118 ? 78.345 22.532 36.887 1.00 68.84 145 LEU C CA 1
ATOM 2775 C C . LEU C 1 118 ? 76.895 22.079 37.134 1.00 68.38 145 LEU C C 1
ATOM 2776 O O . LEU C 1 118 ? 76.418 21.123 36.516 1.00 74.66 145 LEU C O 1
ATOM 2781 N N . VAL C 1 119 ? 76.202 22.789 38.021 1.00 68.63 146 VAL C N 1
ATOM 2782 C CA . VAL C 1 119 ? 74.881 22.376 38.503 1.00 69.04 146 VAL C CA 1
ATOM 2783 C C . VAL C 1 119 ? 74.008 23.577 38.859 1.00 80.07 146 VAL C C 1
ATOM 2784 O O . VAL C 1 119 ? 74.480 24.707 38.804 1.00 84.06 146 VAL C O 1
ATOM 2788 N N . ASP C 1 120 ? 72.734 23.323 39.185 1.00 83.37 147 ASP C N 1
ATOM 2789 C CA . ASP C 1 120 ? 71.796 24.368 39.634 1.00 77.64 147 ASP C CA 1
ATOM 2790 C C . ASP C 1 120 ? 71.247 24.051 41.060 1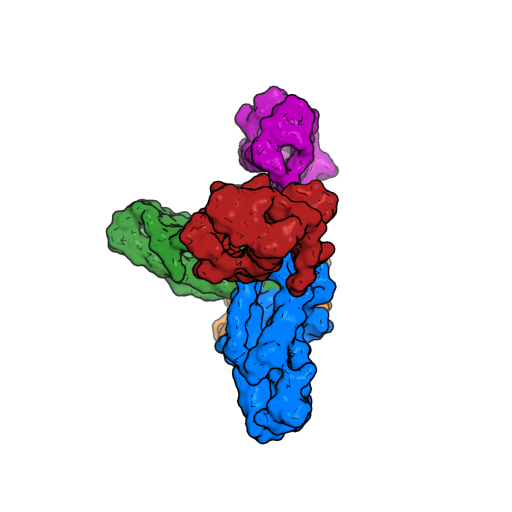.00 69.87 147 ASP C C 1
ATOM 2791 O O . ASP C 1 120 ? 70.053 23.753 41.201 1.00 58.89 147 ASP C O 1
ATOM 2804 N N . LEU D 1 2 ? 66.999 66.684 13.605 1.00 46.28 29 LEU D N 1
ATOM 2805 C CA . LEU D 1 2 ? 67.991 67.014 14.594 1.00 40.11 29 LEU D CA 1
ATOM 2806 C C . LEU D 1 2 ? 68.994 68.047 14.104 1.00 40.82 29 LEU D C 1
ATOM 2807 O O . LEU D 1 2 ? 69.537 67.911 13.016 1.00 47.37 29 LEU D O 1
ATOM 2812 N N . LYS D 1 3 ? 69.203 69.103 14.883 1.00 28.73 30 LYS D N 1
ATOM 2813 C CA . LYS D 1 3 ? 70.216 70.093 14.528 1.00 36.91 30 LYS D CA 1
ATOM 2814 C C . LYS D 1 3 ? 71.567 69.544 15.029 1.00 33.90 30 LYS D C 1
ATOM 2815 O O . LYS D 1 3 ? 71.654 68.957 16.116 1.00 35.05 30 LYS D O 1
ATOM 2821 N N . ASP D 1 4 ? 72.608 69.748 14.224 1.00 27.01 31 ASP D N 1
ATOM 2822 C CA . ASP D 1 4 ? 73.964 69.286 14.518 1.00 35.65 31 ASP D CA 1
ATOM 2823 C C . ASP D 1 4 ? 74.581 69.945 15.745 1.00 36.58 31 ASP D C 1
ATOM 2824 O O . ASP D 1 4 ? 74.209 71.038 16.114 1.00 30.58 31 ASP D O 1
ATOM 2829 N N . GLY D 1 5 ? 75.533 69.273 16.378 1.00 39.66 32 GLY D N 1
ATOM 2830 C CA . GLY D 1 5 ? 76.153 69.854 17.550 1.00 27.49 32 GLY D CA 1
ATOM 2831 C C . GLY D 1 5 ? 76.303 68.863 18.682 1.00 33.08 32 GLY D C 1
ATOM 2832 O O . GLY D 1 5 ? 76.056 67.675 18.515 1.00 40.80 32 GLY D O 1
ATOM 2833 N N . ASP D 1 6 ? 76.704 69.364 19.842 1.00 36.96 33 ASP D N 1
ATOM 2834 C CA . ASP D 1 6 ? 76.903 68.535 21.016 1.00 29.68 33 ASP D CA 1
ATOM 2835 C C . ASP D 1 6 ? 75.840 68.844 22.067 1.00 27.29 33 ASP D C 1
ATOM 2836 O O . ASP D 1 6 ? 75.661 69.991 22.463 1.00 37.74 33 ASP D O 1
ATOM 2841 N N . TYR D 1 7 ? 75.156 67.812 22.532 1.00 32.49 34 TYR D N 1
ATOM 2842 C CA . TYR D 1 7 ? 74.120 67.974 23.537 1.00 35.36 34 TYR D CA 1
ATOM 2843 C C . TYR D 1 7 ? 74.388 67.125 24.778 1.00 30.55 34 TYR D C 1
ATOM 2844 O O . TYR D 1 7 ? 74.920 66.026 24.698 1.00 28.22 34 TYR D O 1
ATOM 2853 N N . THR D 1 8 ? 74.015 67.649 25.929 1.00 25.03 35 THR D N 1
ATOM 2854 C CA . THR D 1 8 ? 74.185 66.911 27.153 1.00 28.20 35 THR D CA 1
ATOM 2855 C C . THR D 1 8 ? 73.008 66.986 28.117 1.00 29.27 35 THR D C 1
ATOM 2856 O O . THR D 1 8 ? 72.442 68.052 28.353 1.00 28.08 35 THR D O 1
ATOM 2860 N N . VAL D 1 9 ? 72.610 65.827 28.628 1.00 27.31 36 VAL D N 1
ATOM 2861 C CA . VAL D 1 9 ? 71.593 65.781 29.669 1.00 32.44 36 VAL D CA 1
ATOM 2862 C C . VAL D 1 9 ? 72.219 65.076 30.880 1.00 36.27 36 VAL D C 1
ATOM 2863 O O . VAL D 1 9 ? 73.182 64.307 30.759 1.00 33.55 36 VAL D O 1
ATOM 2867 N N . GLU D 1 10 ? 71.680 65.360 32.054 1.00 34.24 37 GLU D N 1
ATOM 2868 C CA . GLU D 1 10 ? 72.197 64.784 33.274 1.00 25.88 37 GLU D CA 1
ATOM 2869 C C . GLU D 1 10 ? 71.104 64.767 34.312 1.00 29.38 37 GLU D C 1
ATOM 2870 O O . GLU D 1 10 ? 70.285 65.668 34.351 1.00 40.76 37 GLU D O 1
ATOM 2876 N N . THR D 1 11 ? 71.080 63.727 35.133 1.00 29.49 38 THR D N 1
ATOM 2877 C CA . THR D 1 11 ? 70.090 63.619 36.197 1.00 32.16 38 THR D CA 1
ATOM 2878 C C . THR D 1 11 ? 70.281 64.724 37.240 1.00 37.14 38 THR D C 1
ATOM 2879 O O . THR D 1 11 ? 71.404 65.006 37.679 1.00 35.69 38 THR D O 1
ATOM 2883 N N . ALA D 1 12 ? 69.165 65.333 37.637 1.00 34.72 39 ALA D N 1
ATOM 2884 C CA . ALA D 1 12 ? 69.165 66.438 38.597 1.00 40.04 39 ALA D CA 1
ATOM 2885 C C . ALA D 1 12 ? 69.668 66.038 39.980 1.00 39.93 39 ALA D C 1
ATOM 2886 O O . ALA D 1 12 ? 70.401 66.795 40.621 1.00 46.98 39 ALA D O 1
ATOM 2888 N N . LYS D 1 13 ? 69.282 64.864 40.460 1.00 44.89 40 LYS D N 1
ATOM 2889 C CA . LYS D 1 13 ? 69.817 64.442 41.748 1.00 50.46 40 LYS D CA 1
ATOM 2890 C C . LYS D 1 13 ? 70.219 62.969 41.820 1.00 46.91 40 LYS D C 1
ATOM 2891 O O . LYS D 1 13 ? 69.682 62.124 41.095 1.00 43.08 40 LYS D O 1
ATOM 2897 N N . ALA D 1 14 ? 71.209 62.692 42.671 1.00 48.66 41 ALA D N 1
ATOM 2898 C CA . ALA D 1 14 ? 71.686 61.331 42.930 1.00 42.96 41 ALA D CA 1
ATOM 2899 C C . ALA D 1 14 ? 70.517 60.401 43.311 1.00 45.20 41 ALA D C 1
ATOM 2900 O O . ALA D 1 14 ? 69.598 60.794 44.047 1.00 44.56 41 ALA D O 1
ATOM 2902 N N . ASP D 1 15 ? 70.565 59.170 42.803 1.00 40.51 42 ASP D N 1
ATOM 2903 C CA . ASP D 1 15 ? 69.536 58.171 43.078 1.00 37.80 42 ASP D CA 1
ATOM 2904 C C . ASP D 1 15 ? 69.685 57.613 44.495 1.00 44.81 42 ASP D C 1
ATOM 2905 O O . ASP D 1 15 ? 70.467 58.138 45.294 1.00 37.89 42 ASP D O 1
ATOM 2910 N N . ASP D 1 16 ? 68.941 56.559 44.813 1.00 50.64 43 ASP D N 1
ATOM 2911 C CA . ASP D 1 16 ? 69.002 55.986 46.153 1.00 58.61 43 ASP D CA 1
ATOM 2912 C C . ASP D 1 16 ? 70.405 55.613 46.613 1.00 59.09 43 ASP D C 1
ATOM 2913 O O . ASP D 1 16 ? 70.736 55.775 47.789 1.00 62.05 43 ASP D O 1
ATOM 2918 N N . HIS D 1 17 ? 71.238 55.143 45.684 1.00 50.23 44 HIS D N 1
ATOM 2919 C CA . HIS D 1 17 ? 72.590 54.715 46.035 1.00 56.76 44 HIS D CA 1
ATOM 2920 C C . HIS D 1 17 ? 73.687 55.763 45.856 1.00 53.06 44 HIS D C 1
ATOM 2921 O O . HIS D 1 17 ? 74.850 55.525 46.185 1.00 47.32 44 HIS D O 1
ATOM 2928 N N . GLY D 1 18 ? 73.297 56.915 45.316 1.00 47.65 45 GLY D N 1
ATOM 2929 C CA . GLY D 1 18 ? 74.209 58.037 45.237 1.00 35.79 45 GLY D CA 1
ATOM 2930 C C . GLY D 1 18 ? 74.798 58.258 43.895 1.00 35.69 45 GLY D C 1
ATOM 2931 O O . GLY D 1 18 ? 75.801 58.950 43.758 1.00 39.72 45 GLY D O 1
ATOM 2932 N N . TYR D 1 19 ? 74.189 57.647 42.901 1.00 35.57 46 TYR D N 1
ATOM 2933 C CA . TYR D 1 19 ? 74.689 57.793 41.556 1.00 41.06 46 TYR D CA 1
ATOM 2934 C C . TYR D 1 19 ? 73.809 58.656 40.677 1.00 39.54 46 TYR D C 1
ATOM 2935 O O . TYR D 1 19 ? 72.576 58.597 40.751 1.00 43.48 46 TYR D O 1
ATOM 2944 N N . LYS D 1 20 ? 74.476 59.502 39.895 1.00 37.58 47 LYS D N 1
ATOM 2945 C CA . LYS D 1 20 ? 73.805 60.273 38.864 1.00 32.71 47 LYS D CA 1
ATOM 2946 C C . LYS D 1 20 ? 74.086 59.553 37.509 1.00 25.41 47 LYS D C 1
ATOM 2947 O O . LYS D 1 20 ? 74.685 58.476 37.461 1.00 32.48 47 LYS D O 1
ATOM 2953 N N . ALA D 1 21 ? 73.610 60.131 36.415 1.00 29.40 48 ALA D N 1
ATOM 2954 C CA . ALA D 1 21 ? 73.801 59.545 35.098 1.00 32.51 48 ALA D CA 1
ATOM 2955 C C . ALA D 1 21 ? 73.764 60.681 34.083 1.00 41.06 48 ALA D C 1
ATOM 2956 O O . ALA D 1 21 ? 72.887 61.545 34.109 1.00 47.72 48 ALA D O 1
ATOM 2958 N N . LYS D 1 22 ? 74.751 60.661 33.201 1.00 36.77 49 LYS D N 1
ATOM 2959 C CA . LYS D 1 22 ? 74.951 61.684 32.210 1.00 32.40 49 LYS D CA 1
ATOM 2960 C C . LYS D 1 22 ? 74.893 61.074 30.830 1.00 36.16 49 LYS D C 1
ATOM 2961 O O . LYS D 1 22 ? 75.315 59.940 30.644 1.00 42.76 49 LYS D O 1
ATOM 2967 N N . LEU D 1 23 ? 74.345 61.796 29.866 1.00 31.83 50 LEU D N 1
ATOM 2968 C CA . LEU D 1 23 ? 74.340 61.275 28.515 1.00 29.88 50 LEU D CA 1
ATOM 2969 C C . LEU D 1 23 ? 74.673 62.403 27.542 1.00 36.36 50 LEU D C 1
ATOM 2970 O O . LEU D 1 23 ? 74.132 63.511 27.640 1.00 38.95 50 LEU D O 1
ATOM 2975 N N . SER D 1 24 ? 75.584 62.118 26.618 1.00 22.87 51 SER D N 1
ATOM 2976 C CA . SER D 1 24 ? 76.021 63.105 25.651 1.00 28.95 51 SER D CA 1
ATOM 2977 C C . SER D 1 24 ? 75.900 62.495 24.292 1.00 33.68 51 SER D C 1
ATOM 2978 O O . SER D 1 24 ? 76.129 61.299 24.125 1.00 29.09 51 SER D O 1
ATOM 2981 N N . ILE D 1 25 ? 75.490 63.300 23.328 1.00 29.55 52 ILE D N 1
ATOM 2982 C CA . ILE D 1 25 ? 75.450 62.795 21.981 1.00 34.16 52 ILE D CA 1
ATOM 2983 C C . ILE D 1 25 ? 76.071 63.843 21.074 1.00 42.35 52 ILE D C 1
ATOM 2984 O O . ILE D 1 25 ? 76.293 64.994 21.470 1.00 35.95 52 ILE D O 1
ATOM 2989 N N . LYS D 1 26 ? 76.409 63.418 19.869 1.00 45.31 53 LYS D N 1
ATOM 2990 C CA . LYS D 1 26 ? 76.925 64.341 18.889 1.00 43.85 53 LYS D CA 1
ATOM 2991 C C . LYS D 1 26 ? 76.012 64.089 17.716 1.00 43.20 53 LYS D C 1
ATOM 2992 O O . LYS D 1 26 ? 75.668 62.938 17.437 1.00 33.82 53 LYS D O 1
ATOM 2998 N N . VAL D 1 27 ? 75.612 65.161 17.044 1.00 37.39 54 VAL D N 1
ATOM 2999 C CA . VAL D 1 27 ? 74.744 65.047 15.886 1.00 36.96 54 VAL D CA 1
ATOM 3000 C C . VAL D 1 27 ? 75.430 65.644 14.662 1.00 42.78 54 VAL D C 1
ATOM 3001 O O . VAL D 1 27 ? 75.840 66.809 14.663 1.00 37.20 54 VAL D O 1
ATOM 3005 N N . SER D 1 28 ? 75.572 64.826 13.624 1.00 36.72 55 SER D N 1
ATOM 3006 C CA . SER D 1 28 ? 76.198 65.266 12.387 1.00 36.12 55 SER D CA 1
ATOM 3007 C C . SER D 1 28 ? 75.297 64.855 11.254 1.00 43.60 55 SER D C 1
ATOM 3008 O O . SER D 1 28 ? 74.812 63.725 11.224 1.00 44.91 55 SER D O 1
ATOM 3011 N N . ASP D 1 29 ? 75.059 65.781 10.329 1.00 43.65 56 ASP D N 1
ATOM 3012 C CA . ASP D 1 29 ? 74.183 65.498 9.204 1.00 49.12 56 ASP D CA 1
ATOM 3013 C C . ASP D 1 29 ? 72.832 65.054 9.762 1.00 42.26 56 ASP D C 1
ATOM 3014 O O . ASP D 1 29 ? 72.184 64.185 9.182 1.00 48.13 56 ASP D O 1
ATOM 3019 N N . GLY D 1 30 ? 72.432 65.617 10.903 1.00 44.20 57 GLY D N 1
ATOM 3020 C CA . GLY D 1 30 ? 71.151 65.277 11.512 1.00 23.20 57 GLY D CA 1
ATOM 3021 C C . GLY D 1 30 ? 71.024 63.869 12.073 1.00 34.47 57 GLY D C 1
ATOM 3022 O O . GLY D 1 30 ? 69.924 63.380 12.320 1.00 31.42 57 GLY D O 1
ATOM 3023 N N . LYS D 1 31 ? 72.156 63.214 12.279 1.00 39.72 58 LYS D N 1
ATOM 3024 C CA . LYS D 1 31 ? 72.187 61.852 12.803 1.00 45.87 58 LYS D CA 1
ATOM 3025 C C . LYS D 1 31 ? 73.050 61.754 14.072 1.00 47.09 58 LYS D C 1
ATOM 3026 O O . LYS D 1 31 ? 74.102 62.397 14.165 1.00 42.14 58 LYS D O 1
ATOM 3032 N N . ILE D 1 32 ? 72.598 60.978 15.060 1.00 48.31 59 ILE D N 1
ATOM 3033 C CA . ILE D 1 32 ? 73.421 60.752 16.266 1.00 39.44 59 ILE D CA 1
ATOM 3034 C C . ILE D 1 32 ? 74.573 59.884 15.783 1.00 31.45 59 ILE D C 1
ATOM 3035 O O . ILE D 1 32 ? 74.374 58.779 15.277 1.00 43.27 59 ILE D O 1
ATOM 3040 N N . THR D 1 33 ? 75.777 60.380 16.026 1.00 34.07 60 THR D N 1
ATOM 3041 C CA . THR D 1 33 ? 76.984 59.796 15.467 1.00 31.06 60 THR D CA 1
ATOM 3042 C C . THR D 1 33 ? 77.966 59.346 16.528 1.00 41.48 60 THR D C 1
ATOM 3043 O O . THR D 1 33 ? 78.880 58.555 16.281 1.00 48.56 60 THR D O 1
ATOM 3047 N N . GLU D 1 34 ? 77.772 59.881 17.718 1.00 37.55 61 GLU D N 1
ATOM 3048 C CA . GLU D 1 34 ? 78.546 59.448 18.870 1.00 38.85 61 GLU D CA 1
ATOM 3049 C C . GLU D 1 34 ? 77.562 59.491 20.037 1.00 44.94 61 GLU D C 1
ATOM 3050 O O . GLU D 1 34 ? 76.482 60.084 19.924 1.00 54.04 61 GLU D O 1
ATOM 3056 N N . ALA D 1 35 ? 77.917 58.838 21.139 1.00 41.22 62 ALA D N 1
ATOM 3057 C CA . ALA D 1 35 ? 77.069 58.813 22.327 1.00 40.30 62 ALA D CA 1
ATOM 3058 C C . ALA D 1 35 ? 77.825 58.271 23.538 1.00 42.88 62 ALA D C 1
ATOM 3059 O O . ALA D 1 35 ? 78.357 57.165 23.489 1.00 48.99 62 ALA D O 1
ATOM 3061 N N . LYS D 1 36 ? 77.897 59.062 24.606 1.00 38.24 63 LYS D N 1
ATOM 3062 C CA . LYS D 1 36 ? 78.551 58.623 25.838 1.00 35.75 63 LYS D CA 1
ATOM 3063 C C . LYS D 1 36 ? 77.604 58.681 27.046 1.00 35.17 63 LYS D C 1
ATOM 3064 O O . LYS D 1 36 ? 77.156 59.758 27.456 1.00 40.42 63 LYS D O 1
ATOM 3070 N N . TYR D 1 37 ? 77.315 57.511 27.610 1.00 36.85 64 TYR D N 1
ATOM 3071 C CA . TYR D 1 37 ? 76.450 57.393 28.784 1.00 31.88 64 TYR D CA 1
ATOM 3072 C C . TYR D 1 37 ? 77.201 56.851 29.990 1.00 38.32 64 TYR D C 1
ATOM 3073 O O . TYR D 1 37 ? 77.588 55.685 30.016 1.00 42.19 64 TYR D O 1
ATOM 3082 N N . ASN D 1 38 ? 77.425 57.719 30.965 1.00 36.63 65 ASN D N 1
ATOM 3083 C CA . ASN D 1 38 ? 78.050 57.320 32.200 1.00 25.91 65 ASN D CA 1
ATOM 3084 C C . ASN D 1 38 ? 77.179 57.512 33.464 1.00 35.59 65 ASN D C 1
ATOM 3085 O O . ASN D 1 38 ? 76.756 58.633 33.783 1.00 34.34 65 ASN D O 1
ATOM 3090 N N . GLU D 1 39 ? 76.861 56.415 34.148 1.00 34.96 66 GLU D N 1
ATOM 3091 C CA . GLU D 1 39 ? 76.251 56.568 35.475 1.00 34.79 66 GLU D CA 1
ATOM 3092 C C . GLU D 1 39 ? 77.533 56.873 36.296 1.00 34.54 66 GLU D C 1
ATOM 3093 O O . GLU D 1 39 ? 78.618 56.398 35.959 1.00 35.80 66 GLU D O 1
ATOM 3099 N N . PHE D 1 40 ? 77.418 57.684 37.345 1.00 36.04 67 PHE D N 1
ATOM 3100 C CA . PHE D 1 40 ? 78.597 58.093 38.097 1.00 30.95 67 PHE D CA 1
ATOM 3101 C C . PHE D 1 40 ? 78.268 58.543 39.510 1.00 43.67 67 PHE D C 1
ATOM 3102 O O . PHE D 1 40 ? 77.115 58.815 39.837 1.00 52.73 67 PHE D O 1
ATOM 3110 N N . ASN D 1 41 ? 79.291 58.628 40.349 1.00 44.06 68 ASN D N 1
ATOM 3111 C CA . ASN D 1 41 ? 79.081 58.962 41.750 1.00 48.75 68 ASN D CA 1
ATOM 3112 C C . ASN D 1 41 ? 78.940 60.443 41.945 1.00 50.81 68 ASN D C 1
ATOM 3113 O O . ASN D 1 41 ? 79.843 61.200 41.611 1.00 56.82 68 ASN D O 1
ATOM 3118 N N . GLY D 1 42 ? 77.813 60.842 42.526 1.00 47.47 69 GLY D N 1
ATOM 3119 C CA . GLY D 1 42 ? 77.524 62.247 42.714 1.00 37.30 69 GLY D CA 1
ATOM 3120 C C . GLY D 1 42 ? 78.540 63.024 43.503 1.00 48.03 69 GLY D C 1
ATOM 3121 O O . GLY D 1 42 ? 78.818 64.187 43.191 1.00 61.90 69 GLY D O 1
ATOM 3122 N N . GLU D 1 43 ? 79.099 62.402 44.529 1.00 43.42 70 GLU D N 1
ATOM 3123 C CA . GLU D 1 43 ? 80.079 63.101 45.336 1.00 41.51 70 GLU D CA 1
ATOM 3124 C C . GLU D 1 43 ? 81.488 63.094 44.778 1.00 43.71 70 GLU D C 1
ATOM 3125 O O . GLU D 1 43 ? 82.153 64.127 44.754 1.00 44.74 70 GLU D O 1
ATOM 3131 N N . THR D 1 44 ? 81.928 61.944 44.288 1.00 50.03 71 THR D N 1
ATOM 3132 C CA . THR D 1 44 ? 83.308 61.811 43.843 1.00 51.50 71 THR D CA 1
ATOM 3133 C C . THR D 1 44 ? 83.515 61.956 42.364 1.00 52.69 71 THR D C 1
ATOM 3134 O O . THR D 1 44 ? 84.592 62.338 41.915 1.00 53.54 71 THR D O 1
ATOM 3138 N N . ASN D 1 45 ? 82.471 61.650 41.613 1.00 46.34 72 ASN D N 1
ATOM 3139 C CA . ASN D 1 45 ? 82.501 61.746 40.167 1.00 43.41 72 ASN D CA 1
ATOM 3140 C C . ASN D 1 45 ? 83.111 60.504 39.524 1.00 49.48 72 ASN D C 1
ATOM 3141 O O . ASN D 1 45 ? 83.192 60.401 38.305 1.00 56.50 72 ASN D O 1
ATOM 3146 N N . ALA D 1 46 ? 83.542 59.563 40.353 1.00 47.10 73 ALA D N 1
ATOM 3147 C CA . ALA D 1 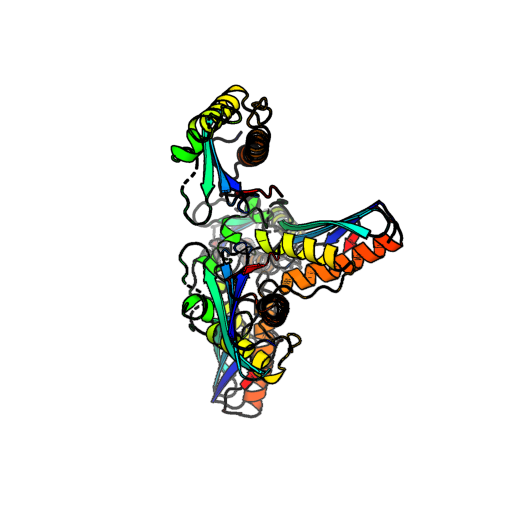46 ? 84.054 58.301 39.851 1.00 39.88 73 ALA D CA 1
ATOM 3148 C C . ALA D 1 46 ? 83.020 57.710 38.910 1.00 32.66 73 ALA D C 1
ATOM 3149 O O . ALA D 1 46 ? 81.850 57.635 39.256 1.00 31.68 73 ALA D O 1
ATOM 3159 N N . LYS D 1 48 ? 81.102 54.747 36.992 1.00 49.15 75 LYS D N 1
ATOM 3160 C CA . LYS D 1 48 ? 80.704 53.418 37.403 1.00 42.12 75 LYS D CA 1
ATOM 3161 C C . LYS D 1 48 ? 81.328 52.328 36.537 1.00 39.64 75 LYS D C 1
ATOM 3162 O O . LYS D 1 48 ? 81.667 51.256 37.033 1.00 44.35 75 LYS D O 1
ATOM 3168 N N . ARG D 1 49 ? 81.508 52.598 35.251 1.00 41.08 76 ARG D N 1
ATOM 3169 C CA . ARG D 1 49 ? 82.051 51.570 34.372 1.00 39.67 76 ARG D CA 1
ATOM 3170 C C . ARG D 1 49 ? 83.526 51.290 34.605 1.00 37.99 76 ARG D C 1
ATOM 3171 O O . ARG D 1 49 ? 84.084 50.375 34.024 1.00 31.59 76 ARG D O 1
ATOM 3179 N N . GLU D 1 50 ? 84.146 52.074 35.469 1.00 40.15 77 GLU D N 1
ATOM 3180 C CA . GLU D 1 50 ? 85.556 51.897 35.804 1.00 37.91 77 GLU D CA 1
ATOM 3181 C C . GLU D 1 50 ? 85.719 51.406 37.235 1.00 35.16 77 GLU D C 1
ATOM 3182 O O . GLU D 1 50 ? 86.841 51.289 37.719 1.00 37.12 77 GLU D O 1
ATOM 3188 N N . ASP D 1 51 ? 84.610 51.187 37.937 1.00 38.99 78 ASP D N 1
ATOM 3189 C CA . ASP D 1 51 ? 84.694 50.726 39.318 1.00 47.35 78 ASP D CA 1
ATOM 3190 C C . ASP D 1 51 ? 84.718 49.193 39.302 1.00 40.53 78 ASP D C 1
ATOM 3191 O O . ASP D 1 51 ? 83.719 48.545 38.971 1.00 32.53 78 ASP D O 1
ATOM 3196 N N . LYS D 1 52 ? 85.868 48.613 39.647 1.00 44.85 79 LYS D N 1
ATOM 3197 C CA . LYS D 1 52 ? 86.016 47.152 39.598 1.00 51.33 79 LYS D CA 1
ATOM 3198 C C . LYS D 1 52 ? 85.089 46.475 40.581 1.00 43.88 79 LYS D C 1
ATOM 3199 O O . LYS D 1 52 ? 84.403 45.511 40.236 1.00 46.40 79 LYS D O 1
ATOM 3205 N N . ASP D 1 53 ? 85.099 46.980 41.806 1.00 41.36 80 ASP D N 1
ATOM 3206 C CA . ASP D 1 53 ? 84.205 46.533 42.853 1.00 48.24 80 ASP D CA 1
ATOM 3207 C C . ASP D 1 53 ? 82.790 46.480 42.291 1.00 50.53 80 ASP D C 1
ATOM 3208 O O . ASP D 1 53 ? 82.143 45.432 42.285 1.00 45.77 80 ASP D O 1
ATOM 3213 N N . TYR D 1 54 ? 82.330 47.626 41.790 1.00 48.58 81 TYR D N 1
ATOM 3214 C CA . TYR D 1 54 ? 80.959 47.724 41.341 1.00 45.22 81 TYR D CA 1
ATOM 3215 C C . TYR D 1 54 ? 80.554 46.739 40.276 1.00 42.63 81 TYR D C 1
ATOM 3216 O O . TYR D 1 54 ? 79.462 46.192 40.332 1.00 39.90 81 TYR D O 1
ATOM 3225 N N . ASN D 1 55 ? 81.424 46.503 39.303 1.00 41.03 82 ASN D N 1
ATOM 3226 C CA . ASN D 1 55 ? 81.102 45.560 38.228 1.00 37.33 82 ASN D CA 1
ATOM 3227 C C . ASN D 1 55 ? 81.128 44.109 38.679 1.00 38.69 82 ASN D C 1
ATOM 3228 O O . ASN D 1 55 ? 80.418 43.269 38.125 1.00 43.56 82 ASN D O 1
ATOM 3233 N N . GLU D 1 56 ? 81.977 43.809 39.659 1.00 40.60 83 GLU D N 1
ATOM 3234 C CA . GLU D 1 56 ? 82.048 42.460 40.219 1.00 41.23 83 GLU D CA 1
ATOM 3235 C C . GLU D 1 56 ? 80.724 42.261 40.940 1.00 42.83 83 GLU D C 1
ATOM 3236 O O . GLU D 1 56 ? 79.900 41.437 40.544 1.00 54.02 83 GLU D O 1
ATOM 3242 N N . LYS D 1 57 ? 80.544 43.034 42.005 1.00 45.47 84 LYS D N 1
ATOM 3243 C CA . LYS D 1 57 ? 79.329 43.025 42.797 1.00 50.71 84 LYS D CA 1
ATOM 3244 C C . LYS D 1 57 ? 78.103 42.836 41.925 1.00 51.05 84 LYS D C 1
ATOM 3245 O O . LYS D 1 57 ? 77.270 41.987 42.204 1.00 57.58 84 LYS D O 1
ATOM 3259 N N . THR D 1 59 ? 77.868 41.932 38.529 1.00 52.08 86 THR D N 1
ATOM 3260 C CA . THR D 1 59 ? 77.884 40.774 37.638 1.00 48.77 86 THR D CA 1
ATOM 3261 C C . THR D 1 59 ? 77.386 39.577 38.465 1.00 51.58 86 THR D C 1
ATOM 3262 O O . THR D 1 59 ? 76.688 38.706 37.946 1.00 48.71 86 THR D O 1
ATOM 3266 N N . GLY D 1 60 ? 77.743 39.561 39.756 1.00 52.42 87 GLY D N 1
ATOM 3267 C CA . GLY D 1 60 ? 77.316 38.500 40.661 1.00 55.87 87 GLY D CA 1
ATOM 3268 C C . GLY D 1 60 ? 75.808 38.463 40.849 1.00 57.04 87 GLY D C 1
ATOM 3269 O O . GLY D 1 60 ? 75.157 37.491 40.475 1.00 57.25 87 GLY D O 1
ATOM 3270 N N . VAL D 1 61 ? 75.253 39.518 41.428 1.00 59.76 88 VAL D N 1
ATOM 3271 C CA . VAL D 1 61 ? 73.822 39.595 41.639 1.00 63.41 88 VAL D CA 1
ATOM 3272 C C . VAL D 1 61 ? 72.984 39.459 40.365 1.00 60.81 88 VAL D C 1
ATOM 3273 O O . VAL D 1 61 ? 72.167 38.545 40.260 1.00 67.83 88 VAL D O 1
ATOM 3277 N N . SER D 1 62 ? 73.212 40.329 39.384 1.00 50.02 89 SER D N 1
ATOM 3278 C CA . SER D 1 62 ? 72.370 40.346 38.184 1.00 55.98 89 SER D CA 1
ATOM 3279 C C . SER D 1 62 ? 72.908 39.761 36.895 1.00 56.90 89 SER D C 1
ATOM 3280 O O . SER D 1 62 ? 72.164 39.593 35.933 1.00 64.54 89 SER D O 1
ATOM 3283 N N . GLY D 1 63 ? 74.195 39.454 36.869 1.00 43.89 90 GLY D N 1
ATOM 3284 C CA . GLY D 1 63 ? 74.767 38.850 35.682 1.00 35.55 90 GLY D CA 1
ATOM 3285 C C . GLY D 1 63 ? 75.266 39.788 34.601 1.00 47.68 90 GLY D C 1
ATOM 3286 O O . GLY D 1 63 ? 75.445 39.363 33.461 1.00 48.68 90 GLY D O 1
ATOM 3287 N N . ILE D 1 64 ? 75.461 41.060 34.951 1.00 47.69 91 ILE D N 1
ATOM 3288 C CA . ILE D 1 64 ? 75.993 42.065 34.030 1.00 45.39 91 ILE D CA 1
ATOM 3289 C C . ILE D 1 64 ? 76.361 43.377 34.748 1.00 47.21 91 ILE D C 1
ATOM 3290 O O . ILE D 1 64 ? 75.658 43.816 35.659 1.00 39.29 91 ILE D O 1
ATOM 3295 N N . GLY D 1 65 ? 77.474 43.985 34.342 1.00 41.90 92 GLY D N 1
ATOM 3296 C CA . GLY D 1 65 ? 77.909 45.228 34.958 1.00 40.75 92 GLY D CA 1
ATOM 3297 C C . GLY D 1 65 ? 77.856 46.436 34.032 1.00 42.23 92 GLY D C 1
ATOM 3298 O O . GLY D 1 65 ? 77.622 46.297 32.829 1.00 42.07 92 GLY D O 1
ATOM 3299 N N . PRO D 1 66 ? 78.058 47.649 34.588 1.00 39.18 93 PRO D N 1
ATOM 3300 C CA . PRO D 1 66 ? 78.053 48.939 33.882 1.00 39.98 93 PRO D CA 1
ATOM 3301 C C . PRO D 1 66 ? 79.098 48.970 32.768 1.00 47.50 93 PRO D C 1
ATOM 3302 O O . PRO D 1 66 ? 78.895 49.623 31.737 1.00 41.13 93 PRO D O 1
ATOM 3306 N N . ALA D 1 67 ? 80.225 48.290 33.000 1.00 42.45 94 ALA D N 1
ATOM 3307 C CA . ALA D 1 67 ? 81.306 48.225 32.015 1.00 40.78 94 ALA D CA 1
ATOM 3308 C C . ALA D 1 67 ? 80.848 47.521 30.739 1.00 41.79 94 ALA D C 1
ATOM 3309 O O . ALA D 1 67 ? 81.416 47.737 29.673 1.00 41.35 94 ALA D O 1
ATOM 3311 N N . GLU D 1 68 ? 79.813 46.692 30.849 1.00 44.45 95 GLU D N 1
ATOM 3312 C CA . GLU D 1 68 ? 79.260 46.025 29.686 1.00 43.36 95 GLU D CA 1
ATOM 3313 C C . GLU D 1 68 ? 78.023 46.757 29.132 1.00 45.63 95 GLU D C 1
ATOM 3314 O O . GLU D 1 68 ? 77.921 46.988 27.926 1.00 43.76 95 GLU D O 1
ATOM 3320 N N . TYR D 1 69 ? 77.089 47.149 29.996 1.00 50.14 96 TYR D N 1
ATOM 3321 C CA . TYR D 1 69 ? 75.852 47.720 29.464 1.00 53.50 96 TYR D CA 1
ATOM 3322 C C . TYR D 1 69 ? 75.851 49.179 29.038 1.00 47.18 96 TYR D C 1
ATOM 3323 O O . TYR D 1 69 ? 75.111 49.537 28.118 1.00 41.11 96 TYR D O 1
ATOM 3332 N N . GLU D 1 70 ? 76.672 50.018 29.673 1.00 38.57 97 GLU D N 1
ATOM 3333 C CA . GLU D 1 70 ? 76.717 51.423 29.281 1.00 34.41 97 GLU D CA 1
ATOM 3334 C C . GLU D 1 70 ? 77.065 51.490 27.790 1.00 39.82 97 GLU D C 1
ATOM 3335 O O . GLU D 1 70 ? 76.341 52.113 27.016 1.00 45.82 97 GLU D O 1
ATOM 3341 N N . PRO D 1 71 ? 78.150 50.815 27.358 1.00 47.50 98 PRO D N 1
ATOM 3342 C CA . PRO D 1 71 ? 78.513 50.837 25.931 1.00 45.25 98 PRO D CA 1
ATOM 3343 C C . PRO D 1 71 ? 77.459 50.159 25.051 1.00 40.02 98 PRO D C 1
ATOM 3344 O O . PRO D 1 71 ? 77.309 50.517 23.888 1.00 49.79 98 PRO D O 1
ATOM 3348 N N . GLN D 1 72 ? 76.743 49.167 25.569 1.00 41.00 99 GLN D N 1
ATOM 3349 C CA . GLN D 1 72 ? 75.703 48.529 24.764 1.00 43.14 99 GLN D CA 1
ATOM 3350 C C . GLN D 1 72 ? 74.590 49.524 24.449 1.00 40.39 99 GLN D C 1
ATOM 3351 O O . GLN D 1 72 ? 74.055 49.542 23.340 1.00 42.98 99 GLN D O 1
ATOM 3357 N N . LEU D 1 73 ? 74.227 50.335 25.439 1.00 38.30 100 LEU D N 1
ATOM 3358 C CA . LEU D 1 73 ? 73.158 51.299 25.262 1.00 46.62 100 LEU D CA 1
ATOM 3359 C C . LEU D 1 73 ? 73.546 52.334 24.216 1.00 50.55 100 LEU D C 1
ATOM 3360 O O . LEU D 1 73 ? 72.763 52.635 23.305 1.00 44.84 100 LEU D O 1
ATOM 3365 N N . GLU D 1 74 ? 74.767 52.850 24.329 1.00 41.84 101 GLU D N 1
ATOM 3366 C CA . GLU D 1 74 ? 75.240 53.862 23.398 1.00 46.73 101 GLU D CA 1
ATOM 3367 C C . GLU D 1 74 ? 75.125 53.373 21.986 1.00 51.76 101 GLU D C 1
ATOM 3368 O O . GLU D 1 74 ? 74.848 54.150 21.076 1.00 57.42 101 GLU D O 1
ATOM 3374 N N . LYS D 1 75 ? 75.341 52.075 21.808 1.00 48.21 102 LYS D N 1
ATOM 3375 C CA . LYS D 1 75 ? 75.305 51.482 20.479 1.00 47.02 102 LYS D CA 1
ATOM 3376 C C . LYS D 1 75 ? 73.880 51.262 20.040 1.00 45.99 102 LYS D C 1
ATOM 3377 O O . LYS D 1 75 ? 73.570 51.355 18.851 1.00 48.10 102 LYS D O 1
ATOM 3383 N N . ALA D 1 76 ? 73.012 50.985 21.007 1.00 40.41 103 ALA D N 1
ATOM 3384 C CA . ALA D 1 76 ? 71.597 50.812 20.722 1.00 40.70 103 ALA D CA 1
ATOM 3385 C C . ALA D 1 76 ? 71.024 52.162 20.257 1.00 46.12 103 ALA D C 1
ATOM 3386 O O . ALA D 1 76 ? 70.247 52.222 19.302 1.00 46.32 103 ALA D O 1
ATOM 3388 N N . LEU D 1 77 ? 71.414 53.242 20.932 1.00 43.21 104 LEU D N 1
ATOM 3389 C CA . LEU D 1 77 ? 70.948 54.568 20.562 1.00 43.73 104 LEU D CA 1
ATOM 3390 C C . LEU D 1 77 ? 71.416 54.986 19.168 1.00 42.53 104 LEU D C 1
ATOM 3391 O O . LEU D 1 77 ? 70.617 55.471 18.372 1.00 48.54 104 LEU D O 1
ATOM 3396 N N . ILE D 1 78 ? 72.698 54.795 18.871 1.00 35.93 105 ILE D N 1
ATOM 3397 C CA . ILE D 1 78 ? 73.260 55.208 17.586 1.00 35.88 105 ILE D CA 1
ATOM 3398 C C . ILE D 1 78 ? 72.757 54.293 16.504 1.00 43.90 105 ILE D C 1
ATOM 3399 O O . ILE D 1 78 ? 73.002 54.514 15.321 1.00 50.48 105 ILE D O 1
ATOM 3404 N N . GLU D 1 79 ? 72.019 53.276 16.918 1.00 53.79 106 GLU D N 1
ATOM 3405 C CA . GLU D 1 79 ? 71.540 52.265 15.994 1.00 56.26 106 GLU D CA 1
ATOM 3406 C C . GLU D 1 79 ? 70.090 52.493 15.672 1.00 52.04 106 GLU D C 1
ATOM 3407 O O . GLU D 1 79 ? 69.669 52.357 14.523 1.00 51.44 106 GLU D O 1
ATOM 3413 N N . LYS D 1 80 ? 69.325 52.853 16.691 1.00 52.32 107 LYS D N 1
ATOM 3414 C CA . LYS D 1 80 ? 67.907 53.120 16.510 1.00 53.76 107 LYS D CA 1
ATOM 3415 C C . LYS D 1 80 ? 67.641 54.592 16.162 1.00 57.16 107 LYS D C 1
ATOM 3416 O O . LYS D 1 80 ? 66.555 54.941 15.697 1.00 64.33 107 LYS D O 1
ATOM 3422 N N . GLN D 1 81 ? 68.649 55.436 16.341 1.00 49.47 108 GLN D N 1
ATOM 3423 C CA . GLN D 1 81 ? 68.499 56.875 16.174 1.00 44.85 108 GLN D CA 1
ATOM 3424 C C . GLN D 1 81 ? 67.259 57.387 16.912 1.00 44.62 108 GLN D C 1
ATOM 3425 O O . GLN D 1 81 ? 66.739 58.442 16.594 1.00 43.64 108 GLN D O 1
ATOM 3431 N N . SER D 1 82 ? 66.760 56.631 17.885 1.00 48.67 109 SER D N 1
ATOM 3432 C CA . SER D 1 82 ? 65.646 57.134 18.684 1.00 43.65 109 SER D CA 1
ATOM 3433 C C . SER D 1 82 ? 65.813 56.644 20.119 1.00 44.26 109 SER D C 1
ATOM 3434 O O . SER D 1 82 ? 66.713 55.864 20.412 1.00 52.63 109 SER D O 1
ATOM 3437 N N . SER D 1 83 ? 64.963 57.107 21.018 1.00 46.75 110 SER D N 1
ATOM 3438 C CA . SER D 1 83 ? 65.063 56.706 22.420 1.00 53.06 110 SER D CA 1
ATOM 3439 C C . SER D 1 83 ? 64.321 55.398 22.670 1.00 58.49 110 SER D C 1
ATOM 3440 O O . SER D 1 83 ? 64.198 54.956 23.810 1.00 63.12 110 SER D O 1
ATOM 3443 N N . ASP D 1 84 ? 63.836 54.781 21.602 1.00 61.94 111 ASP D N 1
ATOM 3444 C CA . ASP D 1 84 ? 63.051 53.559 21.713 1.00 68.34 111 ASP D CA 1
ATOM 3445 C C . ASP D 1 84 ? 63.945 52.335 21.580 1.00 66.84 111 ASP D C 1
ATOM 3446 O O . ASP D 1 84 ? 63.930 51.644 20.558 1.00 60.83 111 ASP D O 1
ATOM 3451 N N . ILE D 1 85 ? 64.726 52.076 22.622 1.00 69.96 112 ILE D N 1
ATOM 3452 C CA . ILE D 1 85 ? 65.649 50.948 22.624 1.00 69.42 112 ILE D CA 1
ATOM 3453 C C . ILE D 1 85 ? 65.160 49.814 23.508 1.00 67.52 112 ILE D C 1
ATOM 3454 O O . ILE D 1 85 ? 64.392 50.032 24.445 1.00 65.47 112 ILE D O 1
ATOM 3459 N N . ASP D 1 86 ? 65.612 48.605 23.203 1.00 72.23 113 ASP D N 1
ATOM 3460 C CA . ASP D 1 86 ? 65.240 47.441 23.988 1.00 72.48 113 ASP D CA 1
ATOM 3461 C C . ASP D 1 86 ? 65.970 47.467 25.331 1.00 66.68 113 ASP D C 1
ATOM 3462 O O . ASP D 1 86 ? 67.195 47.627 25.377 1.00 64.13 113 ASP D O 1
ATOM 3467 N N . VAL D 1 87 ? 65.216 47.353 26.424 1.00 61.83 114 VAL D N 1
ATOM 3468 C CA . VAL D 1 87 ? 65.825 47.323 27.752 1.00 64.44 114 VAL D CA 1
ATOM 3469 C C . VAL D 1 87 ? 66.754 46.113 27.816 1.00 65.32 114 VAL D C 1
ATOM 3470 O O . VAL D 1 87 ? 66.488 45.081 27.203 1.00 69.75 114 VAL D O 1
ATOM 3474 N N . ILE D 1 88 ? 67.843 46.250 28.561 1.00 62.92 115 ILE D N 1
ATOM 3475 C CA . ILE D 1 88 ? 68.852 45.203 28.656 1.00 62.36 115 ILE D CA 1
ATOM 3476 C C . ILE D 1 88 ? 68.661 44.352 29.899 1.00 62.77 115 ILE D C 1
ATOM 3477 O O . ILE D 1 88 ? 68.669 44.865 31.020 1.00 59.89 115 ILE D O 1
ATOM 3482 N N . THR D 1 89 ? 68.483 43.050 29.685 1.00 67.52 116 THR D N 1
ATOM 3483 C CA . THR D 1 89 ? 68.273 42.095 30.768 1.00 62.11 116 THR D CA 1
ATOM 3484 C C . THR D 1 89 ? 69.340 42.200 31.844 1.00 54.09 116 THR D C 1
ATOM 3485 O O . THR D 1 89 ? 70.532 42.208 31.543 1.00 49.47 116 THR D O 1
ATOM 3489 N N . GLY D 1 90 ? 68.903 42.283 33.098 1.00 51.01 117 GLY D N 1
ATOM 3490 C CA . GLY D 1 90 ? 69.842 42.386 34.203 1.00 51.96 117 GLY D CA 1
ATOM 3491 C C . GLY D 1 90 ? 70.208 43.827 34.491 1.00 55.86 117 GLY D C 1
ATOM 3492 O O . GLY D 1 90 ? 70.841 44.137 35.506 1.00 50.28 117 GLY D O 1
ATOM 3493 N N . ALA D 1 91 ? 69.811 44.716 33.585 1.00 61.31 118 ALA D N 1
ATOM 3494 C CA . ALA D 1 91 ? 70.086 46.143 33.742 1.00 58.25 118 ALA D CA 1
ATOM 3495 C C . ALA D 1 91 ? 68.804 46.887 33.398 1.00 59.18 118 ALA D C 1
ATOM 3496 O O . ALA D 1 91 ? 68.818 47.872 32.662 1.00 54.47 118 ALA D O 1
ATOM 3498 N N . THR D 1 92 ? 67.695 46.406 33.946 1.00 64.51 119 THR D N 1
ATOM 3499 C CA . THR D 1 92 ? 66.404 46.995 33.653 1.00 57.92 119 THR D CA 1
ATOM 3500 C C . THR D 1 92 ? 66.367 48.445 34.055 1.00 49.41 119 THR D C 1
ATOM 3501 O O . THR D 1 92 ? 66.093 49.324 33.241 1.00 46.32 119 THR D O 1
ATOM 3505 N N . SER D 1 93 ? 66.657 48.699 35.320 1.00 48.46 120 SER D N 1
ATOM 3506 C CA . SER D 1 93 ? 66.608 50.058 35.807 1.00 44.28 120 SER D CA 1
ATOM 3507 C C . SER D 1 93 ? 67.473 50.973 34.938 1.00 47.98 120 SER D C 1
ATOM 3508 O O . SER D 1 93 ? 66.954 51.900 34.309 1.00 51.32 120 SER D O 1
ATOM 3511 N N . SER D 1 94 ? 68.775 50.703 34.881 1.00 45.00 121 SER D N 1
ATOM 3512 C CA . SER D 1 94 ? 69.689 51.498 34.058 1.00 41.22 121 SER D CA 1
ATOM 3513 C C . SER D 1 94 ? 69.168 51.735 32.644 1.00 40.36 121 SER D C 1
ATOM 3514 O O . SER D 1 94 ? 69.338 52.823 32.096 1.00 38.48 121 SER D O 1
ATOM 3517 N N . SER D 1 95 ? 68.536 50.723 32.059 1.00 40.10 122 SER D N 1
ATOM 3518 C CA . SER D 1 95 ? 68.007 50.841 30.709 1.00 40.99 122 SER D CA 1
ATOM 3519 C C . SER D 1 95 ? 66.911 51.889 30.580 1.00 43.33 122 SER D C 1
ATOM 3520 O O . SER D 1 95 ? 66.852 52.603 29.581 1.00 39.91 122 SER D O 1
ATOM 3523 N N . ASN D 1 96 ? 66.061 52.002 31.596 1.00 44.89 123 ASN D N 1
ATOM 3524 C CA . ASN D 1 96 ? 64.951 52.947 31.552 1.00 47.00 123 ASN D CA 1
ATOM 3525 C C . ASN D 1 96 ? 65.424 54.357 31.800 1.00 48.14 123 ASN D C 1
ATOM 3526 O O . ASN D 1 96 ? 64.937 55.315 31.193 1.00 48.33 123 ASN D O 1
ATOM 3531 N N . GLN D 1 97 ? 66.372 54.477 32.714 1.00 41.64 124 GLN D N 1
ATOM 3532 C CA . GLN D 1 97 ? 66.959 55.763 33.040 1.00 41.85 124 GLN D CA 1
ATOM 3533 C C . GLN D 1 97 ? 67.603 56.337 31.767 1.00 40.91 124 GLN D C 1
ATOM 3534 O O . GLN D 1 97 ? 67.429 57.516 31.445 1.00 44.66 124 GLN D O 1
ATOM 3540 N N . PHE D 1 98 ? 68.334 55.491 31.048 1.00 34.06 125 PHE D N 1
ATOM 3541 C CA . PHE D 1 98 ? 68.978 55.898 29.809 1.00 42.61 125 PHE D CA 1
ATOM 3542 C C . PHE D 1 98 ? 67.913 56.329 28.796 1.00 44.47 125 PHE D C 1
ATOM 3543 O O . PHE D 1 98 ? 68.055 57.368 28.154 1.00 48.24 125 PHE D O 1
ATOM 3551 N N . LYS D 1 99 ? 66.849 55.541 28.660 1.00 48.71 126 LYS D N 1
ATOM 3552 C CA . LYS D 1 99 ? 65.774 55.872 27.721 1.00 47.03 126 LYS D CA 1
ATOM 3553 C C . LYS D 1 99 ? 65.185 57.259 28.014 1.00 46.18 126 LYS D C 1
ATOM 3554 O O . LYS D 1 99 ? 64.955 58.050 27.095 1.00 47.75 126 LYS D O 1
ATOM 3560 N N . LYS D 1 100 ? 64.950 57.555 29.291 1.00 38.38 127 LYS D N 1
ATOM 3561 C CA . LYS D 1 100 ? 64.410 58.853 29.675 1.00 47.57 127 LYS D CA 1
ATOM 3562 C C . LYS D 1 100 ? 65.380 59.966 29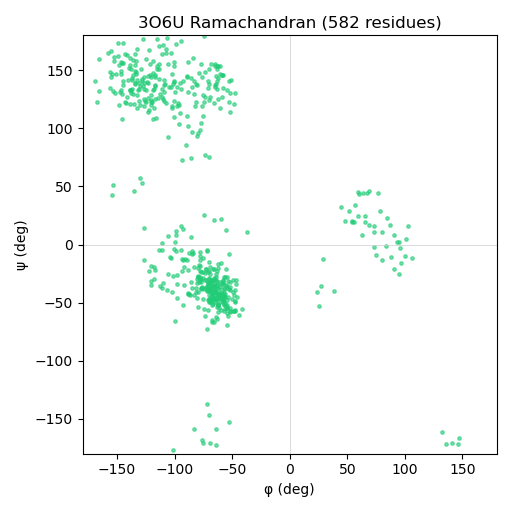.290 1.00 51.86 127 LYS D C 1
ATOM 3563 O O . LYS D 1 100 ? 64.982 60.931 28.639 1.00 55.43 127 LYS D O 1
ATOM 3569 N N . LEU D 1 101 ? 66.640 59.829 29.704 1.00 41.20 128 LEU D N 1
ATOM 3570 C CA . LEU D 1 101 ? 67.702 60.788 29.371 1.00 37.62 128 LEU D CA 1
ATOM 3571 C C . LEU D 1 101 ? 67.834 61.010 27.858 1.00 35.83 128 LEU D C 1
ATOM 3572 O O . LEU D 1 101 ? 68.107 62.124 27.413 1.00 30.93 128 LEU D O 1
ATOM 3577 N N . ALA D 1 102 ? 67.653 59.950 27.073 1.00 36.65 129 ALA D N 1
ATOM 3578 C CA . ALA D 1 102 ? 67.772 60.055 25.620 1.00 34.32 129 ALA D CA 1
ATOM 3579 C C . ALA D 1 102 ? 66.608 60.845 25.030 1.00 39.38 129 ALA D C 1
ATOM 3580 O O . ALA D 1 102 ? 66.834 61.763 24.240 1.00 40.90 129 ALA D O 1
ATOM 3582 N N . GLU D 1 103 ? 65.378 60.494 25.401 1.00 38.96 130 GLU D N 1
ATOM 3583 C CA . GLU D 1 103 ? 64.191 61.237 24.959 1.00 40.86 130 GLU D CA 1
ATOM 3584 C C . GLU D 1 103 ? 64.424 62.735 25.152 1.00 38.29 130 GLU D C 1
ATOM 3585 O O . GLU D 1 103 ? 64.220 63.525 24.227 1.00 40.02 130 GLU D O 1
ATOM 3591 N N . LYS D 1 104 ? 64.871 63.117 26.342 1.00 28.47 131 LYS D N 1
ATOM 3592 C CA . LYS D 1 104 ? 65.121 64.509 26.653 1.00 32.57 131 LYS D CA 1
ATOM 3593 C C . LYS D 1 104 ? 66.219 65.135 25.798 1.00 35.03 131 LYS D C 1
ATOM 3594 O O . LYS D 1 104 ? 66.038 66.223 25.256 1.00 45.04 131 LYS D O 1
ATOM 3600 N N . VAL D 1 105 ? 67.346 64.441 25.655 1.00 34.47 132 VAL D N 1
ATOM 3601 C CA . VAL D 1 105 ? 68.467 64.959 24.870 1.00 32.63 132 VAL D CA 1
ATOM 3602 C C . VAL D 1 105 ? 68.115 65.049 23.389 1.00 34.69 132 VAL D C 1
ATOM 3603 O O . VAL D 1 105 ? 68.622 65.919 22.687 1.00 34.83 132 VAL D O 1
ATOM 3607 N N . LEU D 1 106 ? 67.250 64.158 22.908 1.00 30.53 133 LEU D N 1
ATOM 3608 C CA . LEU D 1 106 ? 66.817 64.252 21.509 1.00 34.07 133 LEU D CA 1
ATOM 3609 C C . LEU D 1 106 ? 65.910 65.496 21.307 1.00 39.47 133 LEU D C 1
ATOM 3610 O O . LEU D 1 106 ? 65.933 66.125 20.246 1.00 37.58 133 LEU D O 1
ATOM 3615 N N . LYS D 1 107 ? 65.130 65.861 22.325 1.00 31.18 134 LYS D N 1
ATOM 3616 C CA . LYS D 1 107 ? 64.297 67.051 22.224 1.00 35.35 134 LYS D CA 1
ATOM 3617 C C . LYS D 1 107 ? 65.231 68.261 22.172 1.00 38.95 134 LYS D C 1
ATOM 3618 O O . LYS D 1 107 ? 64.986 69.197 21.406 1.00 38.86 134 LYS D O 1
ATOM 3624 N N . ASN D 1 108 ? 66.298 68.228 22.974 1.00 31.67 135 ASN D N 1
ATOM 3625 C CA . ASN D 1 108 ? 67.286 69.309 23.002 1.00 27.31 135 ASN D CA 1
ATOM 3626 C C . ASN D 1 108 ? 67.993 69.462 21.648 1.00 31.79 135 ASN D C 1
ATOM 3627 O O . ASN D 1 108 ? 68.363 70.569 21.258 1.00 35.50 135 ASN D O 1
ATOM 3632 N N . ALA D 1 109 ? 68.156 68.350 20.931 1.00 29.18 136 ALA D N 1
ATOM 3633 C CA . ALA D 1 109 ? 68.867 68.345 19.651 1.00 35.15 136 ALA D CA 1
ATOM 3634 C C . ALA D 1 109 ? 67.966 68.826 18.529 1.00 38.83 136 ALA D C 1
ATOM 3635 O O . ALA D 1 109 ? 68.430 69.437 17.572 1.00 39.10 136 ALA D O 1
ATOM 3637 N N . GLU D 1 110 ? 66.682 68.516 18.663 1.00 39.57 137 GLU D N 1
ATOM 3638 C CA . GLU D 1 110 ? 65.652 68.982 17.745 1.00 44.50 137 GLU D CA 1
ATOM 3639 C C . GLU D 1 110 ? 65.522 70.519 17.857 1.00 35.74 137 GLU D C 1
ATOM 3640 O O . GLU D 1 110 ? 65.374 71.195 16.849 1.00 42.55 137 GLU D O 1
ATOM 3646 N N . GLU D 1 111 ? 65.600 71.073 19.067 1.00 36.05 138 GLU D N 1
ATOM 3647 C CA . GLU D 1 111 ? 65.483 72.524 19.248 1.00 41.57 138 GLU D CA 1
ATOM 3648 C C . GLU D 1 111 ? 66.847 73.217 19.287 1.00 44.92 138 GLU D C 1
ATOM 3649 O O . GLU D 1 111 ? 66.942 74.365 19.705 1.00 41.10 138 GLU D O 1
ATOM 3655 N N . GLY D 1 112 ? 67.892 72.525 18.840 1.00 42.21 139 GLY D N 1
ATOM 3656 C CA . GLY D 1 112 ? 69.225 73.100 18.863 1.00 34.35 139 GLY D CA 1
ATOM 3657 C C . GLY D 1 112 ? 69.602 73.666 20.225 1.00 40.26 139 GLY D C 1
ATOM 3658 O O . GLY D 1 112 ? 70.395 74.603 20.302 1.00 38.48 139 GLY D O 1
ATOM 3659 N N . LYS D 1 113 ? 69.051 73.121 21.307 1.00 34.89 140 LYS D N 1
ATOM 3660 C CA . LYS D 1 113 ? 69.385 73.644 22.634 1.00 36.45 140 LYS D CA 1
ATOM 3661 C C . LYS D 1 113 ? 70.680 72.975 23.123 1.00 46.78 140 LYS D C 1
ATOM 3662 O O . LYS D 1 113 ? 70.674 71.872 23.688 1.00 40.72 140 LYS D O 1
ATOM 3668 N N . THR D 1 114 ? 71.796 73.670 22.919 1.00 32.38 141 THR D N 1
ATOM 3669 C CA . THR D 1 114 ? 73.101 73.099 23.243 1.00 44.36 141 THR D CA 1
ATOM 3670 C C . THR D 1 114 ? 73.547 73.247 24.671 1.00 43.33 141 THR D C 1
ATOM 3671 O O . THR D 1 114 ? 74.591 72.725 25.056 1.00 46.27 141 THR D O 1
ATOM 3675 N N . GLU D 1 115 ? 72.764 73.974 25.454 1.00 43.83 142 GLU D N 1
ATOM 3676 C CA . GLU D 1 115 ? 73.068 74.153 26.868 1.00 39.04 142 GLU D CA 1
ATOM 3677 C C . GLU D 1 115 ? 72.829 72.849 27.644 1.00 44.53 142 GLU D C 1
ATOM 3678 O O . GLU D 1 115 ? 71.882 72.098 27.385 1.00 40.29 142 GLU D O 1
ATOM 3684 N N . ALA D 1 116 ? 73.722 72.576 28.581 1.00 40.58 143 ALA D N 1
ATOM 3685 C CA . ALA D 1 116 ? 73.627 71.383 29.414 1.00 34.00 143 ALA D CA 1
ATOM 3686 C C . ALA D 1 116 ? 72.330 71.413 30.244 1.00 39.30 143 ALA D C 1
ATOM 3687 O O . ALA D 1 116 ? 72.072 72.378 30.973 1.00 38.47 143 ALA D O 1
ATOM 3689 N N . THR D 1 117 ? 71.524 70.359 30.136 1.00 27.03 144 THR D N 1
ATOM 3690 C CA . THR D 1 117 ? 70.266 70.304 30.870 1.00 33.99 144 THR D CA 1
ATOM 3691 C C . THR D 1 117 ? 70.168 69.202 31.934 1.00 35.45 144 THR D C 1
ATOM 3692 O O . THR D 1 117 ? 70.849 68.171 31.863 1.00 33.73 144 THR D O 1
ATOM 3696 N N . LEU D 1 118 ? 69.329 69.471 32.933 1.00 27.00 145 LEU D N 1
ATOM 3697 C CA . LEU D 1 118 ? 69.051 68.556 34.032 1.00 26.23 145 LEU D CA 1
ATOM 3698 C C . LEU D 1 118 ? 67.697 67.911 33.798 1.00 36.49 145 LEU D C 1
ATOM 3699 O O . LEU D 1 118 ? 66.729 68.573 33.420 1.00 40.43 145 LEU D O 1
ATOM 3704 N N . VAL D 1 119 ? 67.637 66.612 34.012 1.00 37.93 146 VAL D N 1
ATOM 3705 C CA . VAL D 1 119 ? 66.396 65.889 33.900 1.00 44.49 146 VAL D CA 1
ATOM 3706 C C . VAL D 1 119 ? 66.067 65.420 35.304 1.00 47.97 146 VAL D C 1
ATOM 3707 O O . VAL D 1 119 ? 66.971 65.084 36.071 1.00 48.58 146 VAL D O 1
ATOM 3711 N N . ASP D 1 120 ? 64.787 65.431 35.656 1.00 49.81 147 ASP D N 1
ATOM 3712 C CA . ASP D 1 120 ? 64.390 64.884 36.941 1.00 52.50 147 ASP D CA 1
ATOM 3713 C C . ASP D 1 120 ? 63.632 63.593 36.671 1.00 45.83 147 ASP D C 1
ATOM 3714 O O . ASP D 1 120 ? 62.656 63.572 35.924 1.00 39.61 147 ASP D O 1
ATOM 3719 N N . LEU D 1 121 ? 64.100 62.503 37.258 1.00 47.64 148 LEU D N 1
ATOM 3720 C CA . LEU D 1 121 ? 63.425 61.234 37.056 1.00 61.05 148 LEU D CA 1
ATOM 3721 C C . LEU D 1 121 ? 62.466 60.992 38.236 1.00 75.77 148 LEU D C 1
ATOM 3722 O O . LEU D 1 121 ? 62.919 60.839 39.384 1.00 78.68 148 LEU D O 1
ATOM 3735 N N . LEU E 1 2 ? 103.586 43.078 47.694 1.00 45.49 29 LEU E N 1
ATOM 3736 C CA . LEU E 1 2 ? 102.754 43.419 48.836 1.00 50.66 29 LEU E CA 1
ATOM 3737 C C . LEU E 1 2 ? 102.245 44.867 48.782 1.00 50.68 29 LEU E C 1
ATOM 3738 O O . LEU E 1 2 ? 103.020 45.790 48.535 1.00 55.31 29 LEU E O 1
ATOM 3743 N N . LYS E 1 3 ? 100.946 45.060 48.991 1.00 44.82 30 LYS E N 1
ATOM 3744 C CA . LYS E 1 3 ? 100.398 46.415 49.062 1.00 50.42 30 LYS E CA 1
ATOM 3745 C C . LYS E 1 3 ? 100.590 46.902 50.518 1.00 56.59 30 LYS E C 1
ATOM 3746 O O . LYS E 1 3 ? 100.342 46.157 51.476 1.00 57.27 30 LYS E O 1
ATOM 3752 N N . ASP E 1 4 ? 101.045 48.143 50.680 1.00 56.55 31 ASP E N 1
ATOM 3753 C CA . ASP E 1 4 ? 101.270 48.709 52.014 1.00 55.64 31 ASP E CA 1
ATOM 3754 C C . ASP E 1 4 ? 99.954 48.819 52.775 1.00 56.53 31 ASP E C 1
ATOM 3755 O O . ASP E 1 4 ? 98.903 49.095 52.186 1.00 53.74 31 ASP E O 1
ATOM 3760 N N . GLY E 1 5 ? 100.032 48.599 54.087 1.00 60.56 32 GLY E N 1
ATOM 3761 C CA . GLY E 1 5 ? 98.845 48.595 54.926 1.00 61.02 32 GLY E CA 1
ATOM 3762 C C . GLY E 1 5 ? 98.967 47.607 56.087 1.00 61.66 32 GLY E C 1
ATOM 3763 O O . GLY E 1 5 ? 100.065 47.122 56.392 1.00 56.35 32 GLY E O 1
ATOM 3764 N N . ASP E 1 6 ? 97.833 47.326 56.738 1.00 66.77 33 ASP E N 1
ATOM 3765 C CA . ASP E 1 6 ? 97.760 46.412 57.888 1.00 71.85 33 ASP E CA 1
ATOM 3766 C C . ASP E 1 6 ? 96.876 45.212 57.563 1.00 69.86 33 ASP E C 1
ATOM 3767 O O . ASP E 1 6 ? 95.779 45.358 57.015 1.00 69.37 33 ASP E O 1
ATOM 3772 N N . TYR E 1 7 ? 97.346 44.028 57.944 1.00 61.74 34 TYR E N 1
ATOM 3773 C CA . TYR E 1 7 ? 96.646 42.792 57.628 1.00 47.95 34 TYR E CA 1
ATOM 3774 C C . TYR E 1 7 ? 96.695 41.830 58.791 1.00 54.25 34 TYR E C 1
ATOM 3775 O O . TYR E 1 7 ? 97.722 41.697 59.455 1.00 53.04 34 TYR E O 1
ATOM 3784 N N . THR E 1 8 ? 95.586 41.133 59.002 1.00 57.03 35 THR E N 1
ATOM 3785 C CA . THR E 1 8 ? 95.453 40.206 60.113 1.00 57.56 35 THR E CA 1
ATOM 3786 C C . THR E 1 8 ? 94.784 38.890 59.754 1.00 53.17 35 THR E C 1
ATOM 3787 O O . THR E 1 8 ? 93.761 38.852 59.074 1.00 44.41 35 THR E O 1
ATOM 3791 N N . VAL E 1 9 ? 95.381 37.807 60.215 1.00 51.60 36 VAL E N 1
ATOM 3792 C CA . VAL E 1 9 ? 94.809 36.495 60.005 1.00 55.48 36 VAL E CA 1
ATOM 3793 C C . VAL E 1 9 ? 94.504 35.978 61.418 1.00 58.52 36 VAL E C 1
ATOM 3794 O O . VAL E 1 9 ? 95.212 36.300 62.378 1.00 51.73 36 VAL E O 1
ATOM 3798 N N . GLU E 1 10 ? 93.428 35.213 61.549 1.00 64.91 37 GLU E N 1
ATOM 3799 C CA . GLU E 1 10 ? 93.047 34.657 62.838 1.00 68.81 37 GLU E CA 1
ATOM 3800 C C . GLU E 1 10 ? 92.596 33.230 62.599 1.00 64.94 37 GLU E C 1
ATOM 3801 O O . GLU E 1 10 ? 92.177 32.890 61.495 1.00 63.96 37 GLU E O 1
ATOM 3807 N N . THR E 1 11 ? 92.692 32.385 63.615 1.00 72.22 38 THR E N 1
ATOM 3808 C CA . THR E 1 11 ? 92.267 31.005 63.436 1.00 77.70 38 THR E CA 1
ATOM 3809 C C . THR E 1 11 ? 90.747 30.888 63.483 1.00 79.93 38 THR E C 1
ATOM 3810 O O . THR E 1 11 ? 90.056 31.741 64.052 1.00 71.99 38 THR E O 1
ATOM 3814 N N . ALA E 1 12 ? 90.238 29.840 62.842 1.00 83.36 39 ALA E N 1
ATOM 3815 C CA . ALA E 1 12 ? 88.807 29.569 62.795 1.00 85.97 39 ALA E CA 1
ATOM 3816 C C . ALA E 1 12 ? 88.339 29.204 64.198 1.00 90.69 39 ALA E C 1
ATOM 3817 O O . ALA E 1 12 ? 87.539 29.919 64.803 1.00 91.03 39 ALA E O 1
ATOM 3819 N N . LYS E 1 13 ? 88.840 28.084 64.708 1.00 93.02 40 LYS E N 1
ATOM 3820 C CA . LYS E 1 13 ? 88.492 27.645 66.050 1.00 94.79 40 LYS E CA 1
ATOM 3821 C C . LYS E 1 13 ? 89.740 27.255 66.827 1.00 94.53 40 LYS E C 1
ATOM 3822 O O . LYS E 1 13 ? 90.830 27.134 66.261 1.00 87.78 40 LYS E O 1
ATOM 3828 N N . ALA E 1 14 ? 89.568 27.074 68.133 1.00 98.67 41 ALA E N 1
ATOM 3829 C CA . ALA E 1 14 ? 90.663 26.686 69.010 1.00 100.77 41 ALA E CA 1
ATOM 3830 C C . ALA E 1 14 ? 91.188 25.305 68.627 1.00 102.33 41 ALA E C 1
ATOM 3831 O O . ALA E 1 14 ? 90.416 24.404 68.285 1.00 97.30 41 ALA E O 1
ATOM 3833 N N . ASP E 1 15 ? 92.508 25.151 68.691 1.00 109.02 42 ASP E N 1
ATOM 3834 C CA . ASP E 1 15 ? 93.149 23.894 68.323 1.00 113.74 42 ASP E CA 1
ATOM 3835 C C . ASP E 1 15 ? 92.862 22.774 69.316 1.00 116.33 42 ASP E C 1
ATOM 3836 O O . ASP E 1 15 ? 92.026 22.920 70.211 1.00 119.39 42 ASP E O 1
ATOM 3841 N N . ASP E 1 16 ? 93.560 21.658 69.148 1.00 112.96 43 ASP E N 1
ATOM 3842 C CA . ASP E 1 16 ? 93.372 20.484 69.989 1.00 109.37 43 ASP E CA 1
ATOM 3843 C C . ASP E 1 16 ? 93.470 20.761 71.489 1.00 107.03 43 ASP E C 1
ATOM 3844 O O . ASP E 1 16 ? 93.169 19.885 72.296 1.00 108.40 43 ASP E O 1
ATOM 3849 N N . HIS E 1 17 ? 93.874 21.969 71.870 1.00 107.15 44 HIS E N 1
ATOM 3850 C CA . HIS E 1 17 ? 94.017 22.295 73.292 1.00 109.36 44 HIS E CA 1
ATOM 3851 C C . HIS E 1 17 ? 93.269 23.549 73.743 1.00 104.77 44 HIS E C 1
ATOM 3852 O O . HIS E 1 17 ? 93.515 24.066 74.836 1.00 100.51 44 HIS E O 1
ATOM 3859 N N . GLY E 1 18 ? 92.352 24.021 72.902 1.00 103.45 45 GLY E N 1
ATOM 3860 C CA . GLY E 1 18 ? 91.572 25.206 73.220 1.00 97.54 45 GLY E CA 1
ATOM 3861 C C . GLY E 1 18 ? 92.330 26.505 73.013 1.00 89.67 45 GLY E C 1
ATOM 3862 O O . GLY E 1 18 ? 92.076 27.500 73.694 1.00 90.27 45 GLY E O 1
ATOM 3863 N N . TYR E 1 19 ? 93.269 26.497 72.075 1.00 82.53 46 TYR E N 1
ATOM 3864 C CA . TYR E 1 19 ? 94.050 27.687 71.786 1.00 83.41 46 TYR E CA 1
ATOM 3865 C C . TYR E 1 19 ? 93.919 28.156 70.346 1.00 79.60 46 TYR E C 1
ATOM 3866 O O . TYR E 1 19 ? 94.062 27.372 69.409 1.00 76.03 46 TYR E O 1
ATOM 3875 N N . LYS E 1 20 ? 93.600 29.436 70.188 1.00 79.95 47 LYS E N 1
ATOM 3876 C CA . LYS E 1 20 ? 93.519 30.049 68.870 1.00 79.43 47 LYS E CA 1
ATOM 3877 C C . LYS E 1 20 ? 94.874 30.712 68.579 1.00 79.17 47 LYS E C 1
ATOM 3878 O O . LYS E 1 20 ? 95.770 30.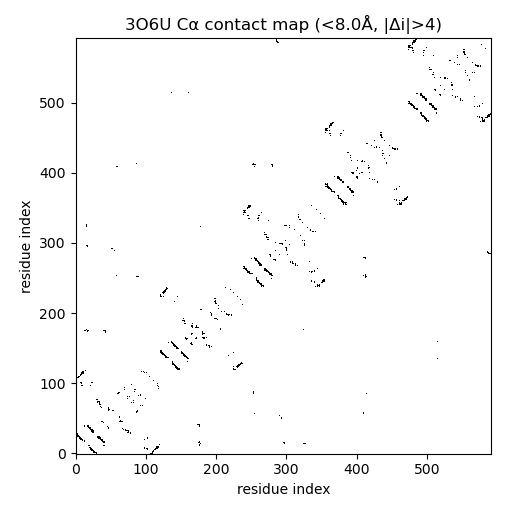716 69.430 1.00 76.16 47 LYS E O 1
ATOM 3884 N N . ALA E 1 21 ? 95.025 31.243 67.368 1.00 80.43 48 ALA E N 1
ATOM 3885 C CA . ALA E 1 21 ? 96.258 31.916 66.969 1.00 82.02 48 ALA E CA 1
ATOM 3886 C C . ALA E 1 21 ? 95.980 33.080 66.026 1.00 83.49 48 ALA E C 1
ATOM 3887 O O . ALA E 1 21 ? 95.272 32.933 65.027 1.00 84.89 48 ALA E O 1
ATOM 3889 N N . LYS E 1 22 ? 96.544 34.237 66.356 1.00 78.77 49 LYS E N 1
ATOM 3890 C CA . LYS E 1 22 ? 96.376 35.433 65.546 1.00 70.39 49 LYS E CA 1
ATOM 3891 C C . LYS E 1 22 ? 97.708 35.892 64.938 1.00 64.03 49 LYS E C 1
ATOM 3892 O O . LYS E 1 22 ? 98.772 35.633 65.499 1.00 61.55 49 LYS E O 1
ATOM 3898 N N . LEU E 1 23 ? 97.639 36.537 63.773 1.00 58.72 50 LEU E N 1
ATOM 3899 C CA . LEU E 1 23 ? 98.828 37.062 63.103 1.00 57.39 50 LEU E CA 1
ATOM 3900 C C . LEU E 1 23 ? 98.557 38.391 62.402 1.00 62.01 50 LEU E C 1
ATOM 3901 O O . LEU E 1 23 ? 97.671 38.495 61.554 1.00 62.26 50 LEU E O 1
ATOM 3906 N N . SER E 1 24 ? 99.322 39.409 62.773 1.00 59.53 51 SER E N 1
ATOM 3907 C CA . SER E 1 24 ? 99.192 40.713 62.151 1.00 54.34 51 SER E CA 1
ATOM 3908 C C . SER E 1 24 ? 100.529 41.137 61.568 1.00 54.47 51 SER E C 1
ATOM 3909 O O . SER E 1 24 ? 101.583 40.906 62.164 1.00 53.43 51 SER E O 1
ATOM 3912 N N . ILE E 1 25 ? 100.484 41.728 60.384 1.00 52.84 52 ILE E N 1
ATOM 3913 C CA . ILE E 1 25 ? 101.689 42.252 59.785 1.00 48.89 52 ILE E CA 1
ATOM 3914 C C . ILE E 1 25 ? 101.410 43.655 59.267 1.00 58.82 52 ILE E C 1
ATOM 3915 O O . ILE E 1 25 ? 100.285 43.980 58.878 1.00 61.56 52 ILE E O 1
ATOM 3920 N N . LYS E 1 26 ? 102.426 44.505 59.333 1.00 63.31 53 LYS E N 1
ATOM 3921 C CA . LYS E 1 26 ? 102.323 45.815 58.719 1.00 65.68 53 LYS E CA 1
ATOM 3922 C C . LYS E 1 26 ? 103.269 45.740 57.510 1.00 56.96 53 LYS E C 1
ATOM 3923 O O . LYS E 1 26 ? 104.406 45.265 57.612 1.00 50.26 53 LYS E O 1
ATOM 3929 N N . VAL E 1 27 ? 102.765 46.165 56.360 1.00 55.91 54 VAL E N 1
ATOM 3930 C CA . VAL E 1 27 ? 103.548 46.165 55.139 1.00 61.10 54 VAL E CA 1
ATOM 3931 C C . VAL E 1 27 ? 103.881 47.617 54.837 1.00 65.35 54 VAL E C 1
ATOM 3932 O O . VAL E 1 27 ? 102.995 48.473 54.716 1.00 71.20 54 VAL E O 1
ATOM 3936 N N . SER E 1 28 ? 105.174 47.890 54.752 1.00 58.08 55 SER E N 1
ATOM 3937 C CA . SER E 1 28 ? 105.645 49.231 54.475 1.00 59.67 55 SER E CA 1
ATOM 3938 C C . SER E 1 28 ? 106.653 49.170 53.334 1.00 57.33 55 SER E C 1
ATOM 3939 O O . SER E 1 28 ? 107.679 48.491 53.426 1.00 53.03 55 SER E O 1
ATOM 3942 N N . ASP E 1 29 ? 106.334 49.875 52.254 1.00 58.88 56 ASP E N 1
ATOM 3943 C CA . ASP E 1 29 ? 107.175 49.908 51.062 1.00 65.96 56 ASP E CA 1
ATOM 3944 C C . ASP E 1 29 ? 107.382 48.503 50.457 1.00 67.47 56 ASP E C 1
ATOM 3945 O O . ASP E 1 29 ? 108.496 48.126 50.094 1.00 71.32 56 ASP E O 1
ATOM 3950 N N . GLY E 1 30 ? 106.294 47.741 50.361 1.00 58.47 57 GLY E N 1
ATOM 3951 C CA . GLY E 1 30 ? 106.339 46.399 49.803 1.00 62.66 57 GLY E CA 1
ATOM 3952 C C . GLY E 1 30 ? 106.984 45.384 50.719 1.00 66.53 57 GLY E C 1
ATOM 3953 O O . GLY E 1 30 ? 107.007 44.192 50.410 1.00 64.24 57 GLY E O 1
ATOM 3954 N N . LYS E 1 31 ? 107.448 45.846 51.874 1.00 68.51 58 LYS E N 1
ATOM 3955 C CA . LYS E 1 31 ? 108.189 44.994 52.799 1.00 70.30 58 LYS E CA 1
ATOM 3956 C C . LYS E 1 31 ? 107.484 44.717 54.114 1.00 73.16 58 LYS E C 1
ATOM 3957 O O . LYS E 1 31 ? 106.694 45.535 54.578 1.00 74.94 58 LYS E O 1
ATOM 3963 N N . ILE E 1 32 ? 107.767 43.564 54.717 1.00 77.79 59 ILE E N 1
ATOM 3964 C CA . ILE E 1 32 ? 107.135 43.218 55.993 1.00 80.02 59 ILE E CA 1
ATOM 3965 C C . ILE E 1 32 ? 107.852 43.922 57.145 1.00 77.30 59 ILE E C 1
ATOM 3966 O O . ILE E 1 32 ? 108.831 43.408 57.700 1.00 72.28 59 ILE E O 1
ATOM 3971 N N . THR E 1 33 ? 107.323 45.097 57.491 1.00 76.59 60 THR E N 1
ATOM 3972 C CA . THR E 1 33 ? 107.841 45.979 58.542 1.00 79.17 60 THR E CA 1
ATOM 3973 C C . THR E 1 33 ? 107.659 45.439 59.959 1.00 82.03 60 THR E C 1
ATOM 3974 O O . THR E 1 33 ? 108.600 45.454 60.756 1.00 85.28 60 THR E O 1
ATOM 3978 N N . GLU E 1 34 ? 106.451 44.993 60.285 1.00 79.10 61 GLU E N 1
ATOM 3979 C CA . GLU E 1 34 ? 106.208 44.388 61.594 1.00 74.94 61 GLU E CA 1
ATOM 3980 C C . GLU E 1 34 ? 105.417 43.081 61.484 1.00 70.22 61 GLU E C 1
ATOM 3981 O O . GLU E 1 34 ? 104.736 42.834 60.485 1.00 69.66 61 GLU E O 1
ATOM 3987 N N . ALA E 1 35 ? 105.539 42.240 62.508 1.00 65.59 62 ALA E N 1
ATOM 3988 C CA . ALA E 1 35 ? 104.732 41.028 62.594 1.00 62.66 62 ALA E CA 1
ATOM 3989 C C . ALA E 1 35 ? 104.401 40.690 64.056 1.00 69.02 62 ALA E C 1
ATOM 3990 O O . ALA E 1 35 ? 105.268 40.723 64.932 1.00 68.27 62 ALA E O 1
ATOM 3992 N N . LYS E 1 36 ? 103.128 40.390 64.309 1.00 78.11 63 LYS E N 1
ATOM 3993 C CA . LYS E 1 36 ? 102.655 40.012 65.643 1.00 78.92 63 LYS E CA 1
ATOM 3994 C C . LYS E 1 36 ? 101.944 38.654 65.564 1.00 76.32 63 LYS E C 1
ATOM 3995 O O . LYS E 1 36 ? 100.993 38.475 64.802 1.00 75.67 63 LYS E O 1
ATOM 4001 N N . TYR E 1 37 ? 102.424 37.692 66.344 1.00 78.16 64 TYR E N 1
ATOM 4002 C CA . TYR E 1 37 ? 101.837 36.353 66.352 1.00 79.78 64 TYR E CA 1
ATOM 4003 C C . TYR E 1 37 ? 101.594 35.929 67.786 1.00 83.21 64 TYR E C 1
ATOM 4004 O O . TYR E 1 37 ? 102.515 35.891 68.601 1.00 85.55 64 TYR E O 1
ATOM 4013 N N . ASN E 1 38 ? 100.346 35.591 68.075 1.00 80.58 65 ASN E N 1
ATOM 4014 C CA . ASN E 1 38 ? 99.958 35.245 69.422 1.00 82.44 65 ASN E CA 1
ATOM 4015 C C . ASN E 1 38 ? 98.963 34.103 69.502 1.00 84.85 65 ASN E C 1
ATOM 4016 O O . ASN E 1 38 ? 97.926 34.122 68.837 1.00 86.23 65 ASN E O 1
ATOM 4021 N N . GLU E 1 39 ? 99.300 33.094 70.294 1.00 86.92 66 GLU E N 1
ATOM 4022 C CA . GLU E 1 39 ? 98.376 31.992 70.531 1.00 86.15 66 GLU E CA 1
ATOM 4023 C C . GLU E 1 39 ? 97.662 32.357 71.845 1.00 86.54 66 GLU E C 1
ATOM 4024 O O . GLU E 1 39 ? 98.281 32.858 72.786 1.00 85.39 66 GLU E O 1
ATOM 4030 N N . PHE E 1 40 ? 96.356 32.120 71.895 1.00 88.29 67 PHE E N 1
ATOM 4031 C CA . PHE E 1 40 ? 95.565 32.480 73.066 1.00 93.71 67 PHE E CA 1
ATOM 4032 C C . PHE E 1 40 ? 94.350 31.581 73.225 1.00 90.03 67 PHE E C 1
ATOM 4033 O O . PHE E 1 40 ? 93.916 30.950 72.264 1.00 86.08 67 PHE E O 1
ATOM 4041 N N . ASN E 1 41 ? 93.819 31.494 74.442 1.00 90.80 68 ASN E N 1
ATOM 4042 C CA . ASN E 1 41 ? 92.598 30.719 74.642 1.00 93.60 68 ASN E CA 1
ATOM 4043 C C . ASN E 1 41 ? 91.441 31.557 74.082 1.00 97.98 68 ASN E C 1
ATOM 4044 O O . ASN E 1 41 ? 91.294 32.738 74.407 1.00 97.35 68 ASN E O 1
ATOM 4049 N N . GLY E 1 42 ? 90.637 30.933 73.230 1.00 103.29 69 GLY E N 1
ATOM 4050 C CA . GLY E 1 42 ? 89.524 31.629 72.624 1.00 106.41 69 GLY E CA 1
ATOM 4051 C C . GLY E 1 42 ? 88.611 32.327 73.609 1.00 103.50 69 GLY E C 1
ATOM 4052 O O . GLY E 1 42 ? 88.423 33.547 73.541 1.00 95.27 69 GLY E O 1
ATOM 4053 N N . GLU E 1 43 ? 88.077 31.550 74.547 1.00 105.42 70 GLU E N 1
ATOM 4054 C CA . GLU E 1 43 ? 87.125 32.052 75.528 1.00 106.73 70 GLU E CA 1
ATOM 4055 C C . GLU E 1 43 ? 87.658 33.133 76.451 1.00 108.04 70 GLU E C 1
ATOM 4056 O O . GLU E 1 43 ? 87.067 34.209 76.580 1.00 108.22 70 GLU E O 1
ATOM 4062 N N . THR E 1 44 ? 88.789 32.849 77.074 1.00 106.54 71 THR E N 1
ATOM 4063 C CA . THR E 1 44 ? 89.387 33.776 78.018 1.00 103.03 71 THR E CA 1
ATOM 4064 C C . THR E 1 44 ? 90.161 34.890 77.326 1.00 106.24 71 THR E C 1
ATOM 4065 O O . THR E 1 44 ? 90.283 35.998 77.848 1.00 105.97 71 THR E O 1
ATOM 4069 N N . ASN E 1 45 ? 90.659 34.586 76.135 1.00 107.65 72 ASN E N 1
ATOM 4070 C CA . ASN E 1 45 ? 91.470 35.505 75.343 1.00 104.92 72 ASN E CA 1
ATOM 4071 C C . ASN E 1 45 ? 92.812 35.829 76.008 1.00 101.18 72 ASN E C 1
ATOM 4072 O O . ASN E 1 45 ? 93.414 36.874 75.747 1.00 96.02 72 ASN E O 1
ATOM 4077 N N . ALA E 1 46 ? 93.277 34.919 76.861 1.00 101.79 73 ALA E N 1
ATOM 4078 C CA . ALA E 1 46 ? 94.567 35.078 77.526 1.00 103.50 73 ALA E CA 1
ATOM 4079 C C . ALA E 1 46 ? 95.693 34.599 76.602 1.00 102.98 73 ALA E C 1
ATOM 4080 O O . ALA E 1 46 ? 95.707 33.444 76.160 1.00 101.42 73 ALA E O 1
ATOM 4090 N N . LYS E 1 48 ? 99.245 33.249 75.222 1.00 106.69 75 LYS E N 1
ATOM 4091 C CA . LYS E 1 48 ? 100.004 32.088 75.686 1.00 108.92 75 LYS E CA 1
ATOM 4092 C C . LYS E 1 48 ? 101.458 32.391 76.061 1.00 114.23 75 LYS E C 1
ATOM 4093 O O . LYS E 1 48 ? 102.122 31.565 76.693 1.00 118.78 75 LYS E O 1
ATOM 4099 N N . ARG E 1 49 ? 101.953 33.570 75.676 1.00 114.19 76 ARG E N 1
ATOM 4100 C CA . ARG E 1 49 ? 103.318 33.968 76.038 1.00 116.45 76 ARG E CA 1
ATOM 4101 C C . ARG E 1 49 ? 103.298 34.780 77.342 1.00 116.73 76 ARG E C 1
ATOM 4102 O O . ARG E 1 49 ? 104.341 35.010 77.958 1.00 115.20 76 ARG E O 1
ATOM 4110 N N . GLU E 1 50 ? 102.104 35.214 77.747 1.00 118.78 77 GLU E N 1
ATOM 4111 C CA . GLU E 1 50 ? 101.924 35.912 79.023 1.00 122.48 77 GLU E CA 1
ATOM 4112 C C . GLU E 1 50 ? 101.916 34.830 80.120 1.00 121.49 77 GLU E C 1
ATOM 4113 O O . GLU E 1 50 ? 102.098 35.119 81.307 1.00 119.94 77 GLU E O 1
ATOM 4119 N N . ASP E 1 51 ? 101.706 33.585 79.702 1.00 122.09 78 ASP E N 1
ATOM 4120 C CA . ASP E 1 51 ? 101.647 32.458 80.619 1.00 126.71 78 ASP E CA 1
ATOM 4121 C C . ASP E 1 51 ? 103.050 32.044 81.065 1.00 131.60 78 ASP E C 1
ATOM 4122 O O . ASP E 1 51 ? 103.800 31.430 80.302 1.00 133.39 78 ASP E O 1
ATOM 4127 N N . LYS E 1 52 ? 103.397 32.394 82.303 1.00 132.30 79 LYS E N 1
ATOM 4128 C CA . LYS E 1 52 ? 104.711 32.069 82.861 1.00 133.27 79 LYS E CA 1
ATOM 4129 C C . LYS E 1 52 ? 104.826 30.588 83.242 1.00 137.10 79 LYS E C 1
ATOM 4130 O O . LYS E 1 52 ? 105.923 30.020 83.213 1.00 140.29 79 LYS E O 1
ATOM 4136 N N . ASP E 1 53 ? 103.697 29.969 83.600 1.00 134.96 80 ASP E N 1
ATOM 4137 C CA . ASP E 1 53 ? 103.666 28.538 83.927 1.00 132.67 80 ASP E CA 1
ATOM 4138 C C . ASP E 1 53 ? 103.764 27.706 82.643 1.00 130.86 80 ASP E C 1
ATOM 4139 O O . ASP E 1 53 ? 104.538 26.749 82.577 1.00 130.81 80 ASP E O 1
ATOM 4144 N N . TYR E 1 54 ? 102.970 28.065 81.635 1.00 129.84 81 TYR E N 1
ATOM 4145 C CA . TYR E 1 54 ? 103.017 27.397 80.335 1.00 131.10 81 TYR E CA 1
ATOM 4146 C C . TYR E 1 54 ? 104.460 27.450 79.830 1.00 131.98 81 TYR E C 1
ATOM 4147 O O . TYR E 1 54 ? 104.893 26.579 79.073 1.00 131.16 81 TYR E O 1
ATOM 4156 N N . ASN E 1 55 ? 105.195 28.480 80.255 1.00 134.12 82 ASN E N 1
ATOM 4157 C CA . ASN E 1 55 ? 106.584 28.669 79.836 1.00 136.91 82 ASN E CA 1
ATOM 4158 C C . ASN E 1 55 ? 107.599 27.824 80.604 1.00 141.38 82 ASN E C 1
ATOM 4159 O O . ASN E 1 55 ? 108.483 27.214 79.991 1.00 144.37 82 ASN E O 1
ATOM 4164 N N . GLU E 1 56 ? 107.481 27.7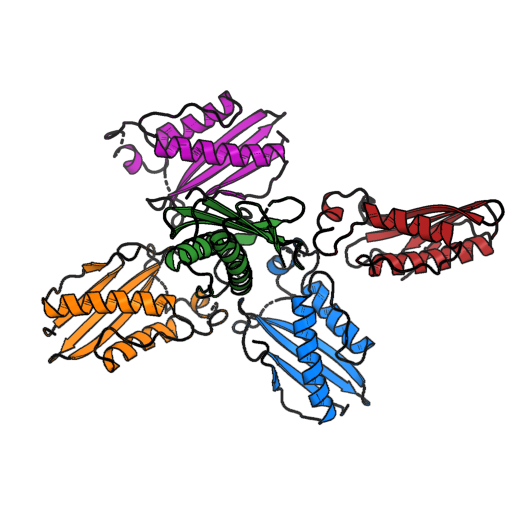83 81.930 1.00 139.94 83 GLU E N 1
ATOM 4165 C CA . GLU E 1 56 ? 108.386 26.968 82.744 1.00 139.73 83 GLU E CA 1
ATOM 4166 C C . GLU E 1 56 ? 108.121 25.466 82.526 1.00 144.10 83 GLU E C 1
ATOM 4167 O O . GLU E 1 56 ? 109.063 24.673 82.444 1.00 145.57 83 GLU E O 1
ATOM 4173 N N . LYS E 1 57 ? 106.845 25.087 82.423 1.00 146.29 84 LYS E N 1
ATOM 4174 C CA . LYS E 1 57 ? 106.451 23.694 82.175 1.00 147.07 84 LYS E CA 1
ATOM 4175 C C . LYS E 1 57 ? 106.894 23.197 80.791 1.00 146.98 84 LYS E C 1
ATOM 4176 O O . LYS E 1 57 ? 107.182 22.009 80.621 1.00 147.47 84 LYS E O 1
ATOM 4190 N N . THR E 1 59 ? 109.491 24.722 79.036 1.00 147.53 86 THR E N 1
ATOM 4191 C CA . THR E 1 59 ? 110.936 24.912 78.889 1.00 150.13 86 THR E CA 1
ATOM 4192 C C . THR E 1 59 ? 111.617 23.620 79.415 1.00 148.07 86 THR E C 1
ATOM 4193 O O . THR E 1 59 ? 112.806 23.395 79.180 1.00 150.44 86 THR E O 1
ATOM 4197 N N . GLY E 1 60 ? 110.843 22.768 80.094 1.00 145.92 87 GLY E N 1
ATOM 4198 C CA . GLY E 1 60 ? 111.370 21.514 80.615 1.00 144.93 87 GLY E CA 1
ATOM 4199 C C . GLY E 1 60 ? 111.320 20.335 79.647 1.00 141.24 87 GLY E C 1
ATOM 4200 O O . GLY E 1 60 ? 112.283 19.568 79.555 1.00 139.92 87 GLY E O 1
ATOM 4201 N N . VAL E 1 61 ? 110.207 20.183 78.929 1.00 139.47 88 VAL E N 1
ATOM 4202 C CA . VAL E 1 61 ? 110.046 19.076 77.978 1.00 137.17 88 VAL E CA 1
ATOM 4203 C C . VAL E 1 61 ? 110.916 19.258 76.732 1.00 131.29 88 VAL E C 1
ATOM 4204 O O . VAL E 1 61 ? 111.913 18.549 76.556 1.00 129.11 88 VAL E O 1
ATOM 4208 N N . SER E 1 62 ? 110.535 20.199 75.868 1.00 127.26 89 SER E N 1
ATOM 4209 C CA . SER E 1 62 ? 111.304 20.487 74.658 1.00 124.39 89 SER E CA 1
ATOM 4210 C C . SER E 1 62 ? 112.328 21.607 74.905 1.00 129.79 89 SER E C 1
ATOM 4211 O O . SER E 1 62 ? 113.430 21.574 74.356 1.00 130.59 89 SER E O 1
ATOM 4214 N N . GLY E 1 63 ? 111.960 22.578 75.742 1.00 132.99 90 GLY E N 1
ATOM 4215 C CA . GLY E 1 63 ? 112.849 23.682 76.071 1.00 135.21 90 GLY E CA 1
ATOM 4216 C C . GLY E 1 63 ? 112.443 24.986 75.408 1.00 134.78 90 GLY E C 1
ATOM 4217 O O . GLY E 1 63 ? 112.955 26.057 75.757 1.00 134.18 90 GLY E O 1
ATOM 4218 N N . ILE E 1 64 ? 111.510 24.892 74.460 1.00 132.78 91 ILE E N 1
ATOM 4219 C CA . ILE E 1 64 ? 111.035 26.055 73.706 1.00 129.01 91 ILE E CA 1
ATOM 4220 C C . ILE E 1 64 ? 109.531 26.295 73.851 1.00 125.18 91 ILE E C 1
ATOM 4221 O O . ILE E 1 64 ? 108.714 25.443 73.501 1.00 124.40 91 ILE E O 1
ATOM 4226 N N . GLY E 1 65 ? 109.190 27.474 74.367 1.00 124.10 92 GLY E N 1
ATOM 4227 C CA . GLY E 1 65 ? 107.802 27.827 74.609 1.00 121.93 92 GLY E CA 1
ATOM 4228 C C . GLY E 1 65 ? 107.365 29.146 74.009 1.00 116.45 92 GLY E C 1
ATOM 4229 O O . GLY E 1 65 ? 108.171 29.865 73.424 1.00 113.49 92 GLY E O 1
ATOM 4230 N N . PRO E 1 66 ? 106.073 29.487 74.152 1.00 114.21 93 PRO E N 1
ATOM 4231 C CA . PRO E 1 66 ? 105.447 30.712 73.638 1.00 108.46 93 PRO E CA 1
ATOM 4232 C C . PRO E 1 66 ? 106.281 31.981 73.801 1.00 104.00 93 PRO E C 1
ATOM 4233 O O . PRO E 1 66 ? 106.527 32.685 72.823 1.00 97.41 93 PRO E O 1
ATOM 4237 N N . ALA E 1 67 ? 106.696 32.283 75.026 1.00 104.37 94 ALA E N 1
ATOM 4238 C CA . ALA E 1 67 ? 107.493 33.484 75.273 1.00 99.66 94 ALA E CA 1
ATOM 4239 C C . ALA E 1 67 ? 108.791 33.432 74.476 1.00 98.19 94 ALA E C 1
ATOM 4240 O O . ALA E 1 67 ? 109.462 34.453 74.288 1.00 90.28 94 ALA E O 1
ATOM 4242 N N . GLU E 1 68 ? 109.123 32.239 73.994 1.00 105.92 95 GLU E N 1
ATOM 4243 C CA . GLU E 1 68 ? 110.324 32.034 73.205 1.00 112.50 95 GLU E CA 1
ATOM 4244 C C . GLU E 1 68 ? 110.091 31.983 71.686 1.00 107.79 95 GLU E C 1
ATOM 4245 O O . GLU E 1 68 ? 110.527 32.886 70.967 1.00 108.93 95 GLU E O 1
ATOM 4251 N N . TYR E 1 69 ? 109.370 30.964 71.207 1.00 102.92 96 TYR E N 1
ATOM 4252 C CA . TYR E 1 69 ? 109.190 30.769 69.765 1.00 101.94 96 TYR E CA 1
ATOM 4253 C C . TYR E 1 69 ? 108.184 31.652 69.038 1.00 101.40 96 TYR E C 1
ATOM 4254 O O . TYR E 1 69 ? 108.170 31.690 67.805 1.00 98.71 96 TYR E O 1
ATOM 4263 N N . GLU E 1 70 ? 107.338 32.355 69.789 1.00 102.50 97 GLU E N 1
ATOM 4264 C CA . GLU E 1 70 ? 106.383 33.266 69.159 1.00 99.52 97 GLU E CA 1
ATOM 4265 C C . GLU E 1 70 ? 107.125 34.464 68.553 1.00 96.02 97 GLU E C 1
ATOM 4266 O O . GLU E 1 70 ? 106.892 34.803 67.390 1.00 85.45 97 GLU E O 1
ATOM 4272 N N . PRO E 1 71 ? 108.018 35.124 69.335 1.00 99.42 98 PRO E N 1
ATOM 4273 C CA . PRO E 1 71 ? 108.791 36.269 68.829 1.00 95.32 98 PRO E CA 1
ATOM 4274 C C . PRO E 1 71 ? 109.826 35.795 67.805 1.00 91.87 98 PRO E C 1
ATOM 4275 O O . PRO E 1 71 ? 110.296 36.585 66.988 1.00 85.42 98 PRO E O 1
ATOM 4279 N N . GLN E 1 72 ? 110.198 34.513 67.867 1.00 96.03 99 GLN E N 1
ATOM 4280 C CA . GLN E 1 72 ? 111.185 33.945 66.946 1.00 102.08 99 GLN E CA 1
ATOM 4281 C C . GLN E 1 72 ? 110.631 33.781 65.539 1.00 96.37 99 GLN E C 1
ATOM 4282 O O . GLN E 1 72 ? 111.332 34.026 64.554 1.00 92.56 99 GLN E O 1
ATOM 4288 N N . LEU E 1 73 ? 109.375 33.351 65.445 1.00 94.47 100 LEU E N 1
ATOM 4289 C CA . LEU E 1 73 ? 108.743 33.155 64.144 1.00 92.58 100 LEU E CA 1
ATOM 4290 C C . LEU E 1 73 ? 108.419 34.504 63.488 1.00 93.06 100 LEU E C 1
ATOM 4291 O O . LEU E 1 73 ? 108.555 34.650 62.272 1.00 95.13 100 LEU E O 1
ATOM 4296 N N . GLU E 1 74 ? 108.011 35.486 64.289 1.00 89.26 101 GLU E N 1
ATOM 4297 C CA . GLU E 1 74 ? 107.744 36.831 63.772 1.00 88.14 101 GLU E CA 1
ATOM 4298 C C . GLU E 1 74 ? 108.977 37.364 63.011 1.00 84.63 101 GLU E C 1
ATOM 4299 O O . GLU E 1 74 ? 108.948 37.510 61.787 1.00 81.67 101 GLU E O 1
ATOM 4305 N N . LYS E 1 75 ? 110.050 37.652 63.751 1.00 81.09 102 LYS E N 1
ATOM 4306 C CA . LYS E 1 75 ? 111.285 38.186 63.181 1.00 77.58 102 LYS E CA 1
ATOM 4307 C C . LYS E 1 75 ? 111.820 37.361 62.005 1.00 67.41 102 LYS E C 1
ATOM 4308 O O . LYS E 1 75 ? 112.443 37.906 61.088 1.00 63.29 102 LYS E O 1
ATOM 4314 N N . ALA E 1 76 ? 111.583 36.050 62.044 1.00 64.24 103 ALA E N 1
ATOM 4315 C CA . ALA E 1 76 ? 112.010 35.147 60.975 1.00 66.92 103 ALA E CA 1
ATOM 4316 C C . ALA E 1 76 ? 111.101 35.281 59.747 1.00 69.40 103 ALA E C 1
ATOM 4317 O O . ALA E 1 76 ? 111.407 34.750 58.677 1.00 65.59 103 ALA E O 1
ATOM 4319 N N . LEU E 1 77 ? 109.973 35.972 59.915 1.00 66.80 104 LEU E N 1
ATOM 4320 C CA . LEU E 1 77 ? 109.059 36.238 58.803 1.00 66.95 104 LEU E CA 1
ATOM 4321 C C . LEU E 1 77 ? 109.532 37.542 58.163 1.00 72.06 104 LEU E C 1
ATOM 4322 O O . LEU E 1 77 ? 109.557 37.669 56.937 1.00 73.96 104 LEU E O 1
ATOM 4327 N N . ILE E 1 78 ? 109.887 38.508 59.010 1.00 71.75 105 ILE E N 1
ATOM 4328 C CA . ILE E 1 78 ? 110.403 39.798 58.561 1.00 75.38 105 ILE E CA 1
ATOM 4329 C C . ILE E 1 78 ? 111.725 39.553 57.830 1.00 85.13 105 ILE E C 1
ATOM 4330 O O . ILE E 1 78 ? 112.046 40.238 56.857 1.00 88.71 105 ILE E O 1
ATOM 4335 N N . GLU E 1 79 ? 112.479 38.565 58.301 1.00 87.99 106 GLU E N 1
ATOM 4336 C CA . GLU E 1 79 ? 113.737 38.198 57.680 1.00 91.74 106 GLU E CA 1
ATOM 4337 C C . GLU E 1 79 ? 113.514 37.685 56.255 1.00 92.99 106 GLU E C 1
ATOM 4338 O O . GLU E 1 79 ? 113.980 38.295 55.290 1.00 93.85 106 GLU E O 1
ATOM 4344 N N . LYS E 1 80 ? 112.773 36.585 56.133 1.00 90.94 107 LYS E N 1
ATOM 4345 C CA . LYS E 1 80 ? 112.562 35.930 54.843 1.00 87.34 107 LYS E CA 1
ATOM 4346 C C . LYS E 1 80 ? 111.667 36.689 53.881 1.00 83.97 107 LYS E C 1
ATOM 4347 O O . LYS E 1 80 ? 111.757 36.517 52.663 1.00 81.70 107 LYS E O 1
ATOM 4353 N N . GLN E 1 81 ? 110.821 37.547 54.434 1.00 78.79 108 GLN E N 1
ATOM 4354 C CA . GLN E 1 81 ? 109.863 38.305 53.641 1.00 77.51 108 GLN E CA 1
ATOM 4355 C C . GLN E 1 81 ? 108.944 37.355 52.877 1.00 76.09 108 GLN E C 1
ATOM 4356 O O . GLN E 1 81 ? 108.379 37.710 51.844 1.00 69.69 108 GLN E O 1
ATOM 4362 N N . SER E 1 82 ? 108.804 36.140 53.401 1.00 82.07 109 SER E N 1
ATOM 4363 C CA . SER E 1 82 ? 107.935 35.127 52.806 1.00 84.98 109 SER E CA 1
ATOM 4364 C C . SER E 1 82 ? 107.512 34.128 53.880 1.00 82.65 109 SER E C 1
ATOM 4365 O O . SER E 1 82 ? 108.087 34.102 54.974 1.00 78.70 109 SER E O 1
ATOM 4368 N N . SER E 1 83 ? 106.509 33.311 53.574 1.00 81.07 110 SER E N 1
ATOM 4369 C CA . SER E 1 83 ? 105.996 32.364 54.558 1.00 85.94 110 SER E CA 1
ATOM 4370 C C . SER E 1 83 ? 106.974 31.228 54.767 1.00 91.61 110 SER E C 1
ATOM 4371 O O . SER E 1 83 ? 106.958 30.559 55.801 1.00 85.77 110 SER E O 1
ATOM 4374 N N . ASP E 1 84 ? 107.837 31.033 53.778 1.00 103.75 111 ASP E N 1
ATOM 4375 C CA . ASP E 1 84 ? 108.833 29.985 53.837 1.00 113.07 111 ASP E CA 1
ATOM 4376 C C . ASP E 1 84 ? 109.927 30.252 54.868 1.00 113.35 111 ASP E C 1
ATOM 4377 O O . ASP E 1 84 ? 111.046 30.653 54.524 1.00 114.13 111 ASP E O 1
ATOM 4382 N N . ILE E 1 85 ? 109.578 30.071 56.139 1.00 108.03 112 ILE E N 1
ATOM 4383 C CA . ILE E 1 85 ? 110.561 30.190 57.206 1.00 104.34 112 ILE E CA 1
ATOM 4384 C C . ILE E 1 85 ? 110.910 28.756 57.624 1.00 103.52 112 ILE E C 1
ATOM 4385 O O . ILE E 1 85 ? 110.201 27.798 57.283 1.00 98.95 112 ILE E O 1
ATOM 4390 N N . ASP E 1 86 ? 112.007 28.612 58.358 1.00 106.47 113 ASP E N 1
ATOM 4391 C CA . ASP E 1 86 ? 112.453 27.295 58.783 1.00 108.65 113 ASP E CA 1
ATOM 4392 C C . ASP E 1 86 ? 111.804 26.912 60.105 1.00 106.16 113 ASP E C 1
ATOM 4393 O O . ASP E 1 86 ? 111.780 27.703 61.052 1.00 101.68 113 ASP E O 1
ATOM 4398 N N . VAL E 1 87 ? 111.253 25.703 60.145 1.00 105.94 114 VAL E N 1
ATOM 4399 C CA . VAL E 1 87 ? 110.576 25.206 61.333 1.00 108.23 114 VAL E CA 1
ATOM 4400 C C . VAL E 1 87 ? 111.508 25.182 62.542 1.00 113.07 114 VAL E C 1
ATOM 4401 O O . VAL E 1 87 ? 112.713 24.975 62.401 1.00 116.70 114 VAL E O 1
ATOM 4405 N N . ILE E 1 88 ? 110.961 25.430 63.727 1.00 115.26 115 ILE E N 1
ATOM 4406 C CA . ILE E 1 88 ? 111.780 25.374 64.933 1.00 122.11 115 ILE E CA 1
ATOM 4407 C C . ILE E 1 88 ? 111.505 24.044 65.659 1.00 127.29 115 ILE E C 1
ATOM 4408 O O . ILE E 1 88 ? 110.376 23.770 66.082 1.00 129.66 115 ILE E O 1
ATOM 4413 N N . THR E 1 89 ? 112.545 23.218 65.785 1.00 128.54 116 THR E N 1
ATOM 4414 C CA . THR E 1 89 ? 112.430 21.916 66.453 1.00 129.76 116 THR E CA 1
ATOM 4415 C C . THR E 1 89 ? 112.038 22.111 67.926 1.00 132.66 116 THR E C 1
ATOM 4416 O O . THR E 1 89 ? 112.498 23.049 68.594 1.00 130.31 116 THR E O 1
ATOM 4420 N N . GLY E 1 90 ? 111.203 21.196 68.419 1.00 135.94 117 GLY E N 1
ATOM 4421 C CA . GLY E 1 90 ? 110.651 21.312 69.762 1.00 136.68 117 GLY E CA 1
ATOM 4422 C C . GLY E 1 90 ? 109.278 21.983 69.624 1.00 132.99 117 GLY E C 1
ATOM 4423 O O . GLY E 1 90 ? 108.393 21.826 70.471 1.00 132.78 117 GLY E O 1
ATOM 4424 N N . ALA E 1 91 ? 109.120 22.753 68.546 1.00 128.45 118 ALA E N 1
ATOM 4425 C CA . ALA E 1 91 ? 107.868 23.431 68.243 1.00 121.70 118 ALA E CA 1
ATOM 4426 C C . ALA E 1 91 ? 107.441 23.109 66.806 1.00 112.61 118 ALA E C 1
ATOM 4427 O O . ALA E 1 91 ? 107.193 24.011 66.005 1.00 107.52 118 ALA E O 1
ATOM 4429 N N . THR E 1 92 ? 107.371 21.819 66.481 1.00 112.18 119 THR E N 1
ATOM 4430 C CA . THR E 1 92 ? 106.953 21.391 65.145 1.00 109.95 119 THR E CA 1
ATOM 4431 C C . THR E 1 92 ? 105.517 21.878 64.885 1.00 103.51 119 THR E C 1
ATOM 4432 O O . THR E 1 92 ? 105.264 22.582 63.903 1.00 99.31 119 THR E O 1
ATOM 4436 N N . SER E 1 93 ? 104.596 21.528 65.781 1.00 100.40 120 SER E N 1
ATOM 4437 C CA . SER E 1 93 ? 103.197 21.928 65.662 1.00 97.32 120 SER E CA 1
ATOM 4438 C C . SER E 1 93 ? 102.976 23.436 65.509 1.00 94.55 120 SER E C 1
ATOM 4439 O O . SER E 1 93 ? 102.302 23.868 64.573 1.00 94.00 120 SER E O 1
ATOM 4442 N N . SER E 1 94 ? 103.548 24.233 66.411 1.00 88.21 121 SER E N 1
ATOM 4443 C CA . SER E 1 94 ? 103.345 25.680 66.372 1.00 79.20 121 SER E CA 1
ATOM 4444 C C . SER E 1 94 ? 103.966 26.373 65.171 1.00 76.61 121 SER E C 1
ATOM 4445 O O . SER E 1 94 ? 103.431 27.368 64.683 1.00 68.36 121 SER E O 1
ATOM 4448 N N . SER E 1 95 ? 105.079 25.828 64.686 1.00 84.61 122 SER E N 1
ATOM 4449 C CA . SER E 1 95 ? 105.797 26.406 63.552 1.00 82.43 122 SER E CA 1
ATOM 4450 C C . SER E 1 95 ? 105.044 26.289 62.238 1.00 83.39 122 SER E C 1
ATOM 4451 O O . SER E 1 95 ? 105.130 27.181 61.393 1.00 81.66 122 SER E O 1
ATOM 4454 N N . ASN E 1 96 ? 104.318 25.187 62.054 1.00 86.65 123 ASN E N 1
ATOM 4455 C CA . ASN E 1 96 ? 103.512 25.022 60.843 1.00 84.22 123 ASN E CA 1
ATOM 4456 C C . ASN E 1 96 ? 102.194 25.796 60.950 1.00 75.80 123 ASN E C 1
ATOM 4457 O O . ASN E 1 96 ? 101.635 26.210 59.936 1.00 74.74 123 ASN E O 1
ATOM 4462 N N . GLN E 1 97 ? 101.697 25.994 62.170 1.00 75.45 124 GLN E N 1
ATOM 4463 C CA . GLN E 1 97 ? 100.487 26.793 62.362 1.00 77.16 124 GLN E CA 1
ATOM 4464 C C . GLN E 1 97 ? 100.797 28.230 61.930 1.00 74.19 124 GLN E C 1
ATOM 4465 O O . GLN E 1 97 ? 99.975 28.888 61.295 1.00 69.44 124 GLN E O 1
ATOM 4471 N N . PHE E 1 98 ? 101.995 28.698 62.269 1.00 73.70 125 PHE E N 1
ATOM 4472 C CA . PHE E 1 98 ? 102.435 30.044 61.921 1.00 67.48 125 PHE E CA 1
ATOM 4473 C C . PHE E 1 98 ? 102.609 30.210 60.408 1.00 63.75 125 PHE E C 1
ATOM 4474 O O . PHE E 1 98 ? 102.075 31.146 59.812 1.00 51.80 125 PHE E O 1
ATOM 4482 N N . LYS E 1 99 ? 103.356 29.294 59.796 1.00 68.42 126 LYS E N 1
ATOM 4483 C CA . LYS E 1 99 ? 103.617 29.349 58.358 1.00 76.55 126 LYS E CA 1
ATOM 4484 C C . LYS E 1 99 ? 102.332 29.339 57.533 1.00 74.84 126 LYS E C 1
ATOM 4485 O O . LYS E 1 99 ? 102.282 29.939 56.456 1.00 75.51 126 LYS E O 1
ATOM 4491 N N . LYS E 1 100 ? 101.298 28.667 58.040 1.00 74.01 127 LYS E N 1
ATOM 4492 C CA . LYS E 1 100 ? 100.000 28.612 57.361 1.00 72.59 127 LYS E CA 1
ATOM 4493 C C . LYS E 1 100 ? 99.238 29.941 57.445 1.00 63.01 127 LYS E C 1
ATOM 4494 O O . LYS E 1 100 ? 98.537 30.319 56.500 1.00 57.62 127 LYS E O 1
ATOM 4500 N N . LEU E 1 101 ? 99.360 30.632 58.578 1.00 48.35 128 LEU E N 1
ATOM 4501 C CA . LEU E 1 101 ? 98.736 31.939 58.744 1.00 47.07 128 LEU E CA 1
ATOM 4502 C C . LEU E 1 101 ? 99.487 32.966 57.883 1.00 52.59 128 LEU E C 1
ATOM 4503 O O . LEU E 1 101 ? 98.878 33.851 57.283 1.00 56.38 128 LEU E O 1
ATOM 4508 N N . ALA E 1 102 ? 100.811 32.835 57.831 1.00 56.60 129 ALA E N 1
ATOM 4509 C CA . ALA E 1 102 ? 101.657 33.729 57.055 1.00 61.18 129 ALA E CA 1
ATOM 4510 C C . ALA E 1 102 ? 101.262 33.688 55.590 1.00 63.98 129 ALA E C 1
ATOM 4511 O O . ALA E 1 102 ? 101.104 34.731 54.946 1.00 64.95 129 ALA E O 1
ATOM 4513 N N . GLU E 1 103 ? 101.089 32.481 55.066 1.00 64.03 130 GLU E N 1
ATOM 4514 C CA . GLU E 1 103 ? 100.732 32.324 53.667 1.00 65.30 130 GLU E CA 1
ATOM 4515 C C . GLU E 1 103 ? 99.425 33.022 53.381 1.00 64.06 130 GLU E C 1
ATOM 4516 O O . GLU E 1 103 ? 99.231 33.583 52.304 1.00 66.18 130 GLU E O 1
ATOM 4522 N N . LYS E 1 104 ? 98.535 33.011 54.365 1.00 62.43 131 LYS E N 1
ATOM 4523 C CA . LYS E 1 104 ? 97.225 33.595 54.176 1.00 55.77 131 LYS E CA 1
ATOM 4524 C C . LYS E 1 104 ? 97.223 35.112 54.360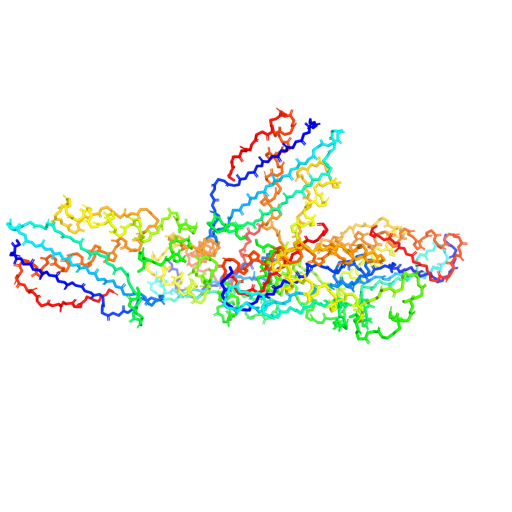 1.00 59.39 131 LYS E C 1
ATOM 4525 O O . LYS E 1 104 ? 96.536 35.830 53.631 1.00 62.62 131 LYS E O 1
ATOM 4531 N N . VAL E 1 105 ? 98.010 35.608 55.308 1.00 55.08 132 VAL E N 1
ATOM 4532 C CA . VAL E 1 105 ? 98.065 37.049 55.543 1.00 53.33 132 VAL E CA 1
ATOM 4533 C C . VAL E 1 105 ? 98.918 37.724 54.467 1.00 53.44 132 VAL E C 1
ATOM 4534 O O . VAL E 1 105 ? 98.664 38.870 54.080 1.00 45.72 132 VAL E O 1
ATOM 4538 N N . LEU E 1 106 ? 99.929 37.000 53.984 1.00 52.55 133 LEU E N 1
ATOM 4539 C CA . LEU E 1 106 ? 100.777 37.513 52.911 1.00 58.50 133 LEU E CA 1
ATOM 4540 C C . LEU E 1 106 ? 99.950 37.566 51.626 1.00 57.45 133 LEU E C 1
ATOM 4541 O O . LEU E 1 106 ? 100.143 38.454 50.794 1.00 63.60 133 LEU E O 1
ATOM 4546 N N . LYS E 1 107 ? 99.022 36.622 51.474 1.00 55.58 134 LYS E N 1
ATOM 4547 C CA . LYS E 1 107 ? 98.126 36.608 50.320 1.00 57.50 134 LYS E CA 1
ATOM 4548 C C . LYS E 1 107 ? 97.154 37.809 50.398 1.00 49.96 134 LYS E C 1
ATOM 4549 O O . LYS E 1 107 ? 96.825 38.410 49.374 1.00 40.78 134 LYS E O 1
ATOM 4555 N N . ASN E 1 108 ? 96.692 38.160 51.599 1.00 46.09 135 ASN E N 1
ATOM 4556 C CA . ASN E 1 108 ? 95.820 39.330 51.734 1.00 49.34 135 ASN E CA 1
ATOM 4557 C C . ASN E 1 108 ? 96.675 40.555 51.431 1.00 53.06 135 ASN E C 1
ATOM 4558 O O . ASN E 1 108 ? 96.212 41.517 50.805 1.00 44.91 135 ASN E O 1
ATOM 4563 N N . ALA E 1 109 ? 97.922 40.508 51.895 1.00 53.12 136 ALA E N 1
ATOM 4564 C CA . ALA E 1 109 ? 98.863 41.589 51.669 1.00 43.98 136 ALA E CA 1
ATOM 4565 C C . ALA E 1 109 ? 98.997 41.830 50.171 1.00 43.70 136 ALA E C 1
ATOM 4566 O O . ALA E 1 109 ? 98.982 42.977 49.723 1.00 44.34 136 ALA E O 1
ATOM 4568 N N . GLU E 1 110 ? 99.108 40.752 49.398 1.00 44.62 137 GLU E N 1
ATOM 4569 C CA . GLU E 1 110 ? 99.256 40.889 47.956 1.00 53.26 137 GLU E CA 1
ATOM 4570 C C . GLU E 1 110 ? 97.991 41.390 47.302 1.00 47.91 137 GLU E C 1
ATOM 4571 O O . GLU E 1 110 ? 98.048 42.016 46.252 1.00 58.99 137 GLU E O 1
ATOM 4577 N N . GLU E 1 111 ? 96.855 41.147 47.937 1.00 45.17 138 GLU E N 1
ATOM 4578 C CA . GLU E 1 111 ? 95.579 41.566 47.373 1.00 48.76 138 GLU E CA 1
ATOM 4579 C C . GLU E 1 111 ? 95.116 42.918 47.873 1.00 52.13 138 GLU E C 1
ATOM 4580 O O . GLU E 1 111 ? 94.190 43.505 47.320 1.00 59.73 138 GLU E O 1
ATOM 4586 N N . GLY E 1 112 ? 95.770 43.413 48.918 1.00 53.18 139 GLY E N 1
ATOM 4587 C CA . GLY E 1 112 ? 95.364 44.676 49.508 1.00 58.59 139 GLY E CA 1
ATOM 4588 C C . GLY E 1 112 ? 94.001 44.454 50.144 1.00 59.54 139 GLY E C 1
ATOM 4589 O O . GLY E 1 112 ? 93.095 45.271 50.006 1.00 60.91 139 GLY E O 1
ATOM 4590 N N . LYS E 1 113 ? 93.865 43.335 50.849 1.00 57.18 140 LYS E N 1
ATOM 4591 C CA . LYS E 1 113 ? 92.604 42.948 51.482 1.00 62.03 140 LYS E CA 1
ATOM 4592 C C . LYS E 1 113 ? 92.727 43.174 52.984 1.00 65.03 140 LYS E C 1
ATOM 4593 O O . LYS E 1 113 ? 93.164 42.288 53.721 1.00 58.53 140 LYS E O 1
ATOM 4599 N N . THR E 1 114 ? 92.319 44.363 53.424 1.00 68.12 141 THR E N 1
ATOM 4600 C CA . THR E 1 114 ? 92.445 44.766 54.821 1.00 71.33 141 THR E CA 1
ATOM 4601 C C . THR E 1 114 ? 91.601 44.042 55.853 1.00 71.76 141 THR E C 1
ATOM 4602 O O . THR E 1 114 ? 92.085 43.723 56.944 1.00 65.97 141 THR E O 1
ATOM 4606 N N . GLU E 1 115 ? 90.346 43.771 55.509 1.00 75.67 142 GLU E N 1
ATOM 4607 C CA . GLU E 1 115 ? 89.435 43.126 56.451 1.00 75.12 142 GLU E CA 1
ATOM 4608 C C . GLU E 1 115 ? 90.024 41.860 57.069 1.00 72.28 142 GLU E C 1
ATOM 4609 O O . GLU E 1 115 ? 90.725 41.094 56.404 1.00 72.14 142 GLU E O 1
ATOM 4615 N N . ALA E 1 116 ? 89.749 41.664 58.358 1.00 70.79 143 ALA E N 1
ATOM 4616 C CA . ALA E 1 116 ? 90.269 40.514 59.096 1.00 64.47 143 ALA E CA 1
ATOM 4617 C C . ALA E 1 116 ? 89.679 39.235 58.536 1.00 60.01 143 ALA E C 1
ATOM 4618 O O . ALA E 1 116 ? 88.489 39.165 58.240 1.00 54.88 143 ALA E O 1
ATOM 4620 N N . THR E 1 117 ? 90.519 38.220 58.393 1.00 54.34 144 THR E N 1
ATOM 4621 C CA . THR E 1 117 ? 90.077 36.976 57.805 1.00 58.84 144 THR E CA 1
ATOM 4622 C C . THR E 1 117 ? 90.338 35.786 58.685 1.00 56.89 144 THR E C 1
ATOM 4623 O O . THR E 1 117 ? 91.167 35.828 59.593 1.00 50.23 144 THR E O 1
ATOM 4627 N N . LEU E 1 118 ? 89.608 34.719 58.411 1.00 60.56 145 LEU E N 1
ATOM 4628 C CA . LEU E 1 118 ? 89.729 33.504 59.185 1.00 60.32 145 LEU E CA 1
ATOM 4629 C C . LEU E 1 118 ? 90.388 32.448 58.343 1.00 58.47 145 LEU E C 1
ATOM 4630 O O . LEU E 1 118 ? 90.137 32.346 57.141 1.00 56.01 145 LEU E O 1
ATOM 4635 N N . VAL E 1 119 ? 91.244 31.673 58.987 1.00 63.36 146 VAL E N 1
ATOM 4636 C CA . VAL E 1 119 ? 91.951 30.598 58.327 1.00 61.82 146 VAL E CA 1
ATOM 4637 C C . VAL E 1 119 ? 91.484 29.330 59.007 1.00 57.78 146 VAL E C 1
ATOM 4638 O O . VAL E 1 119 ? 91.339 29.303 60.225 1.00 55.91 146 VAL E O 1
ATOM 4642 N N . ASP E 1 120 ? 91.213 28.295 58.222 1.00 61.72 147 ASP E N 1
ATOM 4643 C CA . ASP E 1 120 ? 90.819 27.016 58.794 1.00 66.48 147 ASP E CA 1
ATOM 4644 C C . ASP E 1 120 ? 92.052 26.108 58.785 1.00 72.98 147 ASP E C 1
ATOM 4645 O O . ASP E 1 120 ? 92.651 25.870 57.732 1.00 64.69 147 ASP E O 1
ATOM 4650 N N . LEU E 1 121 ? 92.418 25.604 59.963 1.00 77.59 148 LEU E N 1
ATOM 4651 C CA . LEU E 1 121 ? 93.603 24.757 60.112 1.00 79.27 148 LEU E CA 1
ATOM 4652 C C . LEU E 1 121 ? 93.301 23.267 60.134 1.00 83.49 148 LEU E C 1
ATOM 4653 O O . LEU E 1 121 ? 94.103 22.456 59.653 1.00 75.12 148 LEU E O 1
ATOM 4658 N N . GLU E 1 122 ? 92.161 22.896 60.705 1.00 89.40 149 GLU E N 1
ATOM 4659 C CA . GLU E 1 122 ? 91.783 21.491 60.666 1.00 93.07 149 GLU E CA 1
ATOM 4660 C C . GLU E 1 122 ? 91.527 21.091 59.190 1.00 88.72 149 GLU E C 1
ATOM 4661 O O . GLU E 1 122 ? 91.024 21.899 58.385 1.00 78.18 149 GLU E O 1
#

Secondary structure (DSSP, 8-state):
--SEEEEEEESS--TTSEEEEEEEEESSSSEEEEEEEEEETTT---TT-HHHHH--TTTS--HHHHHHHHHHHHHHHSSS--PPBTTBHHHHHHHHHHHHHHHHHHHHT--S-EEE---/--SEEEEEEESS--TTSEEEEEEEEESSSSEEEEEEEEEETTT---TT-HHHHH--TTTS--HHHHHHHHHHHHHHH-SS--PPBTTBHHHHHHHHHHHHHHHHHHHHT--S-EEE---/--SEEEEEEESS--TTSEEEEEEEEEETTEEEEEEEEEEETTT----SBHHHHH--TTTS--HHHHHHHHHHHHHTTSSS-PPP-TT-HHHHHHHHHHHHHHHHHHHTT--S-EEE-/--SEEEEEEESS--TTSEEEEEEEEEETTEEEEEEEEEEETTT---TT-HHHHH--TTTS--HHHHHHHHHHHHHHHSSS--PPBTTBHHHHHHHHHHHHHHHHHHHTT--S-EEE--/--SEEEEEEESS--TTSEEEEEEEEEETTEEEEEEEEEEETTT----S-HHHHH---SSS--HHHHHHHHHHHHHHHSSS-PPPPTT-HHHHHHHHHHHHHHHHHHHHT--S-EEE---

Foldseek 3Di:
DAFDKEKEKAPAAPPVQWIKMWMFGADPNAGDFIAIDIAHPPPRHFLPDPVNFVVCVPQVGDPVPPRVVLGVQCRVVVALPGDADRSPNPVNVVSSQRRNVRVVCNVVVPHDYYHDHPD/DAFAKFKEWAPDQPPVQKIKMKMFGDDPLAGDFIFIDIAGNPPRHFLVDPVQQVVCVPQVGGCVPVRVVLRVQCRVVSALDGDADRSPNVVNVVSSQRRNVRVVCNVVVPRDYYHDYDD/DAFDKWKEWAPFADPVQKIKIKMFGADPNATDWIAIDIARNPPRHFLVPPVQQVVCVVQVGGCVPVRVVLTVQCRVVRALDGDADGSPNVVNVVSSVRRVVRSVCNVVVDRDYYHDD/DAFAKAKEKAPAADPVQWIKMKMFGADPNATDFMAIDTAGNPPRHFLPDPVQQVCCVPQVGGCVPVRVVQRCQCSVVVALPGDADGSCNPVNVVSSVRRNVRVVCNVVVPRDYYHDYD/DAFAKFKEWAPFAPPVQKIKMKMFGADPNAGPWMAIDIARPPVRHFLVDPPQQVCCPPLNAGDVHVRVVLGVQCNVVSALPGDADPSPNPVNVVSSQRRNVRVVCVVVVPHDYYYDYDD

Nearest PDB structures (foldseek):
  3o6u-assembly2_B  TM=1.002E+00  e=3.842E-22  Clostridium perfringens
  2kzx-assembly1_A  TM=6.336E-01  e=1.899E-06  Acetivibrio thermocellus ATCC 27405
  5js2-assembly1_A  TM=2.299E-01  e=1.076E+00  Homo sapiens
  6nit-assembly1_A  TM=5.123E-01  e=7.699E+00  Homo sapiens
  6mfr-assembly1_A  TM=4.164E-01  e=3.742E+00  Homo sapiens

InterPro domains:
  IPR007329 FMN-binding [PF04205] (45-134)
  IPR007329 FMN-binding [SM00900] (45-136)
  IPR017058 Major membrane immunogen, tpp15, predicted [PIRSF036531] (2-140)